Protein AF-0000000075457857 (afdb_homodimer)

Structure (mmCIF, N/CA/C/O backbone):
data_AF-0000000075457857-model_v1
#
loop_
_entity.id
_entity.type
_entity.pdbx_description
1 polymer 'Manganese/iron superoxide dismutase C-terminal domain-containing protein'
#
loop_
_atom_site.group_PDB
_atom_site.id
_atom_site.type_symbol
_atom_site.label_atom_id
_atom_site.label_alt_id
_atom_site.label_comp_id
_atom_site.label_asym_id
_atom_site.label_entity_id
_atom_site.label_seq_id
_atom_site.pdbx_PDB_ins_code
_atom_site.Cartn_x
_atom_site.Cartn_y
_atom_site.Cartn_z
_atom_site.occupancy
_atom_site.B_iso_or_equiv
_atom_site.auth_seq_id
_atom_site.auth_comp_id
_atom_site.auth_asym_id
_atom_site.auth_atom_id
_atom_site.pdbx_PDB_model_num
ATOM 1 N N . MET A 1 1 ? 5.211 -3.236 -20.906 1 64.81 1 MET A N 1
ATOM 2 C CA . MET A 1 1 ? 4.031 -3.197 -20.047 1 64.81 1 MET A CA 1
ATOM 3 C C . MET A 1 1 ? 4.359 -2.551 -18.703 1 64.81 1 MET A C 1
ATOM 5 O O . MET A 1 1 ? 5.527 -2.469 -18.328 1 64.81 1 MET A O 1
ATOM 9 N N . ILE A 1 2 ? 3.352 -1.979 -18.094 1 70.94 2 ILE A N 1
ATOM 10 C CA . ILE A 1 2 ? 3.434 -1.275 -16.812 1 70.94 2 ILE A CA 1
ATOM 11 C C . ILE A 1 2 ? 4.246 -2.1 -15.82 1 70.94 2 ILE A C 1
ATOM 13 O O . ILE A 1 2 ? 5.121 -1.568 -15.133 1 70.94 2 ILE A O 1
ATOM 17 N N . ALA A 1 3 ? 4.125 -3.428 -15.938 1 79.81 3 ALA A N 1
ATOM 18 C CA . ALA A 1 3 ? 4.812 -4.309 -14.992 1 79.81 3 ALA A CA 1
ATOM 19 C C . ALA A 1 3 ? 6.289 -4.441 -15.344 1 79.81 3 ALA A C 1
ATOM 21 O O . ALA A 1 3 ? 7.129 -4.621 -14.461 1 79.81 3 ALA A O 1
ATOM 22 N N . GLU A 1 4 ? 6.605 -4.254 -16.609 1 83 4 GLU A N 1
ATOM 23 C CA . GLU A 1 4 ? 8 -4.293 -17.031 1 83 4 GLU A CA 1
ATOM 24 C C . GLU A 1 4 ? 8.734 -3.014 -16.641 1 83 4 GLU A C 1
ATOM 26 O O . GLU A 1 4 ? 9.898 -3.059 -16.25 1 83 4 GLU A O 1
ATOM 31 N N . ASP A 1 5 ? 7.973 -1.921 -16.766 1 84.38 5 ASP A N 1
ATOM 32 C CA . ASP A 1 5 ? 8.547 -0.651 -16.328 1 84.38 5 ASP A CA 1
ATOM 33 C C . ASP A 1 5 ? 8.781 -0.64 -14.82 1 84.38 5 ASP A C 1
ATOM 35 O O . ASP A 1 5 ? 9.797 -0.139 -14.344 1 84.38 5 ASP A O 1
ATOM 39 N N . TYR A 1 6 ? 7.867 -1.233 -14.18 1 91.56 6 TYR A N 1
ATOM 40 C CA . TYR A 1 6 ? 8.016 -1.361 -12.734 1 91.56 6 TYR A CA 1
ATOM 41 C C . TYR A 1 6 ? 9.211 -2.24 -12.383 1 91.56 6 TYR A C 1
ATOM 43 O O . TYR A 1 6 ? 10.008 -1.895 -11.508 1 91.56 6 TYR A O 1
ATOM 51 N N . GLN A 1 7 ? 9.406 -3.283 -13.117 1 93.31 7 GLN A N 1
ATOM 52 C CA . GLN A 1 7 ? 10.508 -4.219 -12.914 1 93.31 7 GLN A CA 1
ATOM 53 C C . GLN A 1 7 ? 11.859 -3.531 -13.102 1 93.31 7 GLN A C 1
ATOM 55 O O . GLN A 1 7 ? 12.734 -3.625 -12.242 1 93.31 7 GLN A O 1
ATOM 60 N N . GLN A 1 8 ? 11.969 -2.799 -14.148 1 93.06 8 GLN A N 1
ATOM 61 C CA . GLN A 1 8 ? 13.227 -2.107 -14.422 1 93.06 8 GLN A CA 1
ATOM 62 C C . GLN A 1 8 ? 13.516 -1.059 -13.352 1 93.06 8 GLN A C 1
ATOM 64 O O . GLN A 1 8 ? 14.664 -0.905 -12.922 1 93.06 8 GLN A O 1
ATOM 69 N N . GLY A 1 9 ? 12.531 -0.382 -12.953 1 93.56 9 GLY A N 1
ATOM 70 C CA . GLY A 1 9 ? 12.703 0.612 -11.906 1 93.56 9 GLY A CA 1
ATOM 71 C C . GLY A 1 9 ? 13.156 0.015 -10.586 1 93.56 9 GLY A C 1
ATOM 72 O O . GLY A 1 9 ? 13.984 0.605 -9.883 1 93.56 9 GLY A O 1
ATOM 73 N N . LEU A 1 10 ? 12.617 -1.12 -10.273 1 95.06 10 LEU A N 1
ATOM 74 C CA . LEU A 1 10 ? 13.016 -1.827 -9.062 1 95.06 10 LEU A CA 1
ATOM 75 C C . LEU A 1 10 ? 14.5 -2.182 -9.102 1 95.06 10 LEU A C 1
ATOM 77 O O . LEU A 1 10 ? 15.227 -1.954 -8.133 1 95.06 10 LEU A O 1
ATOM 81 N N . LEU A 1 11 ? 14.875 -2.686 -10.211 1 95.06 11 LEU A N 1
ATOM 82 C CA . LEU A 1 11 ? 16.266 -3.111 -10.352 1 95.06 11 LEU A CA 1
ATOM 83 C C . LEU A 1 11 ? 17.203 -1.911 -10.359 1 95.06 11 LEU A C 1
ATOM 85 O O . LEU A 1 11 ? 18.297 -1.97 -9.789 1 95.06 11 LEU A O 1
ATOM 89 N N . ASP A 1 12 ? 16.812 -0.798 -11 1 94.25 12 ASP A N 1
ATOM 90 C CA . ASP A 1 12 ? 17.609 0.419 -10.992 1 94.25 12 ASP A CA 1
ATOM 91 C C . ASP A 1 12 ? 17.828 0.927 -9.57 1 94.25 12 ASP A C 1
ATOM 93 O O . ASP A 1 12 ? 18.953 1.268 -9.188 1 94.25 12 ASP A O 1
ATOM 97 N N . ARG A 1 13 ? 16.844 0.94 -8.812 1 93.62 13 ARG A N 1
ATOM 98 C CA . ARG A 1 13 ? 16.906 1.439 -7.441 1 93.62 13 ARG A CA 1
ATOM 99 C C . ARG A 1 13 ? 17.688 0.487 -6.547 1 93.62 13 ARG A C 1
ATOM 101 O O . ARG A 1 13 ? 18.469 0.925 -5.695 1 93.62 13 ARG A O 1
ATOM 108 N N . LEU A 1 14 ? 17.453 -0.801 -6.766 1 94.5 14 LEU A N 1
ATOM 109 C CA . LEU A 1 14 ? 18.25 -1.784 -6.039 1 94.5 14 LEU A CA 1
ATOM 110 C C . LEU A 1 14 ? 19.734 -1.598 -6.32 1 94.5 14 LEU A C 1
ATOM 112 O O . LEU A 1 14 ? 20.547 -1.508 -5.391 1 94.5 14 LEU A O 1
ATOM 116 N N . ASN A 1 15 ? 20.062 -1.499 -7.57 1 94.19 15 ASN A N 1
ATOM 117 C CA . ASN A 1 15 ? 21.453 -1.365 -7.984 1 94.19 15 ASN A CA 1
ATOM 118 C C . ASN A 1 15 ? 22.078 -0.088 -7.434 1 94.19 15 ASN A C 1
ATOM 120 O O . ASN A 1 15 ? 23.234 -0.093 -7.008 1 94.19 15 ASN A O 1
ATOM 124 N N . GLU A 1 16 ? 21.359 0.966 -7.43 1 93.5 16 GLU A N 1
ATOM 125 C CA . GLU A 1 16 ? 21.844 2.217 -6.859 1 93.5 16 GLU A CA 1
ATOM 126 C C . GLU A 1 16 ? 22.094 2.078 -5.363 1 93.5 16 GLU A C 1
ATOM 128 O O . GLU A 1 16 ? 23.094 2.574 -4.848 1 93.5 16 GLU A O 1
ATOM 133 N N . GLY A 1 17 ? 21.281 1.354 -4.699 1 91.81 17 GLY A N 1
ATOM 134 C CA . GLY A 1 17 ? 21.359 1.199 -3.258 1 91.81 17 GLY A CA 1
ATOM 135 C C . GLY A 1 17 ? 22.469 0.262 -2.822 1 91.81 17 GLY A C 1
ATOM 136 O O . GLY A 1 17 ? 22.984 0.373 -1.706 1 91.81 17 GLY A O 1
ATOM 137 N N . ILE A 1 18 ? 22.891 -0.612 -3.721 1 92.75 18 ILE A N 1
ATOM 138 C CA . ILE A 1 18 ? 23.844 -1.624 -3.271 1 92.75 18 ILE A CA 1
ATOM 139 C C . ILE A 1 18 ? 25.203 -1.375 -3.916 1 92.75 18 ILE A C 1
ATOM 141 O O . ILE A 1 18 ? 26.141 -2.148 -3.715 1 92.75 18 ILE A O 1
ATOM 145 N N . LYS A 1 19 ? 25.344 -0.308 -4.66 1 92.19 19 LYS A N 1
ATOM 146 C CA . LYS A 1 19 ? 26.531 -0.069 -5.477 1 92.19 19 LYS A CA 1
ATOM 147 C C . LYS A 1 19 ? 27.797 -0.072 -4.625 1 92.19 19 LYS A C 1
ATOM 149 O O . LYS A 1 19 ? 28.844 -0.521 -5.078 1 92.19 19 LYS A O 1
ATOM 154 N N . ASP A 1 20 ? 27.703 0.353 -3.357 1 92.69 20 ASP A N 1
ATOM 155 C CA . ASP A 1 20 ? 28.875 0.439 -2.488 1 92.69 20 ASP A CA 1
ATOM 156 C C . ASP A 1 20 ? 28.797 -0.579 -1.354 1 92.69 20 ASP A C 1
ATOM 158 O O . ASP A 1 20 ? 29.391 -0.381 -0.292 1 92.69 20 ASP A O 1
ATOM 162 N N . THR A 1 21 ? 28.031 -1.612 -1.557 1 92.62 21 THR A N 1
ATOM 163 C CA . THR A 1 21 ? 27.859 -2.648 -0.543 1 92.62 21 THR A CA 1
ATOM 164 C C . THR A 1 21 ? 28.312 -4.004 -1.07 1 92.62 21 THR A C 1
ATOM 166 O O . THR A 1 21 ? 28.484 -4.18 -2.279 1 92.62 21 THR A O 1
ATOM 169 N N . PRO A 1 22 ? 28.547 -4.949 -0.216 1 91 22 PRO A N 1
ATOM 170 C CA . PRO A 1 22 ? 28.922 -6.301 -0.645 1 91 22 PRO A CA 1
ATOM 171 C C . PRO A 1 22 ? 27.844 -6.965 -1.501 1 91 22 PRO A C 1
ATOM 173 O O . PRO A 1 22 ? 28.141 -7.922 -2.225 1 91 22 PRO A O 1
ATOM 176 N N . GLN A 1 23 ? 26.656 -6.438 -1.454 1 91.12 23 GLN A N 1
ATOM 177 C CA . GLN A 1 23 ? 25.547 -7.047 -2.191 1 91.12 23 GLN A CA 1
ATOM 178 C C . GLN A 1 23 ? 25.625 -6.707 -3.676 1 91.12 23 GLN A C 1
ATOM 180 O O . GLN A 1 23 ? 24.891 -7.277 -4.488 1 91.12 23 GLN A O 1
ATOM 185 N N . ARG A 1 24 ? 26.516 -5.883 -4.074 1 91.44 24 ARG A N 1
ATOM 186 C CA . ARG A 1 24 ? 26.656 -5.453 -5.461 1 91.44 24 ARG A CA 1
ATOM 187 C C . ARG A 1 24 ? 26.938 -6.637 -6.379 1 91.44 24 ARG A C 1
ATOM 189 O O . ARG A 1 24 ? 26.578 -6.617 -7.555 1 91.44 24 ARG A O 1
ATOM 196 N N . THR A 1 25 ? 27.5 -7.723 -5.809 1 89.88 25 THR A N 1
ATOM 197 C CA . THR A 1 25 ? 27.891 -8.859 -6.629 1 89.88 25 THR A CA 1
ATOM 198 C C . THR A 1 25 ? 26.953 -10.047 -6.387 1 89.88 25 THR A C 1
ATOM 200 O O . THR A 1 25 ? 27.234 -11.164 -6.824 1 89.88 25 THR A O 1
ATOM 203 N N . LYS A 1 26 ? 25.984 -9.82 -5.668 1 88.94 26 LYS A N 1
ATOM 204 C CA . LYS A 1 26 ? 25.062 -10.906 -5.348 1 88.94 26 LYS A CA 1
ATOM 205 C C . LYS A 1 26 ? 23.828 -10.867 -6.254 1 88.94 26 LYS A C 1
ATOM 207 O O . LYS A 1 26 ? 23.516 -9.828 -6.828 1 88.94 26 LYS A O 1
ATOM 212 N N . SER A 1 27 ? 23.219 -12.039 -6.406 1 88.94 27 SER A N 1
ATOM 213 C CA . SER A 1 27 ? 21.938 -12.102 -7.129 1 88.94 27 SER A CA 1
ATOM 214 C C . SER A 1 27 ? 20.828 -11.422 -6.344 1 88.94 27 SER A C 1
ATOM 216 O O . SER A 1 27 ? 20.969 -11.18 -5.145 1 88.94 27 SER A O 1
ATOM 218 N N . VAL A 1 28 ? 19.719 -11.117 -7.016 1 92.38 28 VAL A N 1
ATOM 219 C CA . VAL A 1 28 ? 18.547 -10.531 -6.375 1 92.38 28 VAL A CA 1
ATOM 220 C C . VAL A 1 28 ? 18.062 -11.445 -5.254 1 92.38 28 VAL A C 1
ATOM 222 O O . VAL A 1 28 ? 17.797 -10.984 -4.145 1 92.38 28 VAL A O 1
ATOM 225 N N . THR A 1 29 ? 18.016 -12.734 -5.555 1 89.88 29 THR A N 1
ATOM 226 C CA . THR A 1 29 ? 17.562 -13.703 -4.57 1 89.88 29 THR A CA 1
ATOM 227 C C . THR A 1 29 ? 18.469 -13.711 -3.346 1 89.88 29 THR A C 1
ATOM 229 O O . THR A 1 29 ? 17.984 -13.703 -2.211 1 89.88 29 THR A O 1
ATOM 232 N N . GLN A 1 30 ? 19.734 -13.688 -3.568 1 88.12 30 GLN A N 1
ATOM 233 C CA . GLN A 1 30 ? 20.688 -13.648 -2.465 1 88.12 30 GLN A CA 1
ATOM 234 C C . GLN A 1 30 ? 20.547 -12.367 -1.656 1 88.12 30 GLN A C 1
ATOM 236 O O . GLN A 1 30 ? 20.688 -12.375 -0.431 1 88.12 30 GLN A O 1
ATOM 241 N N . THR A 1 31 ? 20.328 -11.312 -2.385 1 92.06 31 THR A N 1
ATOM 242 C CA . THR A 1 31 ? 20.141 -10.031 -1.719 1 92.06 31 THR A CA 1
ATOM 243 C C . THR A 1 31 ? 18.922 -10.062 -0.817 1 92.06 31 THR A C 1
ATOM 245 O O . THR A 1 31 ? 18.953 -9.547 0.3 1 92.06 31 THR A O 1
ATOM 248 N N . VAL A 1 32 ? 17.828 -10.695 -1.234 1 92.81 32 VAL A N 1
ATOM 249 C CA . VAL A 1 32 ? 16.625 -10.828 -0.428 1 92.81 32 VAL A CA 1
ATOM 250 C C . VAL A 1 32 ? 16.938 -11.578 0.861 1 92.81 32 VAL A C 1
ATOM 252 O O . VAL A 1 32 ? 16.578 -11.141 1.952 1 92.81 32 VAL A O 1
ATOM 255 N N . ILE A 1 33 ? 17.672 -12.625 0.741 1 88.75 33 ILE A N 1
ATOM 256 C CA . ILE A 1 33 ? 17.984 -13.5 1.869 1 88.75 33 ILE A CA 1
ATOM 257 C C . ILE A 1 33 ? 18.828 -12.734 2.895 1 88.75 33 ILE A C 1
ATOM 259 O O . ILE A 1 33 ? 18.516 -12.75 4.09 1 88.75 33 ILE A O 1
ATOM 263 N N . GLU A 1 34 ? 19.781 -12.023 2.461 1 89.56 34 GLU A N 1
ATOM 264 C CA . GLU A 1 34 ? 20.703 -11.336 3.361 1 89.56 34 GLU A CA 1
ATOM 265 C C . GLU A 1 34 ? 20.047 -10.109 3.988 1 89.56 34 GLU A C 1
ATOM 267 O O . GLU A 1 34 ? 20.219 -9.852 5.18 1 89.56 34 GLU A O 1
ATOM 272 N N . ALA A 1 35 ? 19.344 -9.43 3.201 1 92.12 35 ALA A N 1
ATOM 273 C CA . ALA A 1 35 ? 18.75 -8.188 3.672 1 92.12 35 ALA A CA 1
ATOM 274 C C . ALA A 1 35 ? 17.609 -8.453 4.648 1 92.12 35 ALA A C 1
ATOM 276 O O . ALA A 1 35 ? 17.312 -7.629 5.512 1 92.12 35 ALA A O 1
ATOM 277 N N . ALA A 1 36 ? 17 -9.609 4.531 1 89.38 36 ALA A N 1
ATOM 278 C CA . ALA A 1 36 ? 15.883 -9.961 5.395 1 89.38 36 ALA A CA 1
ATOM 279 C C . ALA A 1 36 ? 16.312 -10.055 6.852 1 89.38 36 ALA A C 1
ATOM 281 O O . ALA A 1 36 ? 15.5 -9.883 7.762 1 89.38 36 ALA A O 1
ATOM 282 N N . GLN A 1 37 ? 17.578 -10.188 7.074 1 87.81 37 GLN A N 1
ATOM 283 C CA . GLN A 1 37 ? 18.094 -10.43 8.414 1 87.81 37 GLN A CA 1
ATOM 284 C C . GLN A 1 37 ? 18.594 -9.141 9.062 1 87.81 37 GLN A C 1
ATOM 286 O O . GLN A 1 37 ? 18.984 -9.141 10.227 1 87.81 37 GLN A O 1
ATOM 291 N N . ASP A 1 38 ? 18.594 -8.094 8.328 1 90.38 38 ASP A N 1
ATOM 292 C CA . ASP A 1 38 ? 19.156 -6.828 8.789 1 90.38 38 ASP A CA 1
ATOM 293 C C . ASP A 1 38 ? 18.156 -5.684 8.641 1 90.38 38 ASP A C 1
ATOM 295 O O . ASP A 1 38 ? 17.969 -5.16 7.539 1 90.38 38 ASP A O 1
ATOM 299 N N . PRO A 1 39 ? 17.609 -5.309 9.727 1 87 39 PRO A N 1
ATOM 300 C CA . PRO A 1 39 ? 16.609 -4.246 9.672 1 87 39 PRO A CA 1
ATOM 301 C C . PRO A 1 39 ? 17.141 -2.951 9.07 1 87 39 PRO A C 1
ATOM 303 O O . PRO A 1 39 ? 16.375 -2.127 8.57 1 87 39 PRO A O 1
ATOM 306 N N . SER A 1 40 ? 18.375 -2.74 9.125 1 89.44 40 SER A N 1
ATOM 307 C CA . SER A 1 40 ? 18.969 -1.529 8.57 1 89.44 40 SER A CA 1
ATOM 308 C C . SER A 1 40 ? 19 -1.574 7.047 1 89.44 40 SER A C 1
ATOM 310 O O . SER A 1 40 ? 19.234 -0.556 6.395 1 89.44 40 SER A O 1
ATOM 312 N N . LYS A 1 41 ? 18.625 -2.73 6.504 1 92.38 41 LYS A N 1
ATOM 313 C CA . LYS A 1 41 ? 18.656 -2.908 5.055 1 92.38 41 LYS A CA 1
ATOM 314 C C . LYS A 1 41 ? 17.234 -3.086 4.5 1 92.38 41 LYS A C 1
ATOM 316 O O . LYS A 1 41 ? 17.031 -3.82 3.529 1 92.38 41 LYS A O 1
ATOM 321 N N . VAL A 1 42 ? 16.359 -2.426 5.098 1 90.94 42 VAL A N 1
ATOM 322 C CA . VAL A 1 42 ? 14.945 -2.637 4.781 1 90.94 42 VAL A CA 1
ATOM 323 C C . VAL A 1 42 ? 14.664 -2.195 3.348 1 90.94 42 VAL A C 1
ATOM 325 O O . VAL A 1 42 ? 13.906 -2.846 2.627 1 90.94 42 VAL A O 1
ATOM 328 N N . LEU A 1 43 ? 15.219 -1.106 2.936 1 91.81 43 LEU A N 1
ATOM 329 C CA . LEU A 1 43 ? 14.969 -0.621 1.582 1 91.81 43 LEU A CA 1
ATOM 330 C C . LEU A 1 43 ? 15.555 -1.576 0.547 1 91.81 43 LEU A C 1
ATOM 332 O O . LEU A 1 43 ? 14.938 -1.833 -0.488 1 91.81 43 LEU A O 1
ATOM 336 N N . MET A 1 44 ? 16.719 -2.072 0.851 1 93.44 44 MET A N 1
ATOM 337 C CA . MET A 1 44 ? 17.344 -3.08 -0 1 93.44 44 MET A CA 1
ATOM 338 C C . MET A 1 44 ? 16.469 -4.32 -0.113 1 93.44 44 MET A C 1
ATOM 340 O O . MET A 1 44 ? 16.25 -4.836 -1.212 1 93.44 44 MET A O 1
ATOM 344 N N . PHE A 1 45 ? 15.984 -4.793 0.975 1 94.69 45 PHE A N 1
ATOM 345 C CA . PHE A 1 45 ? 15.086 -5.941 0.997 1 94.69 45 PHE A CA 1
ATOM 346 C C . PHE A 1 45 ? 13.844 -5.68 0.151 1 94.69 45 PHE A C 1
ATOM 348 O O . PHE A 1 45 ? 13.461 -6.512 -0.671 1 94.69 45 PHE A O 1
ATOM 355 N N . ASN A 1 46 ? 13.266 -4.516 0.346 1 95.62 46 ASN A N 1
ATOM 356 C CA . ASN A 1 46 ? 12.023 -4.184 -0.338 1 95.62 46 ASN A CA 1
ATOM 357 C C . ASN A 1 46 ? 12.195 -4.199 -1.854 1 95.62 46 ASN A C 1
ATOM 359 O O . ASN A 1 46 ? 11.406 -4.816 -2.566 1 95.62 46 ASN A O 1
ATOM 363 N N . TYR A 1 47 ? 13.219 -3.57 -2.354 1 95.75 47 TYR A N 1
ATOM 364 C CA . TYR A 1 47 ? 13.43 -3.516 -3.795 1 95.75 47 TYR A CA 1
ATOM 365 C C . TYR A 1 47 ? 13.75 -4.898 -4.352 1 95.75 47 TYR A C 1
ATOM 367 O O . TYR A 1 47 ? 13.211 -5.293 -5.391 1 95.75 47 TYR A O 1
ATOM 375 N N . ALA A 1 48 ? 14.578 -5.617 -3.65 1 94.94 48 ALA A N 1
ATOM 376 C CA . ALA A 1 48 ? 14.961 -6.945 -4.117 1 94.94 48 ALA A CA 1
ATOM 377 C C . ALA A 1 48 ? 13.773 -7.898 -4.105 1 94.94 48 ALA A C 1
ATOM 379 O O . ALA A 1 48 ? 13.531 -8.617 -5.078 1 94.94 48 ALA A O 1
ATOM 380 N N . SER A 1 49 ? 13.047 -7.875 -3.041 1 94.94 49 SER A N 1
ATOM 381 C CA . SER A 1 49 ? 11.898 -8.766 -2.887 1 94.94 49 SER A CA 1
ATOM 382 C C . SER A 1 49 ? 10.82 -8.453 -3.916 1 94.94 49 SER A C 1
ATOM 384 O O . SER A 1 49 ? 10.25 -9.359 -4.527 1 94.94 49 SER A O 1
ATOM 386 N N . GLU A 1 50 ? 10.586 -7.203 -4.121 1 96.62 50 GLU A N 1
ATOM 387 C CA . GLU A 1 50 ? 9.602 -6.805 -5.117 1 96.62 50 GLU A CA 1
ATOM 388 C C . GLU A 1 50 ? 10.039 -7.211 -6.52 1 96.62 50 GLU A C 1
ATOM 390 O O . GLU A 1 50 ? 9.211 -7.645 -7.332 1 96.62 50 GLU A O 1
ATOM 395 N N . ALA A 1 51 ? 11.297 -7.043 -6.809 1 95.56 51 ALA A N 1
ATOM 396 C CA . ALA A 1 51 ? 11.805 -7.461 -8.117 1 95.56 51 ALA A CA 1
ATOM 397 C C . ALA A 1 51 ? 11.633 -8.969 -8.312 1 95.56 51 ALA A C 1
ATOM 399 O O . ALA A 1 51 ? 11.25 -9.414 -9.391 1 95.56 51 ALA A O 1
ATOM 400 N N . LEU A 1 52 ? 11.93 -9.68 -7.277 1 93.81 52 LEU A N 1
ATOM 401 C CA . LEU A 1 52 ? 11.789 -11.125 -7.301 1 93.81 52 LEU A CA 1
ATOM 402 C C . LEU A 1 52 ? 10.328 -11.523 -7.516 1 93.81 52 LEU A C 1
ATOM 404 O O . LEU A 1 52 ? 10.023 -12.328 -8.398 1 93.81 52 LEU A O 1
ATOM 408 N N . ASN A 1 53 ? 9.43 -10.945 -6.742 1 95.19 53 ASN A N 1
ATOM 409 C CA . ASN A 1 53 ? 8 -11.219 -6.848 1 95.19 53 ASN A CA 1
ATOM 410 C C . ASN A 1 53 ? 7.457 -10.852 -8.227 1 95.19 53 ASN A C 1
ATOM 412 O O . ASN A 1 53 ? 6.715 -11.625 -8.828 1 95.19 53 ASN A O 1
ATOM 416 N N . ASN A 1 54 ? 7.844 -9.703 -8.672 1 95.88 54 ASN A N 1
ATOM 417 C CA . ASN A 1 54 ? 7.332 -9.203 -9.945 1 95.88 54 ASN A CA 1
ATOM 418 C C . ASN A 1 54 ? 7.816 -10.062 -11.117 1 95.88 54 ASN A C 1
ATOM 420 O O . ASN A 1 54 ? 7.082 -10.273 -12.086 1 95.88 54 ASN A O 1
ATOM 424 N N . SER A 1 55 ? 9.016 -10.484 -11.008 1 93.88 55 SER A N 1
ATOM 425 C CA . SER A 1 55 ? 9.539 -11.391 -12.023 1 93.88 55 SER A CA 1
ATOM 426 C C . SER A 1 55 ? 8.719 -12.672 -12.102 1 93.88 55 SER A C 1
ATOM 428 O O . SER A 1 55 ? 8.367 -13.125 -13.188 1 93.88 55 SER A O 1
ATOM 430 N N . PHE A 1 56 ? 8.477 -13.266 -10.977 1 92.81 56 PHE A N 1
ATOM 431 C CA . PHE A 1 56 ? 7.664 -14.477 -10.922 1 92.81 56 PHE A CA 1
ATOM 432 C C . PHE A 1 56 ? 6.27 -14.219 -11.477 1 92.81 56 PHE A C 1
ATOM 434 O O . PHE A 1 56 ? 5.742 -15.023 -12.25 1 92.81 56 PHE A O 1
ATOM 441 N N . PHE A 1 57 ? 5.68 -13.117 -11.117 1 95.81 57 PHE A N 1
ATOM 442 C CA . PHE A 1 57 ? 4.367 -12.695 -11.594 1 95.81 57 PHE A CA 1
ATOM 443 C C . PHE A 1 57 ? 4.344 -12.609 -13.117 1 95.81 57 PHE A C 1
ATOM 445 O O . PHE A 1 57 ? 3.451 -13.156 -13.766 1 95.81 57 PHE A O 1
ATOM 452 N N . LEU A 1 58 ? 5.324 -11.953 -13.664 1 93.69 58 LEU A N 1
ATOM 453 C CA . LEU A 1 58 ? 5.383 -11.742 -15.102 1 93.69 58 LEU A CA 1
ATOM 454 C C . LEU A 1 58 ? 5.559 -13.062 -15.844 1 93.69 58 LEU A C 1
ATOM 456 O O . LEU A 1 58 ? 5.023 -13.242 -16.938 1 93.69 58 LEU A O 1
ATOM 460 N N . ARG A 1 59 ? 6.246 -13.992 -15.203 1 91.81 59 ARG A N 1
ATOM 461 C CA . ARG A 1 59 ? 6.461 -15.297 -15.812 1 91.81 59 ARG A CA 1
ATOM 462 C C . ARG A 1 59 ? 5.164 -16.109 -15.852 1 91.81 59 ARG A C 1
ATOM 464 O O . ARG A 1 59 ? 5.027 -17.031 -16.656 1 91.81 59 ARG A O 1
ATOM 471 N N . CYS A 1 60 ? 4.273 -15.742 -15 1 94.94 60 CYS A N 1
ATOM 472 C CA . CYS A 1 60 ? 3.021 -16.484 -14.898 1 94.94 60 CYS A CA 1
ATOM 473 C C . CYS A 1 60 ? 1.959 -15.883 -15.812 1 94.94 60 CYS A C 1
ATOM 475 O O . CYS A 1 60 ? 0.786 -16.25 -15.734 1 94.94 60 CYS A O 1
ATOM 477 N N . LEU A 1 61 ? 2.355 -14.977 -16.672 1 95.69 61 LEU A N 1
ATOM 478 C CA . LEU A 1 61 ? 1.417 -14.352 -17.594 1 95.69 61 LEU A CA 1
ATOM 479 C C . LEU A 1 61 ? 1.729 -14.742 -19.047 1 95.69 61 LEU A C 1
ATOM 481 O O . LEU A 1 61 ? 2.869 -15.078 -19.359 1 95.69 61 LEU A O 1
ATOM 485 N N . LYS A 1 62 ? 0.676 -14.711 -19.797 1 94.94 62 LYS A N 1
ATOM 486 C CA . LYS A 1 62 ? 0.724 -14.992 -21.219 1 94.94 62 LYS A CA 1
ATOM 487 C C . LYS A 1 62 ? -0.217 -14.078 -22 1 94.94 62 LYS A C 1
ATOM 489 O O . LYS A 1 62 ? -1.379 -13.906 -21.625 1 94.94 62 LYS A O 1
ATOM 494 N N . PRO A 1 63 ? 0.297 -13.469 -23.031 1 92.56 63 PRO A N 1
ATOM 495 C CA . PRO A 1 63 ? -0.565 -12.562 -23.797 1 92.56 63 PRO A CA 1
ATOM 496 C C . PRO A 1 63 ? -1.803 -13.266 -24.359 1 92.56 63 PRO A C 1
ATOM 498 O O . PRO A 1 63 ? -1.773 -14.469 -24.609 1 92.56 63 PRO A O 1
ATOM 501 N N . PRO A 1 64 ? -2.801 -12.375 -24.453 1 91.69 64 PRO A N 1
ATOM 502 C CA . PRO A 1 64 ? -4.016 -12.953 -25.031 1 91.69 64 PRO A CA 1
ATOM 503 C C . PRO A 1 64 ? -3.791 -13.516 -26.438 1 91.69 64 PRO A C 1
ATOM 505 O O . PRO A 1 64 ? -2.924 -13.031 -27.156 1 91.69 64 PRO A O 1
ATOM 508 N N . GLN A 1 65 ? -4.434 -14.578 -26.672 1 89.56 65 GLN A N 1
ATOM 509 C CA . GLN A 1 65 ? -4.43 -15.18 -28 1 89.56 65 GLN A CA 1
ATOM 510 C C . GLN A 1 65 ? -5.73 -14.883 -28.75 1 89.56 65 GLN A C 1
ATOM 512 O O . GLN A 1 65 ? -6.809 -14.898 -28.141 1 89.56 65 GLN A O 1
ATOM 517 N N . HIS A 1 66 ? -5.535 -14.602 -30.016 1 88.81 66 HIS A N 1
ATOM 518 C CA . HIS A 1 66 ? -6.68 -14.227 -30.828 1 88.81 66 HIS A CA 1
ATOM 519 C C . HIS A 1 66 ? -7.758 -15.305 -30.781 1 88.81 66 HIS A C 1
ATOM 521 O O . HIS A 1 66 ? -7.465 -16.5 -30.938 1 88.81 66 HIS A O 1
ATOM 527 N N . GLY A 1 67 ? -8.945 -14.867 -30.453 1 89.81 67 GLY A N 1
ATOM 528 C CA . GLY A 1 67 ? -10.109 -15.75 -30.531 1 89.81 67 GLY A CA 1
ATOM 529 C C . GLY A 1 67 ? -10.367 -16.5 -29.234 1 89.81 67 GLY A C 1
ATOM 530 O O . GLY A 1 67 ? -11.367 -17.219 -29.109 1 89.81 67 GLY A O 1
ATOM 531 N N . LEU A 1 68 ? -9.391 -16.422 -28.297 1 89.62 68 LEU A N 1
ATOM 532 C CA . LEU A 1 68 ? -9.594 -17.125 -27.047 1 89.62 68 LEU A CA 1
ATOM 533 C C . LEU A 1 68 ? -9.758 -16.141 -25.891 1 89.62 68 LEU A C 1
ATOM 535 O O . LEU A 1 68 ? -9.039 -15.148 -25.812 1 89.62 68 LEU A O 1
ATOM 539 N N . PRO A 1 69 ? -10.672 -16.438 -25 1 93.06 69 PRO A N 1
ATOM 540 C CA . PRO A 1 69 ? -10.914 -15.523 -23.875 1 93.06 69 PRO A CA 1
ATOM 541 C C . PRO A 1 69 ? -9.859 -15.656 -22.781 1 93.06 69 PRO A C 1
ATOM 543 O O . PRO A 1 69 ? -9.695 -14.742 -21.969 1 93.06 69 PRO A O 1
ATOM 546 N N . ASN A 1 70 ? -9.266 -16.781 -22.766 1 96 70 ASN A N 1
ATOM 547 C CA . ASN A 1 70 ? -8.25 -17.078 -21.75 1 96 70 ASN A CA 1
ATOM 548 C C . ASN A 1 70 ? -7.395 -18.281 -22.156 1 96 70 ASN A C 1
ATOM 550 O O . ASN A 1 70 ? -7.477 -18.75 -23.281 1 96 70 ASN A O 1
ATOM 554 N N . HIS A 1 71 ? -6.535 -18.797 -21.219 1 97.44 71 HIS A N 1
ATOM 555 C CA . HIS A 1 71 ? -5.633 -19.906 -21.531 1 97.44 71 HIS A CA 1
ATOM 556 C C . HIS A 1 71 ? -5.961 -21.125 -20.688 1 97.44 71 HIS A C 1
ATOM 558 O O . HIS A 1 71 ? -5.07 -21.906 -20.344 1 97.44 71 HIS A O 1
ATOM 564 N N . GLU A 1 72 ? -7.23 -21.281 -20.312 1 97.31 72 GLU A N 1
ATOM 565 C CA . GLU A 1 72 ? -7.621 -22.344 -19.391 1 97.31 72 GLU A CA 1
ATOM 566 C C . GLU A 1 72 ? -7.539 -23.719 -20.062 1 97.31 72 GLU A C 1
ATOM 568 O O . GLU A 1 72 ? -7.441 -24.734 -19.375 1 97.31 72 GLU A O 1
ATOM 573 N N . ASP A 1 73 ? -7.516 -23.734 -21.406 1 96.12 73 ASP A N 1
ATOM 574 C CA . ASP A 1 73 ? -7.395 -24.984 -22.141 1 96.12 73 ASP A CA 1
ATOM 575 C C . ASP A 1 73 ? -6.012 -25.609 -21.953 1 96.12 73 ASP A C 1
ATOM 577 O O . ASP A 1 73 ? -5.805 -26.781 -22.25 1 96.12 73 ASP A O 1
ATOM 581 N N . ASP A 1 74 ? -5.082 -24.797 -21.484 1 96.75 74 ASP A N 1
ATOM 582 C CA . ASP A 1 74 ? -3.705 -25.25 -21.312 1 96.75 74 ASP A CA 1
ATOM 583 C C . ASP A 1 74 ? -3.516 -25.953 -19.984 1 96.75 74 ASP A C 1
ATOM 585 O O . ASP A 1 74 ? -2.436 -26.484 -19.688 1 96.75 74 ASP A O 1
ATOM 589 N N . ILE A 1 75 ? -4.566 -26.062 -19.156 1 97.69 75 ILE A N 1
ATOM 590 C CA . ILE A 1 75 ? -4.477 -26.719 -17.859 1 97.69 75 ILE A CA 1
ATOM 591 C C . ILE A 1 75 ? -4.301 -28.234 -18.062 1 97.69 75 ILE A C 1
ATOM 593 O O . ILE A 1 75 ? -5.059 -28.859 -18.812 1 97.69 75 ILE A O 1
ATOM 597 N N . THR A 1 76 ? -3.252 -28.781 -17.391 1 96.75 76 THR A N 1
ATOM 598 C CA . THR A 1 76 ? -3.025 -30.219 -17.5 1 96.75 76 THR A CA 1
ATOM 599 C C . THR A 1 76 ? -4.043 -31 -16.656 1 96.75 76 THR A C 1
ATOM 601 O O . THR A 1 76 ? -4.543 -30.484 -15.656 1 96.75 76 THR A O 1
ATOM 604 N N . PRO A 1 77 ? -4.285 -32.25 -17.062 1 96.31 77 PRO A N 1
ATOM 605 C CA . PRO A 1 77 ? -5.215 -33.062 -16.281 1 96.31 77 PRO A CA 1
ATOM 606 C C . PRO A 1 77 ? -4.758 -33.25 -14.836 1 96.31 77 PRO A C 1
ATOM 608 O O . PRO A 1 77 ? -5.586 -33.312 -13.93 1 96.31 77 PRO A O 1
ATOM 611 N N . TYR A 1 78 ? -3.516 -33.344 -14.672 1 96.19 78 TYR A N 1
ATOM 612 C CA . TYR A 1 78 ? -2.977 -33.562 -13.336 1 96.19 78 TYR A CA 1
ATOM 613 C C . TYR A 1 78 ? -3.262 -32.406 -12.406 1 96.19 78 TYR A C 1
ATOM 615 O O . TYR A 1 78 ? -3.787 -32.594 -11.312 1 96.19 78 TYR A O 1
ATOM 623 N N . PHE A 1 79 ? -2.957 -31.219 -12.852 1 96.75 79 PHE A N 1
ATOM 624 C CA . PHE A 1 79 ? -3.246 -30.047 -12.047 1 96.75 79 PHE A CA 1
ATOM 625 C C . PHE A 1 79 ? -4.75 -29.828 -11.914 1 96.75 79 PHE A C 1
ATOM 627 O O . PHE A 1 79 ? -5.23 -29.406 -10.859 1 96.75 79 PHE A O 1
ATOM 634 N N . GLY A 1 80 ? -5.461 -30.109 -12.961 1 97.06 80 GLY A N 1
ATOM 635 C CA . GLY A 1 80 ? -6.91 -30.031 -12.914 1 97.06 80 GLY A CA 1
ATOM 636 C C . GLY A 1 80 ? -7.523 -30.875 -11.82 1 97.06 80 GLY A C 1
ATOM 637 O O . GLY A 1 80 ? -8.445 -30.438 -11.133 1 97.06 80 GLY A O 1
ATOM 638 N N . ALA A 1 81 ? -7.023 -32.062 -11.656 1 96.06 81 ALA A N 1
ATOM 639 C CA . ALA A 1 81 ? -7.512 -32.969 -10.609 1 96.06 81 ALA A CA 1
ATOM 640 C C . ALA A 1 81 ? -7.223 -32.406 -9.227 1 96.06 81 ALA A C 1
ATOM 642 O O . ALA A 1 81 ? -8.039 -32.531 -8.305 1 96.06 81 ALA A O 1
ATOM 643 N N . ALA A 1 82 ? -6.145 -31.734 -9.117 1 94.75 82 ALA A N 1
ATOM 644 C CA . ALA A 1 82 ? -5.727 -31.188 -7.832 1 94.75 82 ALA A CA 1
ATOM 645 C C . ALA A 1 82 ? -6.68 -30.094 -7.367 1 94.75 82 ALA A C 1
ATOM 647 O O . ALA A 1 82 ? -7.145 -30.109 -6.223 1 94.75 82 ALA A O 1
ATOM 648 N N . PHE A 1 83 ? -6.973 -29.094 -8.266 1 94.94 83 PHE A N 1
ATOM 649 C CA . PHE A 1 83 ? -7.824 -28.016 -7.773 1 94.94 83 PHE A CA 1
ATOM 650 C C . PHE A 1 83 ? -9.273 -28.469 -7.672 1 94.94 83 PHE A C 1
ATOM 652 O O . PHE A 1 83 ? -10.07 -27.875 -6.945 1 94.94 83 PHE A O 1
ATOM 659 N N . ARG A 1 84 ? -9.68 -29.516 -8.398 1 96.44 84 ARG A N 1
ATOM 660 C CA . ARG A 1 84 ? -11.016 -30.062 -8.195 1 96.44 84 ARG A CA 1
ATOM 661 C C . ARG A 1 84 ? -11.133 -30.719 -6.82 1 96.44 84 ARG A C 1
ATOM 663 O O . ARG A 1 84 ? -12.18 -30.609 -6.172 1 96.44 84 ARG A O 1
ATOM 670 N N . GLN A 1 85 ? -10.141 -31.344 -6.449 1 94.81 85 GLN A N 1
ATOM 671 C CA . GLN A 1 85 ? -10.117 -32 -5.137 1 94.81 85 GLN A CA 1
ATOM 672 C C . GLN A 1 85 ? -10.18 -30.953 -4.016 1 94.81 85 GLN A C 1
ATOM 674 O O . GLN A 1 85 ? -10.961 -31.109 -3.074 1 94.81 85 GLN A O 1
ATOM 679 N N . ASP A 1 86 ? -9.43 -29.938 -4.141 1 95 86 ASP A N 1
ATOM 680 C CA . ASP A 1 86 ? -9.25 -29.016 -3.027 1 95 86 ASP A CA 1
ATOM 681 C C . ASP A 1 86 ? -10.32 -27.922 -3.041 1 95 86 ASP A C 1
ATOM 683 O O . ASP A 1 86 ? -10.727 -27.438 -1.985 1 95 86 ASP A O 1
ATOM 687 N N . TYR A 1 87 ? -10.836 -27.531 -4.254 1 96.81 87 TYR A N 1
ATOM 688 C CA . TYR A 1 87 ? -11.727 -26.391 -4.34 1 96.81 87 TYR A CA 1
ATOM 689 C C . TYR A 1 87 ? -13.031 -26.766 -5.031 1 96.81 87 TYR A C 1
ATOM 691 O O . TYR A 1 87 ? -13.969 -25.969 -5.074 1 96.81 87 TYR A O 1
ATOM 699 N N . GLY A 1 88 ? -13.086 -27.891 -5.602 1 96.69 88 GLY A N 1
ATOM 700 C CA . GLY A 1 88 ? -14.273 -28.344 -6.309 1 96.69 88 GLY A CA 1
ATOM 701 C C . GLY A 1 88 ? -14.258 -27.984 -7.785 1 96.69 88 GLY A C 1
ATOM 702 O O . GLY A 1 88 ? -14.586 -28.828 -8.633 1 96.69 88 GLY A O 1
ATOM 703 N N . SER A 1 89 ? -13.922 -26.688 -8.117 1 97.25 89 SER A N 1
ATOM 704 C CA . SER A 1 89 ? -13.859 -26.234 -9.508 1 97.25 89 SER A CA 1
ATOM 705 C C . SER A 1 89 ? -12.844 -25.109 -9.672 1 97.25 89 SER A C 1
ATOM 707 O O . SER A 1 89 ? -12.391 -24.516 -8.688 1 97.25 89 SER A O 1
ATOM 709 N N . LEU A 1 90 ? -12.484 -24.969 -10.977 1 97.69 90 LEU A N 1
ATOM 710 C CA . LEU A 1 90 ? -11.625 -23.828 -11.266 1 97.69 90 LEU A CA 1
ATOM 711 C C . LEU A 1 90 ? -12.297 -22.516 -10.875 1 97.69 90 LEU A C 1
ATOM 713 O O . LEU A 1 90 ? -11.641 -21.594 -10.383 1 97.69 90 LEU A O 1
ATOM 717 N N . THR A 1 91 ? -13.602 -22.438 -11.125 1 97.69 91 THR A N 1
ATOM 718 C CA . THR A 1 91 ? -14.383 -21.25 -10.789 1 97.69 91 THR A CA 1
ATOM 719 C C . THR A 1 91 ? -14.289 -20.953 -9.297 1 97.69 91 THR A C 1
ATOM 721 O O . THR A 1 91 ? -14.094 -19.797 -8.906 1 97.69 91 THR A O 1
ATOM 724 N N . GLN A 1 92 ? -14.344 -21.969 -8.516 1 97.75 92 GLN A N 1
ATOM 725 C CA . GLN A 1 92 ? -14.273 -21.797 -7.066 1 97.75 92 GLN A CA 1
ATOM 726 C C . GLN A 1 92 ? -12.867 -21.391 -6.629 1 97.75 92 GLN A C 1
ATOM 728 O O . GLN A 1 92 ? -12.711 -20.562 -5.734 1 97.75 92 GLN A O 1
ATOM 733 N N . LEU A 1 93 ? -11.867 -22.016 -7.234 1 98 93 LEU A N 1
ATOM 734 C CA . LEU A 1 93 ? -10.492 -21.609 -6.949 1 98 93 LEU A CA 1
ATOM 735 C C . LEU A 1 93 ? -10.281 -20.141 -7.27 1 98 93 LEU A C 1
ATOM 737 O O . LEU A 1 93 ? -9.766 -19.375 -6.438 1 98 93 LEU A O 1
ATOM 741 N N . LYS A 1 94 ? -10.711 -19.688 -8.445 1 98.38 94 LYS A N 1
ATOM 742 C CA . LYS A 1 94 ? -10.555 -18.312 -8.875 1 98.38 94 LYS A CA 1
ATOM 743 C C . LYS A 1 94 ? -11.305 -17.359 -7.949 1 98.38 94 LYS A C 1
ATOM 745 O O . LYS A 1 94 ? -10.828 -16.266 -7.652 1 98.38 94 LYS A O 1
ATOM 750 N N . SER A 1 95 ? -12.469 -17.812 -7.527 1 97.94 95 SER A N 1
ATOM 751 C CA . SER A 1 95 ? -13.266 -16.984 -6.625 1 97.94 95 SER A CA 1
ATOM 752 C C . SER A 1 95 ? -12.555 -16.766 -5.293 1 97.94 95 SER A C 1
ATOM 754 O O . SER A 1 95 ? -12.484 -15.648 -4.793 1 97.94 95 SER A O 1
ATOM 756 N N . THR A 1 96 ? -12.023 -17.812 -4.727 1 97.88 96 THR A N 1
ATOM 757 C CA . THR A 1 96 ? -11.289 -17.719 -3.471 1 97.88 96 THR A CA 1
ATOM 758 C C . THR A 1 96 ? -10.062 -16.828 -3.625 1 97.88 96 THR A C 1
ATOM 760 O O . THR A 1 96 ? -9.797 -15.977 -2.775 1 97.88 96 THR A O 1
ATOM 763 N N . PHE A 1 97 ? -9.359 -17.062 -4.695 1 98.38 97 PHE A N 1
ATOM 764 C CA . PHE A 1 97 ? -8.172 -16.281 -5.004 1 98.38 97 PHE A CA 1
ATOM 765 C C . PHE A 1 97 ? -8.523 -14.797 -5.137 1 98.38 97 PHE A C 1
ATOM 767 O O . PHE A 1 97 ? -7.883 -13.945 -4.52 1 98.38 97 PHE A O 1
ATOM 774 N N . SER A 1 98 ? -9.562 -14.484 -5.859 1 98.25 98 SER A N 1
ATOM 775 C CA . SER A 1 98 ? -9.984 -13.109 -6.102 1 98.25 98 SER A CA 1
ATOM 776 C C . SER A 1 98 ? -10.5 -12.453 -4.82 1 98.25 98 SER A C 1
ATOM 778 O O . SER A 1 98 ? -10.234 -11.281 -4.57 1 98.25 98 SER A O 1
ATOM 780 N N . ALA A 1 99 ? -11.203 -13.219 -4.031 1 96.56 99 ALA A N 1
ATOM 781 C CA . ALA A 1 99 ? -11.703 -12.695 -2.766 1 96.56 99 ALA A CA 1
ATOM 782 C C . ALA A 1 99 ? -10.555 -12.312 -1.838 1 96.56 99 ALA A C 1
ATOM 784 O O . ALA A 1 99 ? -10.617 -11.289 -1.15 1 96.56 99 ALA A O 1
ATOM 785 N N . THR A 1 100 ? -9.539 -13.133 -1.832 1 96.62 100 THR A N 1
ATOM 786 C CA . THR A 1 100 ? -8.359 -12.836 -1.023 1 96.62 100 THR A CA 1
ATOM 787 C C . THR A 1 100 ? -7.703 -11.531 -1.48 1 96.62 100 THR A C 1
ATOM 789 O O . THR A 1 100 ? -7.352 -10.688 -0.658 1 96.62 100 THR A O 1
ATOM 792 N N . ALA A 1 101 ? -7.602 -11.383 -2.773 1 97.44 101 ALA A N 1
ATOM 793 C CA . ALA A 1 101 ? -7.016 -10.172 -3.338 1 97.44 101 ALA A CA 1
ATOM 794 C C . ALA A 1 101 ? -7.852 -8.945 -2.986 1 97.44 101 ALA A C 1
ATOM 796 O O . ALA A 1 101 ? -7.312 -7.914 -2.57 1 97.44 101 ALA A O 1
ATOM 797 N N . MET A 1 102 ? -9.141 -9.109 -3.1 1 93.75 102 MET A N 1
ATOM 798 C CA . MET A 1 102 ? -10.055 -7.996 -2.848 1 93.75 102 MET A CA 1
ATOM 799 C C . MET A 1 102 ? -10.047 -7.617 -1.371 1 93.75 102 MET A C 1
ATOM 801 O O . MET A 1 102 ? -10.312 -6.465 -1.022 1 93.75 102 MET A O 1
ATOM 805 N N . GLY A 1 103 ? -9.688 -8.57 -0.577 1 90.88 103 GLY A N 1
ATOM 806 C CA . GLY A 1 103 ? -9.703 -8.344 0.86 1 90.88 103 GLY A CA 1
ATOM 807 C C . GLY A 1 103 ? -8.492 -7.57 1.358 1 90.88 103 GLY A C 1
ATOM 808 O O . GLY A 1 103 ? -8.5 -7.055 2.477 1 90.88 103 GLY A O 1
ATOM 809 N N . ILE A 1 104 ? -7.523 -7.461 0.579 1 91.75 104 ILE A N 1
ATOM 810 C CA . ILE A 1 104 ? -6.324 -6.723 0.966 1 91.75 104 ILE A CA 1
ATOM 811 C C . ILE A 1 104 ? -6.527 -5.234 0.706 1 91.75 104 ILE A C 1
ATOM 813 O O . ILE A 1 104 ? -6.66 -4.809 -0.446 1 91.75 104 ILE A O 1
ATOM 817 N N . PHE A 1 105 ? -6.574 -4.438 1.747 1 89.25 105 PHE A N 1
ATOM 818 C CA . PHE A 1 105 ? -6.766 -2.998 1.621 1 89.25 105 PHE A CA 1
ATOM 819 C C . PHE A 1 105 ? -5.453 -2.309 1.27 1 89.25 105 PHE A C 1
ATOM 821 O O . PHE A 1 105 ? -5.434 -1.366 0.475 1 89.25 105 PHE A O 1
ATOM 828 N N . GLY A 1 106 ? -4.391 -2.746 1.807 1 87.12 106 GLY A N 1
ATOM 829 C CA . GLY A 1 106 ? -3.07 -2.201 1.529 1 87.12 106 GLY A CA 1
ATOM 830 C C . GLY A 1 106 ? -2.402 -2.842 0.328 1 87.12 106 GLY A C 1
ATOM 831 O O . GLY A 1 106 ? -3.07 -3.199 -0.645 1 87.12 106 GLY A O 1
ATOM 832 N N . SER A 1 107 ? -1.123 -2.854 0.345 1 93.06 107 SER A N 1
ATOM 833 C CA . SER A 1 107 ? -0.327 -3.428 -0.735 1 93.06 107 SER A CA 1
ATOM 834 C C . SER A 1 107 ? 0.204 -4.809 -0.357 1 93.06 107 SER A C 1
ATOM 836 O O . SER A 1 107 ? 0.41 -5.098 0.823 1 93.06 107 SER A O 1
ATOM 838 N N . GLY A 1 108 ? 0.385 -5.586 -1.388 1 95.69 108 GLY A N 1
ATOM 839 C CA . GLY A 1 108 ? 0.932 -6.914 -1.173 1 95.69 108 GLY A CA 1
ATOM 840 C C . GLY A 1 108 ? 0.761 -7.828 -2.371 1 95.69 108 GLY A C 1
ATOM 841 O O . GLY A 1 108 ? 0.767 -7.371 -3.516 1 95.69 108 GLY A O 1
ATOM 842 N N . TRP A 1 109 ? 0.731 -9.141 -2.018 1 96.94 109 TRP A N 1
ATOM 843 C CA . TRP A 1 109 ? 0.646 -10.18 -3.035 1 96.94 109 TRP A CA 1
ATOM 844 C C . TRP A 1 109 ? -0.302 -11.297 -2.6 1 96.94 109 TRP A C 1
ATOM 846 O O . TRP A 1 109 ? -0.457 -11.555 -1.404 1 96.94 109 TRP A O 1
ATOM 856 N N . VAL A 1 110 ? -0.951 -11.883 -3.553 1 98.19 110 VAL A N 1
ATOM 857 C CA . VAL A 1 110 ? -1.726 -13.094 -3.322 1 98.19 110 VAL A CA 1
ATOM 858 C C . VAL A 1 110 ? -1.116 -14.258 -4.105 1 98.19 110 VAL A C 1
ATOM 860 O O . VAL A 1 110 ? -0.794 -14.109 -5.289 1 98.19 110 VAL A O 1
ATOM 863 N N . TRP A 1 111 ? -1.011 -15.383 -3.395 1 96.75 111 TRP A N 1
ATOM 864 C CA . TRP A 1 111 ? -0.315 -16.531 -3.969 1 96.75 111 TRP A CA 1
ATOM 865 C C . TRP A 1 111 ? -1.223 -17.766 -4.004 1 96.75 111 TRP A C 1
ATOM 867 O O . TRP A 1 111 ? -1.94 -18.031 -3.039 1 96.75 111 TRP A O 1
ATOM 877 N N . LEU A 1 112 ? -1.22 -18.453 -5.148 1 97.69 112 LEU A N 1
ATOM 878 C CA . LEU A 1 112 ? -1.604 -19.859 -5.168 1 97.69 112 LEU A CA 1
ATOM 879 C C . LEU A 1 112 ? -0.405 -20.766 -4.875 1 97.69 112 LEU A C 1
ATOM 881 O O . LEU A 1 112 ? 0.622 -20.672 -5.551 1 97.69 112 LEU A O 1
ATOM 885 N N . VAL A 1 113 ? -0.548 -21.547 -3.84 1 94.81 113 VAL A N 1
ATOM 886 C CA . VAL A 1 113 ? 0.578 -22.375 -3.428 1 94.81 113 VAL A CA 1
ATOM 887 C C . VAL A 1 113 ? 0.131 -23.844 -3.314 1 94.81 113 VAL A C 1
ATOM 889 O O . VAL A 1 113 ? -1.067 -24.125 -3.328 1 94.81 113 VAL A O 1
ATOM 892 N N . CYS A 1 114 ? 1.072 -24.688 -3.32 1 93 114 CYS A N 1
ATOM 893 C CA . CYS A 1 114 ? 0.842 -26.062 -2.908 1 93 114 CYS A CA 1
ATOM 894 C C . CYS A 1 114 ? 1.877 -26.516 -1.881 1 93 114 CYS A C 1
ATOM 896 O O . CYS A 1 114 ? 2.943 -25.906 -1.768 1 93 114 CYS A O 1
ATOM 898 N N . ASP A 1 115 ? 1.451 -27.469 -1.083 1 87.81 115 ASP A N 1
ATOM 899 C CA . ASP A 1 115 ? 2.428 -28.047 -0.167 1 87.81 115 ASP A CA 1
ATOM 900 C C . ASP A 1 115 ? 3.012 -29.344 -0.73 1 87.81 115 ASP A C 1
ATOM 902 O O . ASP A 1 115 ? 2.801 -29.672 -1.9 1 87.81 115 ASP A O 1
ATOM 906 N N . GLN A 1 116 ? 3.777 -30.031 0.053 1 82.5 116 GLN A N 1
ATOM 907 C CA . GLN A 1 116 ? 4.496 -31.219 -0.405 1 82.5 116 GLN A CA 1
ATOM 908 C C . GLN A 1 116 ? 3.527 -32.344 -0.772 1 82.5 116 GLN A C 1
ATOM 910 O O . GLN A 1 116 ? 3.875 -33.25 -1.538 1 82.5 116 GLN A O 1
ATOM 915 N N . THR A 1 117 ? 2.297 -32.281 -0.228 1 87 117 THR A N 1
ATOM 916 C CA . THR A 1 117 ? 1.313 -33.312 -0.5 1 87 117 THR A CA 1
ATOM 917 C C . THR A 1 117 ? 0.48 -32.969 -1.729 1 87 117 THR A C 1
ATOM 919 O O . THR A 1 117 ? -0.33 -33.781 -2.188 1 87 117 THR A O 1
ATOM 922 N N . GLY A 1 118 ? 0.713 -31.781 -2.193 1 91.75 118 GLY A N 1
ATOM 923 C CA . GLY A 1 118 ? -0.031 -31.344 -3.367 1 91.75 118 GLY A CA 1
ATOM 924 C C . GLY A 1 118 ? -1.282 -30.562 -3.025 1 91.75 118 GLY A C 1
ATOM 925 O O . GLY A 1 118 ? -1.997 -30.109 -3.92 1 91.75 118 GLY A O 1
ATOM 926 N N . GLN A 1 119 ? -1.481 -30.375 -1.772 1 93.38 119 GLN A N 1
ATOM 927 C CA . GLN A 1 119 ? -2.639 -29.594 -1.36 1 93.38 119 GLN A CA 1
ATOM 928 C C . GLN A 1 119 ? -2.467 -28.125 -1.728 1 93.38 119 GLN A C 1
ATOM 930 O O . GLN A 1 119 ? -1.393 -27.547 -1.527 1 93.38 119 GLN A O 1
ATOM 935 N N . LEU A 1 120 ? -3.535 -27.594 -2.281 1 96.31 120 LEU A N 1
ATOM 936 C CA . LEU A 1 120 ? -3.492 -26.203 -2.732 1 96.31 120 LEU A CA 1
ATOM 937 C C . LEU A 1 120 ? -4.012 -25.266 -1.651 1 96.31 120 LEU A C 1
ATOM 939 O O . LEU A 1 120 ? -4.844 -25.656 -0.828 1 96.31 120 LEU A O 1
ATOM 943 N N . ALA A 1 121 ? -3.475 -24.047 -1.674 1 95.81 121 ALA A N 1
ATOM 944 C CA . ALA A 1 121 ? -3.959 -22.984 -0.788 1 95.81 121 ALA A CA 1
ATOM 945 C C . ALA A 1 121 ? -3.729 -21.609 -1.399 1 95.81 121 ALA A C 1
ATOM 947 O O . ALA A 1 121 ? -2.898 -21.453 -2.297 1 95.81 121 ALA A O 1
ATOM 948 N N . VAL A 1 122 ? -4.504 -20.688 -1.01 1 97.12 122 VAL A N 1
ATOM 949 C CA . VAL A 1 122 ? -4.324 -19.281 -1.356 1 97.12 122 VAL A CA 1
ATOM 950 C C . VAL A 1 122 ? -3.807 -18.516 -0.143 1 97.12 122 VAL A C 1
ATOM 952 O O . VAL A 1 122 ? -4.414 -18.547 0.93 1 97.12 122 VAL A O 1
ATOM 955 N N . VAL A 1 123 ? -2.664 -17.828 -0.377 1 94.94 123 VAL A N 1
ATOM 956 C CA . VAL A 1 123 ? -1.98 -17.188 0.741 1 94.94 123 VAL A CA 1
ATOM 957 C C . VAL A 1 123 ? -1.625 -15.742 0.373 1 94.94 123 VAL A C 1
ATOM 959 O O . VAL A 1 123 ? -1.092 -15.484 -0.709 1 94.94 123 VAL A O 1
ATOM 962 N N . PRO A 1 124 ? -1.958 -14.805 1.303 1 95 124 PRO A N 1
ATOM 963 C CA . PRO A 1 124 ? -1.53 -13.43 1.063 1 95 124 PRO A CA 1
ATOM 964 C C . PRO A 1 124 ? -0.191 -13.102 1.721 1 95 124 PRO A C 1
ATOM 966 O O . PRO A 1 124 ? 0.174 -13.719 2.725 1 95 124 PRO A O 1
ATOM 969 N N . THR A 1 125 ? 0.617 -12.297 1.132 1 93.19 125 THR A N 1
ATOM 970 C CA . THR A 1 125 ? 1.722 -11.586 1.771 1 93.19 125 THR A CA 1
ATOM 971 C C . THR A 1 125 ? 1.532 -10.078 1.667 1 93.19 125 THR A C 1
ATOM 973 O O . THR A 1 125 ? 0.96 -9.586 0.693 1 93.19 125 THR A O 1
ATOM 976 N N . PHE A 1 126 ? 1.995 -9.367 2.639 1 91.56 126 PHE A N 1
ATOM 977 C CA . PHE A 1 126 ? 1.762 -7.926 2.678 1 91.56 126 PHE A CA 1
ATOM 978 C C . PHE A 1 126 ? 3.039 -7.16 2.346 1 91.56 126 PHE A C 1
ATOM 980 O O . PHE A 1 126 ? 4.145 -7.66 2.57 1 91.56 126 PHE A O 1
ATOM 987 N N . GLY A 1 127 ? 2.832 -5.996 1.792 1 92.62 127 GLY A N 1
ATOM 988 C CA . GLY A 1 127 ? 3.992 -5.23 1.363 1 92.62 127 GLY A CA 1
ATOM 989 C C . GLY A 1 127 ? 4.883 -5.988 0.397 1 92.62 127 GLY A C 1
ATOM 990 O O . GLY A 1 127 ? 4.406 -6.531 -0.601 1 92.62 127 GLY A O 1
ATOM 991 N N . ALA A 1 128 ? 6.184 -6.043 0.794 1 94.06 128 ALA A N 1
ATOM 992 C CA . ALA A 1 128 ? 7.168 -6.695 -0.068 1 94.06 128 ALA A CA 1
ATOM 993 C C . ALA A 1 128 ? 7.391 -8.141 0.355 1 94.06 128 ALA A C 1
ATOM 995 O O . ALA A 1 128 ? 8.383 -8.766 -0.038 1 94.06 128 ALA A O 1
ATOM 996 N N . GLY A 1 129 ? 6.457 -8.688 1.118 1 93.06 129 GLY A N 1
ATOM 997 C CA . GLY A 1 129 ? 6.59 -10.07 1.538 1 93.06 129 GLY A CA 1
ATOM 998 C C . GLY A 1 129 ? 6.656 -11.047 0.376 1 93.06 129 GLY A C 1
ATOM 999 O O . GLY A 1 129 ? 5.98 -10.859 -0.637 1 93.06 129 GLY A O 1
ATOM 1000 N N . THR A 1 130 ? 7.477 -12.156 0.586 1 92.94 130 THR A N 1
ATOM 1001 C CA . THR A 1 130 ? 7.668 -13.086 -0.518 1 92.94 130 THR A CA 1
ATOM 1002 C C . THR A 1 130 ? 7.648 -14.531 -0.016 1 92.94 130 THR A C 1
ATOM 1004 O O . THR A 1 130 ? 7.969 -14.789 1.145 1 92.94 130 THR A O 1
ATOM 1007 N N . LEU A 1 131 ? 7.254 -15.398 -0.874 1 90.25 131 LEU A N 1
ATOM 1008 C CA . LEU A 1 131 ? 7.293 -16.828 -0.596 1 90.25 131 LEU A CA 1
ATOM 1009 C C . LEU A 1 131 ? 8.383 -17.516 -1.412 1 90.25 131 LEU A C 1
ATOM 1011 O O . LEU A 1 131 ? 8.562 -18.734 -1.325 1 90.25 131 LEU A O 1
ATOM 1015 N N . LEU A 1 132 ? 9.148 -16.766 -2.162 1 87.81 132 LEU A N 1
ATOM 1016 C CA . LEU A 1 132 ? 10 -17.312 -3.205 1 87.81 132 LEU A CA 1
ATOM 1017 C C . LEU A 1 132 ? 11.367 -17.672 -2.648 1 87.81 132 LEU A C 1
ATOM 1019 O O . LEU A 1 132 ? 12.117 -18.438 -3.27 1 87.81 132 LEU A O 1
ATOM 1023 N N . VAL A 1 133 ? 11.773 -17.172 -1.567 1 80.31 133 VAL A N 1
ATOM 1024 C CA . VAL A 1 133 ? 13.094 -17.469 -1.025 1 80.31 133 VAL A CA 1
ATOM 1025 C C . VAL A 1 133 ? 13.062 -18.828 -0.319 1 80.31 133 VAL A C 1
ATOM 1027 O O . VAL A 1 133 ? 13.938 -19.672 -0.537 1 80.31 133 VAL A O 1
ATOM 1030 N N . ARG A 1 134 ? 12.094 -19.031 0.409 1 67.69 134 ARG A N 1
ATOM 1031 C CA . ARG A 1 134 ? 12.008 -20.297 1.13 1 67.69 134 ARG A CA 1
ATOM 1032 C C . ARG A 1 134 ? 11.797 -21.469 0.167 1 67.69 134 ARG A C 1
ATOM 1034 O O . ARG A 1 134 ? 12.367 -22.547 0.354 1 67.69 134 ARG A O 1
ATOM 1041 N N . SER A 1 135 ? 11.094 -21.125 -0.785 1 61.41 135 SER A N 1
ATOM 1042 C CA . SER A 1 135 ? 10.742 -22.156 -1.764 1 61.41 135 SER A CA 1
ATOM 1043 C C . SER A 1 135 ? 11.922 -22.469 -2.682 1 61.41 135 SER A C 1
ATOM 1045 O O . SER A 1 135 ? 12.148 -23.625 -3.047 1 61.41 135 SER A O 1
ATOM 1047 N N . GLN A 1 136 ? 12.578 -21.438 -3.061 1 58.09 136 GLN A N 1
ATOM 1048 C CA . GLN A 1 136 ? 13.672 -21.594 -4.008 1 58.09 136 GLN A CA 1
ATOM 1049 C C . GLN A 1 136 ? 14.797 -22.438 -3.414 1 58.09 136 GLN A C 1
ATOM 1051 O O . GLN A 1 136 ? 15.383 -23.266 -4.105 1 58.09 136 GLN A O 1
ATOM 1056 N N . GLU A 1 137 ? 15.117 -22.094 -2.26 1 57.53 137 GL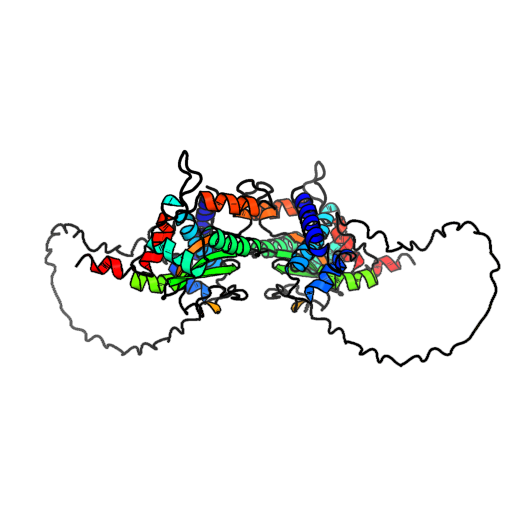U A N 1
ATOM 1057 C CA . GLU A 1 137 ? 16.172 -22.906 -1.646 1 57.53 137 GLU A CA 1
ATOM 1058 C C . GLU A 1 137 ? 15.852 -24.391 -1.752 1 57.53 137 GLU A C 1
ATOM 1060 O O . GLU A 1 137 ? 16.734 -25.203 -2.039 1 57.53 137 GLU A O 1
ATOM 1065 N N . ARG A 1 138 ? 14.656 -24.578 -1.664 1 53.97 138 ARG A N 1
ATOM 1066 C CA . ARG A 1 138 ? 14.266 -25.969 -1.698 1 53.97 138 ARG A CA 1
ATOM 1067 C C . ARG A 1 138 ? 14.18 -26.484 -3.133 1 53.97 138 ARG A C 1
ATOM 1069 O O . ARG A 1 138 ? 14.547 -27.625 -3.418 1 53.97 138 ARG A O 1
ATOM 1076 N N . LEU A 1 139 ? 13.594 -25.516 -3.877 1 55.75 139 LEU A N 1
ATOM 1077 C CA . LEU A 1 139 ? 13.453 -25.875 -5.281 1 55.75 139 LEU A CA 1
ATOM 1078 C C . LEU A 1 139 ? 14.82 -26.062 -5.938 1 55.75 139 LEU A C 1
ATOM 1080 O O . LEU A 1 139 ? 15.016 -26.984 -6.727 1 55.75 139 LEU A O 1
ATOM 1084 N N . GLN A 1 140 ? 15.594 -24.938 -5.762 1 54.25 140 GLN A N 1
ATOM 1085 C CA . GLN A 1 140 ? 16.938 -25.078 -6.324 1 54.25 140 GLN A CA 1
ATOM 1086 C C . GLN A 1 140 ? 17.562 -26.406 -5.918 1 54.25 140 GLN A C 1
ATOM 1088 O O . GLN A 1 140 ? 18.25 -27.047 -6.723 1 54.25 140 GLN A O 1
ATOM 1093 N N . ALA A 1 141 ? 17.281 -26.656 -4.719 1 48.97 141 ALA A N 1
ATOM 1094 C CA . ALA A 1 141 ? 17.828 -27.938 -4.262 1 48.97 141 ALA A CA 1
ATOM 1095 C C . ALA A 1 141 ? 17.203 -29.109 -5.031 1 48.97 141 ALA A C 1
ATOM 1097 O O . ALA A 1 141 ? 17.875 -30.109 -5.273 1 48.97 141 ALA A O 1
ATOM 1098 N N . ARG A 1 142 ? 15.992 -28.781 -5.438 1 47.53 142 ARG A N 1
ATOM 1099 C CA . ARG A 1 142 ? 15.328 -29.938 -6.047 1 47.53 142 ARG A CA 1
ATOM 1100 C C . ARG A 1 142 ? 15.32 -29.812 -7.57 1 47.53 142 ARG A C 1
ATOM 1102 O O . ARG A 1 142 ? 15.547 -30.812 -8.273 1 47.53 142 ARG A O 1
ATOM 1109 N N . LEU A 1 143 ? 14.883 -28.609 -8.172 1 48.03 143 LEU A N 1
ATOM 1110 C CA . LEU A 1 143 ? 14.5 -28.641 -9.578 1 48.03 143 LEU A CA 1
ATOM 1111 C C . LEU A 1 143 ? 15.383 -27.703 -10.398 1 48.03 143 LEU A C 1
ATOM 1113 O O . LEU A 1 143 ? 15.289 -27.672 -11.625 1 48.03 143 LEU A O 1
ATOM 1117 N N . LYS A 1 144 ? 16.516 -27.422 -10.109 1 43.88 144 LYS A N 1
ATOM 1118 C CA . LYS A 1 144 ? 17.391 -26.531 -10.867 1 43.88 144 LYS A CA 1
ATOM 1119 C C . LYS A 1 144 ? 16.594 -25.391 -11.5 1 43.88 144 LYS A C 1
ATOM 1121 O O . LYS A 1 144 ? 16.781 -25.078 -12.68 1 43.88 144 LYS A O 1
ATOM 1126 N N . ILE A 1 145 ? 15.43 -24.922 -11.07 1 49.44 145 ILE A N 1
ATOM 1127 C CA . ILE A 1 145 ? 14.641 -23.859 -11.664 1 49.44 145 ILE A CA 1
ATOM 1128 C C . ILE A 1 145 ? 15.422 -22.547 -11.602 1 49.44 145 ILE A C 1
ATOM 1130 O O . ILE A 1 145 ? 16.062 -22.234 -10.586 1 49.44 145 ILE A O 1
ATOM 1134 N N . SER A 1 146 ? 15.539 -21.984 -12.883 1 51.91 146 SER A N 1
ATOM 1135 C CA . SER A 1 146 ? 16.297 -20.766 -13.07 1 51.91 146 SER A CA 1
ATOM 1136 C C . SER A 1 146 ? 15.891 -19.688 -12.062 1 51.91 146 SER A C 1
ATOM 1138 O O . SER A 1 146 ? 14.703 -19.469 -11.828 1 51.91 146 SER A O 1
ATOM 1140 N N . ASP A 1 147 ? 16.688 -19.359 -11.203 1 60 147 ASP A N 1
ATOM 1141 C CA . ASP A 1 147 ? 16.594 -18.25 -10.258 1 60 147 ASP A CA 1
ATOM 1142 C C . ASP A 1 147 ? 16.656 -16.906 -10.992 1 60 147 ASP A C 1
ATOM 1144 O O . ASP A 1 147 ? 16.938 -15.875 -10.375 1 60 147 ASP A O 1
ATOM 1148 N N . ALA A 1 148 ? 16.312 -17.016 -12.242 1 72.94 148 ALA A N 1
ATOM 1149 C CA . ALA A 1 148 ? 16.547 -15.797 -13.008 1 72.94 148 ALA A CA 1
ATOM 1150 C C . ALA A 1 148 ? 15.453 -14.773 -12.75 1 72.94 148 ALA A C 1
ATOM 1152 O O . ALA A 1 148 ? 14.266 -15.102 -12.789 1 72.94 148 ALA A O 1
ATOM 1153 N N . VAL A 1 149 ? 15.844 -13.656 -12.359 1 83.31 149 VAL A N 1
ATOM 1154 C CA . VAL A 1 149 ? 14.961 -12.508 -12.188 1 83.31 149 VAL A CA 1
ATOM 1155 C C . VAL A 1 149 ? 14.977 -11.648 -13.453 1 83.31 149 VAL A C 1
ATOM 1157 O O . VAL A 1 149 ? 16.031 -11.25 -13.93 1 83.31 149 VAL A O 1
ATOM 1160 N N . ILE A 1 150 ? 13.852 -11.445 -14 1 80 150 ILE A N 1
ATOM 1161 C CA . ILE A 1 150 ? 13.711 -10.695 -15.242 1 80 150 ILE A CA 1
ATOM 1162 C C . ILE A 1 150 ? 14.43 -9.352 -15.125 1 80 150 ILE A C 1
ATOM 1164 O O . ILE A 1 150 ? 14.195 -8.602 -14.172 1 80 150 ILE A O 1
ATOM 1168 N N . GLY A 1 151 ? 15.375 -9.023 -16.047 1 78.62 151 GLY A N 1
ATOM 1169 C CA . GLY A 1 151 ? 16.078 -7.746 -16.109 1 78.62 151 GLY A CA 1
ATOM 1170 C C . GLY A 1 151 ? 17.375 -7.742 -15.312 1 78.62 151 GLY A C 1
ATOM 1171 O O . GLY A 1 151 ? 18.141 -6.785 -15.383 1 78.62 151 GLY A O 1
ATOM 1172 N N . GLU A 1 152 ? 17.562 -8.859 -14.492 1 83.69 152 GLU A N 1
ATOM 1173 C CA . GLU A 1 152 ? 18.781 -8.93 -13.695 1 83.69 152 GLU A CA 1
ATOM 1174 C C . GLU A 1 152 ? 20 -9.164 -14.586 1 83.69 152 GLU A C 1
ATOM 1176 O O . GLU A 1 152 ? 19.984 -10.039 -15.461 1 83.69 152 GLU A O 1
ATOM 1181 N N . ALA A 1 153 ? 21.016 -8.25 -14.445 1 72.94 153 ALA A N 1
ATOM 1182 C CA . ALA A 1 153 ? 22.25 -8.438 -15.203 1 72.94 153 ALA A CA 1
ATOM 1183 C C . ALA A 1 153 ? 22.969 -9.719 -14.781 1 72.94 153 ALA A C 1
ATOM 1185 O O . ALA A 1 153 ? 22.922 -10.109 -13.609 1 72.94 153 ALA A O 1
ATOM 1186 N N . PRO A 1 154 ? 23.5 -10.492 -15.898 1 63.62 154 PRO A N 1
ATOM 1187 C CA . PRO A 1 154 ? 24.234 -11.711 -15.562 1 63.62 154 PRO A CA 1
ATOM 1188 C C . PRO A 1 154 ? 25.406 -11.453 -14.617 1 63.62 154 PRO A C 1
ATOM 1190 O O . PRO A 1 154 ? 26.047 -10.406 -14.695 1 63.62 154 PRO A O 1
ATOM 1193 N N . ILE A 1 155 ? 25.469 -12.109 -13.547 1 53.38 155 ILE A N 1
ATOM 1194 C CA . ILE A 1 155 ? 26.594 -11.977 -12.641 1 53.38 155 ILE A CA 1
ATOM 1195 C C . ILE A 1 155 ? 27.875 -12.414 -13.352 1 53.38 155 ILE A C 1
ATOM 1197 O O . ILE A 1 155 ? 27.969 -13.539 -13.844 1 53.38 155 ILE A O 1
ATOM 1201 N N . VAL A 1 156 ? 28.703 -11.617 -14.094 1 45.12 156 VAL A N 1
ATOM 1202 C CA . VAL A 1 156 ? 29.906 -11.875 -14.875 1 45.12 156 VAL A CA 1
ATOM 1203 C C . VAL A 1 156 ? 30.781 -12.906 -14.164 1 45.12 156 VAL A C 1
ATOM 1205 O O . VAL A 1 156 ? 31.375 -13.773 -14.812 1 45.12 156 VAL A O 1
ATOM 1208 N N . GLY A 1 157 ? 30.922 -13.188 -12.922 1 41.22 157 GLY A N 1
ATOM 1209 C CA . GLY A 1 157 ? 31.938 -14.062 -12.359 1 41.22 157 GLY A CA 1
ATOM 1210 C C . GLY A 1 157 ? 31.422 -15.469 -12.109 1 41.22 157 GLY A C 1
ATOM 1211 O O . GLY A 1 157 ? 32.125 -16.297 -11.516 1 41.22 157 GLY A O 1
ATOM 1212 N N . ARG A 1 158 ? 30.156 -15.656 -11.953 1 38.22 158 ARG A N 1
ATOM 1213 C CA . ARG A 1 158 ? 29.891 -17.062 -11.695 1 38.22 158 ARG A CA 1
ATOM 1214 C C . ARG A 1 158 ? 30.062 -17.906 -12.961 1 38.22 158 ARG A C 1
ATOM 1216 O O . ARG A 1 158 ? 29.422 -17.641 -13.977 1 38.22 158 ARG A O 1
ATOM 1223 N N . PRO A 1 159 ? 31.172 -18.562 -13.195 1 32.62 159 PRO A N 1
ATOM 1224 C CA . PRO A 1 159 ? 31.281 -19.5 -14.312 1 32.62 159 PRO A CA 1
ATOM 1225 C C . PRO A 1 159 ? 30.047 -20.391 -14.469 1 32.62 159 PRO A C 1
ATOM 1227 O O . PRO A 1 159 ? 29.594 -20.984 -13.492 1 32.62 159 PRO A O 1
ATOM 1230 N N . ARG A 1 160 ? 29.125 -19.938 -15.188 1 35.16 160 ARG A N 1
ATOM 1231 C CA . ARG A 1 160 ? 28.141 -20.953 -15.516 1 35.16 160 ARG A CA 1
ATOM 1232 C C . ARG A 1 160 ? 28.812 -22.266 -15.867 1 35.16 160 ARG A C 1
ATOM 1234 O O . ARG A 1 160 ? 29.438 -22.391 -16.922 1 35.16 160 ARG A O 1
ATOM 1241 N N . THR A 1 161 ? 29.328 -23.078 -14.953 1 31.42 161 THR A N 1
ATOM 1242 C CA . THR A 1 161 ? 29.781 -24.422 -15.305 1 31.42 161 THR A CA 1
ATOM 1243 C C . THR A 1 161 ? 28.672 -25.188 -16.031 1 31.42 161 THR A C 1
ATOM 1245 O O . THR A 1 161 ? 27.625 -25.469 -15.438 1 31.42 161 THR A O 1
ATOM 1248 N N . ILE A 1 162 ? 28.234 -24.703 -17.141 1 27.45 162 ILE A N 1
ATOM 1249 C CA . ILE A 1 162 ? 27.531 -25.719 -17.906 1 27.45 162 ILE A CA 1
ATOM 1250 C C . ILE A 1 162 ? 28.375 -27 -17.938 1 27.45 162 ILE A C 1
ATOM 1252 O O . ILE A 1 162 ? 29.547 -26.984 -18.312 1 27.45 162 ILE A O 1
ATOM 1256 N N . PRO A 1 163 ? 27.938 -28.062 -17.25 1 28.08 163 PRO A N 1
ATOM 1257 C CA . PRO A 1 163 ? 28.844 -29.219 -17.219 1 28.08 163 PRO A CA 1
ATOM 1258 C C . PRO A 1 163 ? 29.469 -29.5 -18.578 1 28.08 163 PRO A C 1
ATOM 1260 O O . PRO A 1 163 ? 30.609 -29.969 -18.641 1 28.08 163 PRO A O 1
ATOM 1263 N N . GLY A 1 164 ? 28.594 -29.656 -19.531 1 26.7 164 GLY A N 1
ATOM 1264 C CA . GLY A 1 164 ? 29.031 -30.625 -20.531 1 26.7 164 GLY A CA 1
ATOM 1265 C C . GLY A 1 164 ? 30.203 -30.141 -21.359 1 26.7 164 GLY A C 1
ATOM 1266 O O . GLY A 1 164 ? 30.984 -30.938 -21.859 1 26.7 164 GLY A O 1
ATOM 1267 N N . VAL A 1 165 ? 29.906 -29.016 -22.094 1 21.89 165 VAL A N 1
ATOM 1268 C CA . VAL A 1 165 ? 30.734 -29.016 -23.281 1 21.89 165 VAL A CA 1
ATOM 1269 C C . VAL A 1 165 ? 32.125 -28.516 -22.938 1 21.89 165 VAL A C 1
ATOM 1271 O O . VAL A 1 165 ? 32.281 -27.391 -22.422 1 21.89 165 VAL A O 1
ATOM 1274 N N . LYS A 1 166 ? 32.938 -29.438 -22.531 1 26 166 LYS A N 1
ATOM 1275 C CA . LYS A 1 166 ? 34.375 -29.25 -22.266 1 26 166 LYS A CA 1
ATOM 1276 C C . LYS A 1 166 ? 35 -28.297 -23.281 1 26 166 LYS A C 1
ATOM 1278 O O . LYS A 1 166 ? 34.906 -28.531 -24.484 1 26 166 LYS A O 1
ATOM 1283 N N . PRO A 1 167 ? 34.844 -26.891 -22.938 1 24.02 167 PRO A N 1
ATOM 1284 C CA . PRO A 1 167 ? 35.594 -26.172 -23.984 1 24.02 167 PRO A CA 1
ATOM 1285 C C . PRO A 1 167 ? 36.875 -26.875 -24.391 1 24.02 167 PRO A C 1
ATOM 1287 O O . PRO A 1 167 ? 37.531 -27.531 -23.578 1 24.02 167 PRO A O 1
ATOM 1290 N N . SER A 1 168 ? 36.906 -27.359 -25.641 1 24.69 168 SER A N 1
ATOM 1291 C CA . SER A 1 168 ? 38.094 -27.984 -26.156 1 24.69 168 SER A CA 1
ATOM 1292 C C . SER A 1 168 ? 39.344 -27.125 -25.875 1 24.69 168 SER A C 1
ATOM 1294 O O . SER A 1 168 ? 39.469 -26.031 -26.438 1 24.69 168 SER A O 1
ATOM 1296 N N . GLY A 1 169 ? 39.594 -26.953 -24.484 1 24.61 169 GLY A N 1
ATOM 1297 C CA . GLY A 1 169 ? 40.75 -26.234 -23.953 1 24.61 169 GLY A CA 1
ATOM 1298 C C . GLY A 1 169 ? 42.031 -26.5 -24.719 1 24.61 169 GLY A C 1
ATOM 1299 O O . GLY A 1 169 ? 42.406 -27.656 -24.938 1 24.61 169 GLY A O 1
ATOM 1300 N N . GLN A 1 170 ? 42.156 -25.672 -25.719 1 23.17 170 GLN A N 1
ATOM 1301 C CA . GLN A 1 170 ? 43.438 -25.859 -26.422 1 23.17 170 GLN A CA 1
ATOM 1302 C C . GLN A 1 170 ? 44.594 -26.031 -25.453 1 23.17 170 GLN A C 1
ATOM 1304 O O . GLN A 1 170 ? 44.625 -25.391 -24.391 1 23.17 170 GLN A O 1
ATOM 1309 N N . PRO A 1 171 ? 45.406 -27.078 -25.625 1 21.78 171 PRO A N 1
ATOM 1310 C CA . PRO A 1 171 ? 46.531 -27.641 -24.875 1 21.78 171 PRO A CA 1
ATOM 1311 C C . PRO A 1 171 ? 47.594 -26.594 -24.516 1 21.78 171 PRO A C 1
ATOM 1313 O O . PRO A 1 171 ? 48.188 -25.984 -25.391 1 21.78 171 PRO A O 1
ATOM 1316 N N . ALA A 1 172 ? 47.156 -25.453 -23.797 1 22.95 172 ALA A N 1
ATOM 1317 C CA . ALA A 1 172 ? 48.281 -24.547 -23.688 1 22.95 172 ALA A CA 1
ATOM 1318 C C . ALA A 1 172 ? 49.531 -25.281 -23.172 1 22.95 172 ALA A C 1
ATOM 1320 O O . ALA A 1 172 ? 49.406 -26.266 -22.453 1 22.95 172 ALA A O 1
ATOM 1321 N N . PRO A 1 173 ? 50.656 -24.891 -23.719 1 19.81 173 PRO A N 1
ATOM 1322 C CA . PRO A 1 173 ? 51.938 -25.578 -23.594 1 19.81 173 PRO A CA 1
ATOM 1323 C C . PRO A 1 173 ? 52.469 -25.609 -22.156 1 19.81 173 PRO A C 1
ATOM 1325 O O . PRO A 1 173 ? 52.094 -24.766 -21.344 1 19.81 173 PRO A O 1
ATOM 1328 N N . SER A 1 174 ? 52.875 -26.828 -21.641 1 19.97 174 SER A N 1
ATOM 1329 C CA . SER A 1 174 ? 53.312 -27.484 -20.406 1 19.97 174 SER A CA 1
ATOM 1330 C C . SER A 1 174 ? 54.531 -26.781 -19.812 1 19.97 174 SER A C 1
ATOM 1332 O O . SER A 1 174 ? 55.125 -27.266 -18.859 1 19.97 174 SER A O 1
ATOM 1334 N N . SER A 1 175 ? 54.531 -25.328 -19.797 1 19.73 175 SER A N 1
ATOM 1335 C CA . SER A 1 175 ? 55.906 -25.062 -19.422 1 19.73 175 SER A CA 1
ATOM 1336 C C . SER A 1 175 ? 56.25 -25.719 -18.094 1 19.73 175 SER A C 1
ATOM 1338 O O . SER A 1 175 ? 55.406 -25.844 -17.219 1 19.73 175 SER A O 1
ATOM 1340 N N . PRO A 1 176 ? 57.469 -26.219 -17.906 1 18.91 176 PRO A N 1
ATOM 1341 C CA . PRO A 1 176 ? 58.094 -27.203 -17.016 1 18.91 176 PRO A CA 1
ATOM 1342 C C . PRO A 1 176 ? 58.344 -26.656 -15.609 1 18.91 176 PRO A C 1
ATOM 1344 O O . PRO A 1 176 ? 58.938 -27.344 -14.773 1 18.91 176 PRO A O 1
ATOM 1347 N N . ALA A 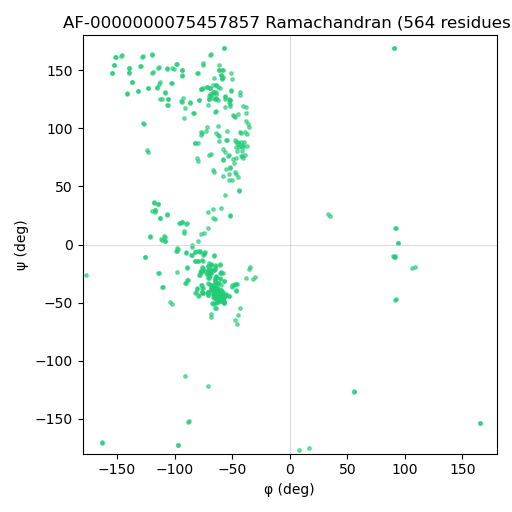1 177 ? 57.812 -25.453 -15.281 1 19.42 177 ALA A N 1
ATOM 1348 C CA . ALA A 1 177 ? 58.688 -24.906 -14.266 1 19.42 177 ALA A CA 1
ATOM 1349 C C . ALA A 1 177 ? 58.719 -25.797 -13.023 1 19.42 177 ALA A C 1
ATOM 1351 O O . ALA A 1 177 ? 57.781 -26.5 -12.742 1 19.42 177 ALA A O 1
ATOM 1352 N N . SER A 1 178 ? 59.906 -25.75 -12.336 1 19.69 178 SER A N 1
ATOM 1353 C CA . SER A 1 178 ? 60.656 -26.469 -11.32 1 19.69 178 SER A CA 1
ATOM 1354 C C . SER A 1 178 ? 59.969 -26.422 -9.961 1 19.69 178 SER A C 1
ATOM 1356 O O . SER A 1 178 ? 59.219 -25.469 -9.68 1 19.69 178 SER A O 1
ATOM 1358 N N . GLY A 1 179 ? 60.031 -27.547 -9.141 1 18.28 179 GLY A N 1
ATOM 1359 C CA . GLY A 1 179 ? 59.375 -28.359 -8.125 1 18.28 179 GLY A CA 1
ATOM 1360 C C . GLY A 1 179 ? 59.5 -27.781 -6.727 1 18.28 179 GLY A C 1
ATOM 1361 O O . GLY A 1 179 ? 59.031 -28.391 -5.758 1 18.28 179 GLY A O 1
ATOM 1362 N N . VAL A 1 180 ? 60.25 -26.656 -6.379 1 21.33 180 VAL A N 1
ATOM 1363 C CA . VAL A 1 180 ? 60.781 -26.953 -5.059 1 21.33 180 VAL A CA 1
ATOM 1364 C C . VAL A 1 180 ? 59.688 -26.922 -4.02 1 21.33 180 VAL A C 1
ATOM 1366 O O . VAL A 1 180 ? 58.75 -26.094 -4.098 1 21.33 180 VAL A O 1
ATOM 1369 N N . SER A 1 181 ? 59.438 -28.047 -3.299 1 19.78 181 SER A N 1
ATOM 1370 C CA . SER A 1 181 ? 58.406 -28.672 -2.465 1 19.78 181 SER A CA 1
ATOM 1371 C C . SER A 1 181 ? 58.344 -28.016 -1.091 1 19.78 181 SER A C 1
ATOM 1373 O O . SER A 1 181 ? 57.531 -28.406 -0.247 1 19.78 181 SER A O 1
ATOM 1375 N N . SER A 1 182 ? 59 -26.844 -0.738 1 21.19 182 SER A N 1
ATOM 1376 C CA . SER A 1 182 ? 59.25 -26.938 0.697 1 21.19 182 SER A CA 1
ATOM 1377 C C . SER A 1 182 ? 57.938 -26.953 1.484 1 21.19 182 SER A C 1
ATOM 1379 O O . SER A 1 182 ? 56.969 -26.297 1.091 1 21.19 182 SER A O 1
ATOM 1381 N N . GLN A 1 183 ? 57.75 -27.969 2.309 1 19.41 183 GLN A N 1
ATOM 1382 C CA . GLN A 1 183 ? 56.688 -28.609 3.068 1 19.41 183 GLN A CA 1
ATOM 1383 C C . GLN A 1 183 ? 56.25 -27.734 4.238 1 19.41 183 GLN A C 1
ATOM 1385 O O . GLN A 1 183 ? 55.375 -28.141 5.016 1 19.41 183 GLN A O 1
ATOM 1390 N N . GLN A 1 184 ? 56.344 -26.406 4.223 1 22 184 GLN A N 1
ATOM 1391 C CA . GLN A 1 184 ? 56.188 -25.984 5.613 1 22 184 GLN A CA 1
ATOM 1392 C C . GLN A 1 184 ? 54.812 -26.359 6.156 1 22 184 GLN A C 1
ATOM 1394 O O . GLN A 1 184 ? 53.812 -26.344 5.418 1 22 184 GLN A O 1
ATOM 1399 N N . PRO A 1 185 ? 54.75 -27.109 7.293 1 23.03 185 PRO A N 1
ATOM 1400 C CA . PRO A 1 185 ? 53.594 -27.734 7.953 1 23.03 185 PRO A CA 1
ATOM 1401 C C . PRO A 1 185 ? 52.562 -26.734 8.406 1 23.03 185 PRO A C 1
ATOM 1403 O O . PRO A 1 185 ? 52.875 -25.734 9.039 1 23.03 185 PRO A O 1
ATOM 1406 N N . PRO A 1 186 ? 51.531 -26.453 7.555 1 22.08 186 PRO A N 1
ATOM 1407 C CA . PRO A 1 186 ? 50.594 -25.375 7.926 1 22.08 186 PRO A CA 1
ATOM 1408 C C . PRO A 1 186 ? 49.844 -25.688 9.227 1 22.08 186 PRO A C 1
ATOM 1410 O O . PRO A 1 186 ? 49.594 -26.844 9.531 1 22.08 186 PRO A O 1
ATOM 1413 N N . VAL A 1 187 ? 50.25 -25.094 10.312 1 23.95 187 VAL A N 1
ATOM 1414 C CA . VAL A 1 187 ? 49.625 -25.094 11.641 1 23.95 187 VAL A CA 1
ATOM 1415 C C . VAL A 1 187 ? 48.125 -24.844 11.539 1 23.95 187 VAL A C 1
ATOM 1417 O O . VAL A 1 187 ? 47.719 -23.812 11 1 23.95 187 VAL A O 1
ATOM 1420 N N . HIS A 1 188 ? 47.312 -25.859 11.211 1 22.7 188 HIS A N 1
ATOM 1421 C CA . HIS A 1 188 ? 45.906 -25.797 10.953 1 22.7 188 HIS A CA 1
ATOM 1422 C C . HIS A 1 188 ? 45.125 -25.406 12.203 1 22.7 188 HIS A C 1
ATOM 1424 O O . HIS A 1 188 ? 45.125 -26.125 13.203 1 22.7 188 HIS A O 1
ATOM 1430 N N . PRO A 1 189 ? 45.312 -24.203 12.797 1 24.64 189 PRO A N 1
ATOM 1431 C CA . PRO A 1 189 ? 44.5 -24.125 14.016 1 24.64 189 PRO A CA 1
ATOM 1432 C C . PRO A 1 189 ? 43.031 -24.453 13.758 1 24.64 189 PRO A C 1
ATOM 1434 O O . PRO A 1 189 ? 42.531 -24.281 12.648 1 24.64 189 PRO A O 1
ATOM 1437 N N . PRO A 1 190 ? 42.469 -25.453 14.531 1 22.36 190 PRO A N 1
ATOM 1438 C CA . PRO A 1 190 ? 41.125 -25.984 14.383 1 22.36 190 PRO A CA 1
ATOM 1439 C C . PRO A 1 190 ? 40.062 -24.922 14.523 1 22.36 190 PRO A C 1
ATOM 1441 O O . PRO A 1 190 ? 40 -24.203 15.523 1 22.36 190 PRO A O 1
ATOM 1444 N N . THR A 1 191 ? 39.875 -24.031 13.562 1 23.55 191 THR A N 1
ATOM 1445 C CA . THR A 1 191 ? 38.812 -23.047 13.719 1 23.55 191 THR A CA 1
ATOM 1446 C C . THR A 1 191 ? 37.469 -23.75 13.961 1 23.55 191 THR A C 1
ATOM 1448 O O . THR A 1 191 ? 37.062 -24.594 13.172 1 23.55 191 THR A O 1
ATOM 1451 N N . GLN A 1 192 ? 37.156 -23.984 15.234 1 22.31 192 GLN A N 1
ATOM 1452 C CA . GLN A 1 192 ? 35.844 -24.469 15.633 1 22.31 192 GLN A CA 1
ATOM 1453 C C . GLN A 1 192 ? 34.719 -23.672 14.953 1 22.31 192 GLN A C 1
ATOM 1455 O O . GLN A 1 192 ? 34.625 -22.453 15.117 1 22.31 192 GLN A O 1
ATOM 1460 N N . THR A 1 193 ? 34.344 -24.125 13.797 1 23.25 193 THR A N 1
ATOM 1461 C CA . THR A 1 193 ? 33.219 -23.594 13.078 1 23.25 193 THR A CA 1
ATOM 1462 C C . THR A 1 193 ? 31.953 -23.672 13.945 1 23.25 193 THR A C 1
ATOM 1464 O O . THR A 1 193 ? 31.531 -24.75 14.352 1 23.25 193 THR A O 1
ATOM 1467 N N . ARG A 1 194 ? 31.781 -22.703 14.906 1 24.12 194 ARG A N 1
ATOM 1468 C CA . ARG A 1 194 ? 30.453 -22.641 15.484 1 24.12 194 ARG A CA 1
ATOM 1469 C C . ARG A 1 194 ? 29.375 -22.766 14.414 1 24.12 194 ARG A C 1
ATOM 1471 O O . ARG A 1 194 ? 29.359 -21.984 13.453 1 24.12 194 ARG A O 1
ATOM 1478 N N . GLN A 1 195 ? 28.922 -23.969 14.297 1 23.05 195 GLN A N 1
ATOM 1479 C CA . GLN A 1 195 ? 27.734 -24.25 13.5 1 23.05 195 GLN A CA 1
ATOM 1480 C C . GLN A 1 195 ? 26.594 -23.281 13.859 1 23.05 195 GLN A C 1
ATOM 1482 O O . GLN A 1 195 ? 26.109 -23.297 14.992 1 23.05 195 GLN A O 1
ATOM 1487 N N . LEU A 1 196 ? 26.75 -22.031 13.484 1 23.2 196 LEU A N 1
ATOM 1488 C CA . LEU A 1 196 ? 25.531 -21.234 13.578 1 23.2 196 LEU A CA 1
ATOM 1489 C C . LEU A 1 196 ? 24.328 -22 13.031 1 23.2 196 LEU A C 1
ATOM 1491 O O . LEU A 1 196 ? 24.328 -22.422 11.875 1 23.2 196 LEU A O 1
ATOM 1495 N N . SER A 1 197 ? 23.75 -22.812 13.867 1 25.02 197 SER A N 1
ATOM 1496 C CA . SER A 1 197 ? 22.438 -23.359 13.57 1 25.02 197 SER A CA 1
ATOM 1497 C C . SER A 1 197 ? 21.531 -22.297 12.945 1 25.02 197 SER A C 1
ATOM 1499 O O . SER A 1 197 ? 21.359 -21.219 13.508 1 25.02 197 SER A O 1
ATOM 1501 N N . SER A 1 198 ? 21.656 -22.172 11.672 1 27.59 198 SER A N 1
ATOM 1502 C CA . SER A 1 198 ? 20.688 -21.422 10.898 1 27.59 198 SER A CA 1
ATOM 1503 C C . SER A 1 198 ? 19.25 -21.766 11.312 1 27.59 198 SER A C 1
ATOM 1505 O O . SER A 1 198 ? 18.781 -22.891 11.078 1 27.59 198 SER A O 1
ATOM 1507 N N . SER A 1 199 ? 18.922 -21.562 12.586 1 26.89 199 SER A N 1
ATOM 1508 C CA . SER A 1 199 ? 17.484 -21.609 12.844 1 26.89 199 SER A CA 1
ATOM 1509 C C . SER A 1 199 ? 16.688 -20.984 11.703 1 26.89 199 SER A C 1
ATOM 1511 O O . SER A 1 199 ? 16.953 -19.844 11.312 1 26.89 199 SER A O 1
ATOM 1513 N N . ALA A 1 200 ? 16.25 -21.859 10.812 1 27.22 200 ALA A N 1
ATOM 1514 C CA . ALA A 1 200 ? 15.273 -21.5 9.789 1 27.22 200 ALA A CA 1
ATOM 1515 C C . ALA A 1 200 ? 14.195 -20.562 10.352 1 27.22 200 ALA A C 1
ATOM 1517 O O . ALA A 1 200 ? 13.445 -20.953 11.25 1 27.22 200 ALA A O 1
ATOM 1518 N N . LEU A 1 201 ? 14.539 -19.391 10.5 1 29.84 201 LEU A N 1
ATOM 1519 C CA . LEU A 1 201 ? 13.438 -18.469 10.797 1 29.84 201 LEU A CA 1
ATOM 1520 C C . LEU A 1 201 ? 12.172 -18.875 10.047 1 29.84 201 LEU A C 1
ATOM 1522 O O . LEU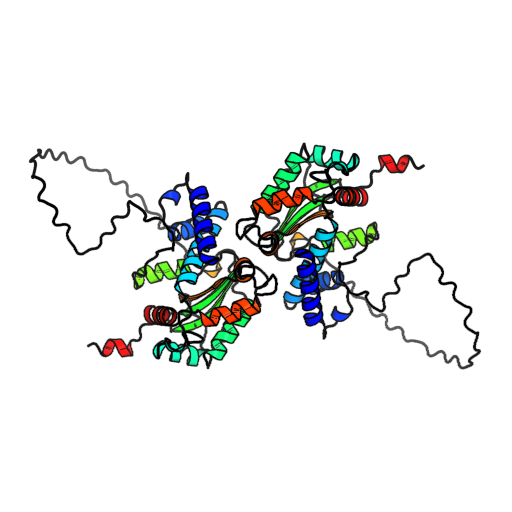 A 1 201 ? 12.219 -19.125 8.844 1 29.84 201 LEU A O 1
ATOM 1526 N N . SER A 1 202 ? 11.25 -19.5 10.68 1 31.7 202 SER A N 1
ATOM 1527 C CA . SER A 1 202 ? 9.93 -19.828 10.148 1 31.7 202 SER A CA 1
ATOM 1528 C C . SER A 1 202 ? 9.391 -18.703 9.281 1 31.7 202 SER A C 1
ATOM 1530 O O . SER A 1 202 ? 9.633 -17.516 9.555 1 31.7 202 SER A O 1
ATOM 1532 N N . ALA A 1 203 ? 9.172 -19.031 8.008 1 35.81 203 ALA A N 1
ATOM 1533 C CA . ALA A 1 203 ? 8.609 -18.172 6.98 1 35.81 203 ALA A CA 1
ATOM 1534 C C . ALA A 1 203 ? 7.633 -17.156 7.586 1 35.81 203 ALA A C 1
ATOM 1536 O O . ALA A 1 203 ? 7.473 -16.047 7.066 1 35.81 203 ALA A O 1
ATOM 1537 N N . PHE A 1 204 ? 7.012 -17.562 8.734 1 37.44 204 PHE A N 1
ATOM 1538 C CA . PHE A 1 204 ? 6.023 -16.766 9.453 1 37.44 204 PHE A CA 1
ATOM 1539 C C . PHE A 1 204 ? 6.695 -15.625 10.219 1 37.44 204 PHE A C 1
ATOM 1541 O O . PHE A 1 204 ? 6.016 -14.75 10.766 1 37.44 204 PHE A O 1
ATOM 1548 N N . ASP A 1 205 ? 8.023 -15.711 10.234 1 37.75 205 ASP A N 1
ATOM 1549 C CA . ASP A 1 205 ? 8.719 -14.758 11.102 1 37.75 205 ASP A CA 1
ATOM 1550 C C . ASP A 1 205 ? 9.203 -13.547 10.305 1 37.75 205 ASP A C 1
ATOM 1552 O O . ASP A 1 205 ? 9.898 -12.688 10.844 1 37.75 205 ASP A O 1
ATOM 1556 N N . LEU A 1 206 ? 8.984 -13.648 9.062 1 37.03 206 LEU A N 1
ATOM 1557 C CA . LEU A 1 206 ? 9.469 -12.484 8.328 1 37.03 206 LEU A CA 1
ATOM 1558 C C . LEU A 1 206 ? 8.547 -11.289 8.531 1 37.03 206 LEU A C 1
ATOM 1560 O O . LEU A 1 206 ? 7.324 -11.453 8.609 1 37.03 206 LEU A O 1
ATOM 1564 N N . PRO A 1 207 ? 8.906 -10.266 8.75 1 35.62 207 PRO A N 1
ATOM 1565 C CA . PRO A 1 207 ? 8.094 -9.055 8.859 1 35.62 207 PRO A CA 1
ATOM 1566 C C . PRO A 1 207 ? 7.18 -8.844 7.656 1 35.62 207 PRO A C 1
ATOM 1568 O O . PRO A 1 207 ? 7.609 -9.008 6.512 1 35.62 207 PRO A O 1
ATOM 1571 N N . GLY A 1 208 ? 5.734 -8.812 7.859 1 39.69 208 GLY A N 1
ATOM 1572 C CA . GLY A 1 208 ? 4.684 -8.672 6.859 1 39.69 208 GLY A CA 1
ATOM 1573 C C . GLY A 1 208 ? 3.893 -9.953 6.648 1 39.69 208 GLY A C 1
ATOM 1574 O O . GLY A 1 208 ? 2.959 -9.984 5.844 1 39.69 208 GLY A O 1
ATOM 1575 N N . PHE A 1 209 ? 4.574 -11.016 7.094 1 35.47 209 PHE A N 1
ATOM 1576 C CA . PHE A 1 209 ? 3.736 -12.203 7.039 1 35.47 209 PHE A CA 1
ATOM 1577 C C . PHE A 1 209 ? 2.797 -12.266 8.234 1 35.47 209 PHE A C 1
ATOM 1579 O O . PHE A 1 209 ? 3.238 -12.492 9.367 1 35.47 209 PHE A O 1
ATOM 1586 N N . LYS A 1 210 ? 1.796 -11.539 8.328 1 36.72 210 LYS A N 1
ATOM 1587 C CA . LYS A 1 210 ? 0.771 -12 9.258 1 36.72 210 LYS A CA 1
ATOM 1588 C C . LYS A 1 210 ? -0.055 -13.133 8.648 1 36.72 210 LYS A C 1
ATOM 1590 O O . LYS A 1 210 ? -0.758 -12.93 7.656 1 36.72 210 LYS A O 1
ATOM 1595 N N . ALA A 1 211 ? 0.234 -14.477 8.914 1 33.06 211 ALA A N 1
ATOM 1596 C CA . ALA A 1 211 ? -0.583 -15.641 8.562 1 33.06 211 ALA A CA 1
ATOM 1597 C C . ALA A 1 211 ? -2.02 -15.461 9.055 1 33.06 211 ALA A C 1
ATOM 1599 O O . ALA A 1 211 ? -2.416 -16.047 10.062 1 33.06 211 ALA A O 1
ATOM 1600 N N . ALA A 1 212 ? -2.535 -14.352 9.25 1 36.72 212 ALA A N 1
ATOM 1601 C CA . ALA A 1 212 ? -3.842 -14.422 9.898 1 36.72 212 ALA A CA 1
ATOM 1602 C C . ALA A 1 212 ? -4.734 -15.453 9.219 1 36.72 212 ALA A C 1
ATOM 1604 O O . ALA A 1 212 ? -5.477 -16.188 9.883 1 36.72 212 ALA A O 1
ATOM 1605 N N . GLY A 1 213 ? -5.125 -15.234 7.926 1 36.34 213 GLY A N 1
ATOM 1606 C CA . GLY A 1 213 ? -6.258 -15.875 7.273 1 36.34 213 GLY A CA 1
ATOM 1607 C C . GLY A 1 213 ? -5.891 -17.172 6.57 1 36.34 213 GLY A C 1
ATOM 1608 O O . GLY A 1 213 ? -6.344 -17.422 5.457 1 36.34 213 GLY A O 1
ATOM 1609 N N . LEU A 1 214 ? -4.867 -17.719 6.852 1 39.59 214 LEU A N 1
ATOM 1610 C CA . LEU A 1 214 ? -4.824 -19.016 6.18 1 39.59 214 LEU A CA 1
ATOM 1611 C C . LEU A 1 214 ? -6.09 -19.812 6.465 1 39.59 214 LEU A C 1
ATOM 1613 O O . LEU A 1 214 ? -6.266 -20.344 7.566 1 39.59 214 LEU A O 1
ATOM 1617 N N . ASN A 1 215 ? -7.176 -19.359 5.988 1 37.09 215 ASN A N 1
ATOM 1618 C CA . ASN A 1 215 ? -8.305 -20.281 5.965 1 37.09 215 ASN A CA 1
ATOM 1619 C C . ASN A 1 215 ? -7.945 -21.594 5.262 1 37.09 215 ASN A C 1
ATOM 1621 O O . ASN A 1 215 ? -7.633 -21.594 4.07 1 37.09 215 ASN A O 1
ATOM 1625 N N . ASP A 1 216 ? -7.273 -22.359 5.879 1 36.75 216 ASP A N 1
ATOM 1626 C CA . ASP A 1 216 ? -7.191 -23.75 5.43 1 36.75 216 ASP A CA 1
ATOM 1627 C C . ASP A 1 216 ? -8.57 -24.281 5.043 1 36.75 216 ASP A C 1
ATOM 1629 O O . ASP A 1 216 ? -9.211 -25 5.82 1 36.75 216 ASP A O 1
ATOM 1633 N N . LYS A 1 217 ? -9.273 -23.531 4.309 1 39.72 217 LYS A N 1
ATOM 1634 C CA . LYS A 1 217 ? -10.531 -24.203 3.99 1 39.72 217 LYS A CA 1
ATOM 1635 C C . LYS A 1 217 ? -10.297 -25.438 3.121 1 39.72 217 LYS A C 1
ATOM 1637 O O . LYS A 1 217 ? -11.242 -26.031 2.613 1 39.72 217 LYS A O 1
ATOM 1642 N N . GLY A 1 218 ? -8.984 -25.547 2.643 1 38.84 218 GLY A N 1
ATOM 1643 C CA . GLY A 1 218 ? -8.93 -26.844 1.992 1 38.84 218 GLY A CA 1
ATOM 1644 C C . GLY A 1 218 ? -9.148 -28 2.949 1 38.84 218 GLY A C 1
ATOM 1645 O O . GLY A 1 218 ? -8.961 -27.859 4.16 1 38.84 218 GLY A O 1
ATOM 1646 N N . GLY A 1 219 ? -10.258 -28.578 2.607 1 44.03 219 GLY A N 1
ATOM 1647 C CA . GLY A 1 219 ? -10.734 -29.766 3.314 1 44.03 219 GLY A CA 1
ATOM 1648 C C . GLY A 1 219 ? -9.609 -30.672 3.758 1 44.03 219 GLY A C 1
ATOM 1649 O O . GLY A 1 219 ? -9.844 -31.672 4.457 1 44.03 219 GLY A O 1
ATOM 1650 N N . ARG A 1 220 ? -8.492 -30.438 3.037 1 49.75 220 ARG A N 1
ATOM 1651 C CA . ARG A 1 220 ? -7.488 -31.438 3.398 1 49.75 220 ARG A CA 1
ATOM 1652 C C . ARG A 1 220 ? -6.602 -30.938 4.531 1 49.75 220 ARG A C 1
ATOM 1654 O O . ARG A 1 220 ? -6.184 -29.781 4.535 1 49.75 220 ARG A O 1
ATOM 1661 N N . GLY A 1 221 ? -6.668 -31.359 5.539 1 50.31 221 GLY A N 1
ATOM 1662 C CA . GLY A 1 221 ? -5.84 -31.188 6.723 1 50.31 221 GLY A CA 1
ATOM 1663 C C . GLY A 1 221 ? -4.941 -29.969 6.648 1 50.31 221 GLY A C 1
ATOM 1664 O O . GLY A 1 221 ? -5.016 -29.188 5.691 1 50.31 221 GLY A O 1
ATOM 1665 N N . PRO A 1 222 ? -4.07 -29.719 7.562 1 52.88 222 PRO A N 1
ATOM 1666 C CA . PRO A 1 222 ? -3.201 -28.531 7.691 1 52.88 222 PRO A CA 1
ATOM 1667 C C . PRO A 1 222 ? -2.131 -28.469 6.605 1 52.88 222 PRO A C 1
ATOM 1669 O O . PRO A 1 222 ? -1.645 -29.516 6.148 1 52.88 222 PRO A O 1
ATOM 1672 N N . LEU A 1 223 ? -1.993 -27.312 5.918 1 62.03 223 LEU A N 1
ATOM 1673 C CA . LEU A 1 223 ? -0.951 -27.062 4.926 1 62.03 223 LEU A CA 1
ATOM 1674 C C . LEU A 1 223 ? 0.427 -27.391 5.492 1 62.03 223 LEU A C 1
ATOM 1676 O O . LEU A 1 223 ? 0.697 -27.125 6.668 1 62.03 223 LEU A O 1
ATOM 1680 N N . GLY A 1 224 ? 1.208 -28.125 4.75 1 58.84 224 GLY A N 1
ATOM 1681 C CA . GLY A 1 224 ? 2.566 -28.453 5.152 1 58.84 224 GLY A CA 1
ATOM 1682 C C . GLY A 1 224 ? 3.416 -27.219 5.418 1 58.84 224 GLY A C 1
ATOM 1683 O O . GLY A 1 224 ? 2.99 -26.094 5.156 1 58.84 224 GLY A O 1
ATOM 1684 N N . ASP A 1 225 ? 4.512 -27.438 5.965 1 67.06 225 ASP A N 1
ATOM 1685 C CA . ASP A 1 225 ? 5.418 -26.422 6.465 1 67.06 225 ASP A CA 1
ATOM 1686 C C . ASP A 1 225 ? 6.047 -25.625 5.32 1 67.06 225 ASP A C 1
ATOM 1688 O O . ASP A 1 225 ? 6.441 -24.469 5.496 1 67.06 225 ASP A O 1
ATOM 1692 N N . VAL A 1 226 ? 6.113 -26.391 4.141 1 77.81 226 VAL A N 1
ATOM 1693 C CA . VAL A 1 226 ? 6.762 -25.734 3.016 1 77.81 226 VAL A CA 1
ATOM 1694 C C . VAL A 1 226 ? 5.734 -25.453 1.923 1 77.81 226 VAL A C 1
ATOM 1696 O O . VAL A 1 226 ? 5 -26.344 1.501 1 77.81 226 VAL A O 1
ATOM 1699 N N . LEU A 1 227 ? 5.668 -24.203 1.547 1 88 227 LEU A N 1
ATOM 1700 C CA . LEU A 1 227 ? 4.727 -23.781 0.513 1 88 227 LEU A CA 1
ATOM 1701 C C . LEU A 1 227 ? 5.453 -23.438 -0.782 1 88 227 LEU A C 1
ATOM 1703 O O . LEU A 1 227 ? 6.473 -22.75 -0.762 1 88 227 LEU A O 1
ATOM 1707 N N . PHE A 1 228 ? 4.945 -24.016 -1.838 1 88.56 228 PHE A N 1
ATOM 1708 C CA . PHE A 1 228 ? 5.508 -23.766 -3.162 1 88.56 228 PHE A CA 1
ATOM 1709 C C . PHE A 1 228 ? 4.59 -22.859 -3.979 1 88.56 228 PHE A C 1
ATOM 1711 O O . PHE A 1 228 ? 3.457 -23.234 -4.293 1 88.56 228 PHE A O 1
ATOM 1718 N N . PRO A 1 229 ? 5.105 -21.75 -4.375 1 93.69 229 PRO A N 1
ATOM 1719 C CA . PRO A 1 229 ? 4.273 -20.844 -5.156 1 93.69 229 PRO A CA 1
ATOM 1720 C C . PRO A 1 229 ? 4.016 -21.344 -6.574 1 93.69 229 PRO A C 1
ATOM 1722 O O . PRO A 1 229 ? 4.941 -21.797 -7.25 1 93.69 229 PRO A O 1
ATOM 1725 N N . LEU A 1 230 ? 2.781 -21.25 -7.016 1 95.44 230 LEU A N 1
ATOM 1726 C CA . LEU A 1 230 ? 2.385 -21.656 -8.359 1 95.44 230 LEU A CA 1
ATOM 1727 C C . LEU A 1 230 ? 2.031 -20.453 -9.219 1 95.44 230 LEU A C 1
ATOM 1729 O O . LEU A 1 230 ? 2.305 -20.438 -10.414 1 95.44 230 LEU A O 1
ATOM 1733 N N . LEU A 1 231 ? 1.429 -19.5 -8.602 1 96.88 231 LEU A N 1
ATOM 1734 C CA . LEU A 1 231 ? 0.904 -18.281 -9.219 1 96.88 231 LEU A CA 1
ATOM 1735 C C . LEU A 1 231 ? 0.842 -17.156 -8.203 1 96.88 231 LEU A C 1
ATOM 1737 O O . LEU A 1 231 ? 0.667 -17.391 -7.004 1 96.88 231 LEU A O 1
ATOM 1741 N N . CYS A 1 232 ? 1.051 -15.914 -8.672 1 97.25 232 CYS A N 1
ATOM 1742 C CA . CYS A 1 232 ? 0.8 -14.789 -7.773 1 97.25 232 CYS A CA 1
ATOM 1743 C C . CYS A 1 232 ? 0.27 -13.586 -8.547 1 97.25 232 CYS A C 1
ATOM 1745 O O . CYS A 1 232 ? 0.347 -13.555 -9.773 1 97.25 232 CYS A O 1
ATOM 1747 N N . ILE A 1 233 ? -0.305 -12.672 -7.828 1 98.12 233 ILE A N 1
ATOM 1748 C CA . ILE A 1 233 ? -0.751 -11.406 -8.398 1 98.12 233 ILE A CA 1
ATOM 1749 C C . ILE A 1 233 ? -0.384 -10.266 -7.457 1 98.12 233 ILE A C 1
ATOM 1751 O O . ILE A 1 233 ? -0.417 -10.422 -6.234 1 98.12 233 ILE A O 1
ATOM 1755 N N . SER A 1 234 ? 0.04 -9.203 -8.109 1 96.94 234 SER A N 1
ATOM 1756 C CA . SER A 1 234 ? 0.312 -7.988 -7.348 1 96.94 234 SER A CA 1
ATOM 1757 C C . SER A 1 234 ? -0.98 -7.27 -6.977 1 96.94 234 SER A C 1
ATOM 1759 O O . SER A 1 234 ? -1.852 -7.07 -7.824 1 96.94 234 SER A O 1
ATOM 1761 N N . VAL A 1 235 ? -1.104 -6.844 -5.723 1 96.5 235 VAL A N 1
ATOM 1762 C CA . VAL A 1 235 ? -2.227 -5.996 -5.34 1 96.5 235 VAL A CA 1
ATOM 1763 C C . VAL A 1 235 ? -1.711 -4.641 -4.852 1 96.5 235 VAL A C 1
ATOM 1765 O O . VAL A 1 235 ? -2.221 -4.094 -3.873 1 96.5 235 VAL A O 1
ATOM 1768 N N . HIS A 1 236 ? -0.698 -4.23 -5.48 1 95.62 236 HIS A N 1
ATOM 1769 C CA . HIS A 1 236 ? -0.29 -2.834 -5.391 1 95.62 236 HIS A CA 1
ATOM 1770 C C . HIS A 1 236 ? -1.136 -1.952 -6.305 1 95.62 236 HIS A C 1
ATOM 1772 O O . HIS A 1 236 ? -1.45 -2.34 -7.43 1 95.62 236 HIS A O 1
ATOM 1778 N N . GLU A 1 237 ? -1.369 -0.731 -5.895 1 94.56 237 GLU A N 1
ATOM 1779 C CA . GLU A 1 237 ? -2.314 0.117 -6.613 1 94.56 237 GLU A CA 1
ATOM 1780 C C . GLU A 1 237 ? -1.818 0.423 -8.023 1 94.56 237 GLU A C 1
ATOM 1782 O O . GLU A 1 237 ? -2.619 0.605 -8.945 1 94.56 237 GLU A O 1
ATOM 1787 N N . HIS A 1 238 ? -0.534 0.456 -8.219 1 94.12 238 HIS A N 1
ATOM 1788 C CA . HIS A 1 238 ? -0.038 0.789 -9.547 1 94.12 238 HIS A CA 1
ATOM 1789 C C . HIS A 1 238 ? -0.425 -0.281 -10.562 1 94.12 238 HIS A C 1
ATOM 1791 O O . HIS A 1 238 ? -0.388 -0.038 -11.773 1 94.12 238 HIS A O 1
ATOM 1797 N N . ALA A 1 239 ? -0.741 -1.461 -10.102 1 94.62 239 ALA A N 1
ATOM 1798 C CA . ALA A 1 239 ? -1.071 -2.555 -11.008 1 94.62 239 ALA A CA 1
ATOM 1799 C C . ALA A 1 239 ? -2.326 -2.238 -11.82 1 94.62 239 ALA A C 1
ATOM 1801 O O . ALA A 1 239 ? -2.412 -2.572 -13 1 94.62 239 ALA A O 1
ATOM 1802 N N . TRP A 1 240 ? -3.316 -1.486 -11.242 1 94.69 240 TRP A N 1
ATOM 1803 C CA . TRP A 1 240 ? -4.531 -1.215 -12.008 1 94.69 240 TRP A CA 1
ATOM 1804 C C . TRP A 1 240 ? -4.656 0.272 -12.32 1 94.69 240 TRP A C 1
ATOM 1806 O O . TRP A 1 240 ? -5.223 0.649 -13.352 1 94.69 240 TRP A O 1
ATOM 1816 N N . VAL A 1 241 ? -4.039 1.063 -11.5 1 92.81 241 VAL A N 1
ATOM 1817 C CA . VAL A 1 241 ? -4.148 2.496 -11.758 1 92.81 241 VAL A CA 1
ATOM 1818 C C . VAL A 1 241 ? -3.346 2.861 -13.008 1 92.81 241 VAL A C 1
ATOM 1820 O O . VAL A 1 241 ? -3.826 3.602 -13.867 1 92.81 241 VAL A O 1
ATOM 1823 N N . SER A 1 242 ? -2.145 2.299 -13.109 1 90.88 242 SER A N 1
ATOM 1824 C CA . SER A 1 242 ? -1.303 2.598 -14.266 1 90.88 242 SER A CA 1
ATOM 1825 C C . SER A 1 242 ? -1.887 2.006 -15.539 1 90.88 242 SER A C 1
ATOM 1827 O O . SER A 1 242 ? -1.562 2.453 -16.641 1 90.88 242 SER A O 1
ATOM 1829 N N . ALA A 1 243 ? -2.732 0.996 -15.359 1 89.75 243 ALA A N 1
ATOM 1830 C CA . ALA A 1 243 ? -3.369 0.362 -16.5 1 89.75 243 ALA A CA 1
ATOM 1831 C C . ALA A 1 243 ? -4.594 1.149 -16.953 1 89.75 243 ALA A C 1
ATOM 1833 O O . ALA A 1 243 ? -5.23 0.804 -17.953 1 89.75 243 ALA A O 1
ATOM 1834 N N . GLY A 1 244 ? -4.941 2.146 -16.188 1 89.06 244 GLY A N 1
ATOM 1835 C CA . GLY A 1 244 ? -6.031 3.025 -16.578 1 89.06 244 GLY A CA 1
ATOM 1836 C C . GLY A 1 244 ? -7.379 2.588 -16.047 1 89.06 244 GLY A C 1
ATOM 1837 O O . GLY A 1 244 ? -8.422 3.051 -16.516 1 89.06 244 GLY A O 1
ATOM 1838 N N . TYR A 1 245 ? -7.406 1.676 -15.086 1 92.19 245 TYR A N 1
ATOM 1839 C CA . TYR A 1 245 ? -8.672 1.172 -14.578 1 92.19 245 TYR A CA 1
ATOM 1840 C C . TYR A 1 245 ? -9.227 2.082 -13.484 1 92.19 245 TYR A C 1
ATOM 1842 O O . TYR A 1 245 ? -10.359 1.916 -13.047 1 92.19 245 TYR A O 1
ATOM 1850 N N . GLY A 1 246 ? -8.406 3.049 -13.039 1 90.81 246 GLY A N 1
ATOM 1851 C CA . GLY A 1 246 ? -8.828 3.967 -11.992 1 90.81 246 GLY A CA 1
ATOM 1852 C C . GLY A 1 246 ? -8.492 3.48 -10.594 1 90.81 246 GLY A C 1
ATOM 1853 O O . GLY A 1 246 ? -8.109 2.324 -10.414 1 90.81 246 GLY A O 1
ATOM 1854 N N . VAL A 1 247 ? -8.641 4.359 -9.602 1 91.75 247 VAL A N 1
ATOM 1855 C CA . VAL A 1 247 ? -8.258 4.07 -8.227 1 91.75 247 VAL A CA 1
ATOM 1856 C C . VAL A 1 247 ? -9.117 2.934 -7.676 1 91.75 247 VAL A C 1
ATOM 1858 O O . VAL A 1 247 ? -8.648 2.131 -6.863 1 91.75 247 VAL A O 1
ATOM 1861 N N . TRP A 1 248 ? -10.336 2.812 -8.219 1 93.19 248 TRP A N 1
ATOM 1862 C CA . TRP A 1 248 ? -11.25 1.776 -7.758 1 93.19 248 TRP A CA 1
ATOM 1863 C C . TRP A 1 248 ? -11.367 0.651 -8.781 1 93.19 248 TRP A C 1
ATOM 1865 O O . TRP A 1 248 ? -12.391 -0.028 -8.852 1 93.19 248 TRP A O 1
ATOM 1875 N N . GLY A 1 249 ? -10.344 0.474 -9.586 1 95.25 249 GLY A N 1
ATOM 1876 C CA . GLY A 1 249 ? -10.383 -0.478 -10.68 1 95.25 249 GLY A CA 1
ATOM 1877 C C . GLY A 1 249 ? -9.828 -1.84 -10.312 1 95.25 249 GLY A C 1
ATOM 1878 O O . GLY A 1 249 ? -9.469 -2.629 -11.188 1 95.25 249 GLY A O 1
ATOM 1879 N N . LYS A 1 250 ? -9.742 -2.164 -9.078 1 95.06 250 LYS A N 1
ATOM 1880 C CA . LYS A 1 250 ? -9.164 -3.424 -8.625 1 95.06 250 LYS A CA 1
ATOM 1881 C C . LYS A 1 250 ? -9.977 -4.613 -9.117 1 95.06 250 LYS A C 1
ATOM 1883 O O . LYS A 1 250 ? -9.414 -5.629 -9.531 1 95.06 250 LYS A O 1
ATOM 1888 N N . GLU A 1 251 ? -11.273 -4.488 -9.086 1 96.06 251 GLU A N 1
ATOM 1889 C CA . GLU A 1 251 ? -12.133 -5.574 -9.555 1 96.06 251 GLU A CA 1
ATOM 1890 C C . GLU A 1 251 ? -11.922 -5.84 -11.039 1 96.06 251 GLU A C 1
ATOM 1892 O O . GLU A 1 251 ? -11.812 -6.992 -11.461 1 96.06 251 GLU A O 1
ATOM 1897 N N . GLU A 1 252 ? -11.914 -4.789 -11.805 1 96.94 252 GLU A N 1
ATOM 1898 C CA . GLU A 1 252 ? -11.664 -4.918 -13.234 1 96.94 252 GLU A CA 1
ATOM 1899 C C . GLU A 1 252 ? -10.297 -5.539 -13.5 1 96.94 252 GLU A C 1
ATOM 1901 O O . GLU A 1 252 ? -10.164 -6.402 -14.375 1 96.94 252 GLU A O 1
ATOM 1906 N N . TYR A 1 253 ? -9.312 -5.125 -12.773 1 96.75 253 TYR A N 1
ATOM 1907 C CA . TYR A 1 253 ? -7.961 -5.664 -12.844 1 96.75 253 TYR A CA 1
ATOM 1908 C C . TYR A 1 253 ? -7.957 -7.168 -12.602 1 96.75 253 TYR A C 1
ATOM 1910 O O . TYR A 1 253 ? -7.34 -7.926 -13.352 1 96.75 253 TYR A O 1
ATOM 1918 N N . MET A 1 254 ? -8.711 -7.625 -11.586 1 97 254 MET A N 1
ATOM 1919 C CA . MET A 1 254 ? -8.789 -9.047 -11.25 1 97 254 MET A CA 1
ATOM 1920 C C . MET A 1 254 ? -9.445 -9.828 -12.383 1 97 254 MET A C 1
ATOM 1922 O O . MET A 1 254 ? -8.992 -10.922 -12.734 1 97 254 MET A O 1
ATOM 1926 N N . LYS A 1 255 ? -10.469 -9.25 -12.922 1 95.81 255 LYS A N 1
ATOM 1927 C CA . LYS A 1 255 ? -11.164 -9.906 -14.031 1 95.81 255 LYS A CA 1
ATOM 1928 C C . LYS A 1 255 ? -10.234 -10.102 -15.227 1 95.81 255 LYS A C 1
ATOM 1930 O O . LYS A 1 255 ? -10.188 -11.18 -15.812 1 95.81 255 LYS A O 1
ATOM 1935 N N . ARG A 1 256 ? -9.516 -9.094 -15.547 1 95.5 256 ARG A N 1
ATOM 1936 C CA . ARG A 1 256 ? -8.625 -9.141 -16.703 1 95.5 256 ARG A CA 1
ATOM 1937 C C . ARG A 1 256 ? -7.434 -10.055 -16.422 1 95.5 256 ARG A C 1
ATOM 1939 O O . ARG A 1 256 ? -6.906 -10.68 -17.344 1 95.5 256 ARG A O 1
ATOM 1946 N N . PHE A 1 257 ? -7.027 -10.094 -15.227 1 97.31 257 PHE A N 1
ATOM 1947 C CA . PHE A 1 257 ? -5.934 -10.969 -14.82 1 97.31 257 PHE A CA 1
ATOM 1948 C C . PHE A 1 257 ? -6.195 -12.406 -15.242 1 97.31 257 PHE A C 1
ATOM 1950 O O . PHE A 1 257 ? -5.32 -13.062 -15.797 1 97.31 257 PHE A O 1
ATOM 1957 N N . TRP A 1 258 ? -7.398 -12.891 -15.039 1 97.75 258 TRP A N 1
ATOM 1958 C CA . TRP A 1 258 ? -7.711 -14.289 -15.289 1 97.75 258 TRP A CA 1
ATOM 1959 C C . TRP A 1 258 ? -7.66 -14.602 -16.781 1 97.75 258 TRP A C 1
ATOM 1961 O O . TRP A 1 258 ? -7.512 -15.758 -17.188 1 97.75 258 TRP A O 1
ATOM 1971 N N . SER A 1 259 ? -7.707 -13.578 -17.641 1 96.56 259 SER A N 1
ATOM 1972 C CA . SER A 1 259 ? -7.664 -13.789 -19.078 1 96.56 259 SER A CA 1
ATOM 1973 C C . SER A 1 259 ? -6.23 -13.977 -19.578 1 96.56 259 SER A C 1
ATOM 1975 O O . SER A 1 259 ? -6.008 -14.445 -20.688 1 96.56 259 SER A O 1
ATOM 1977 N N . VAL A 1 260 ? -5.277 -13.633 -18.734 1 96.94 260 VAL A N 1
ATOM 1978 C CA . VAL A 1 260 ? -3.91 -13.625 -19.234 1 96.94 260 VAL A CA 1
ATOM 1979 C C . VAL A 1 260 ? -3.045 -14.57 -18.406 1 96.94 260 VAL A C 1
ATOM 1981 O O . VAL A 1 260 ? -1.821 -14.602 -18.562 1 96.94 260 VAL A O 1
ATOM 1984 N N . VAL A 1 261 ? -3.611 -15.336 -17.5 1 98 261 VAL A N 1
ATOM 1985 C CA . VAL A 1 261 ? -2.838 -16.281 -16.703 1 98 261 VAL A CA 1
ATOM 1986 C C . VAL A 1 261 ? -2.281 -17.375 -17.609 1 98 261 VAL A C 1
ATOM 1988 O O . VAL A 1 261 ? -3.014 -17.969 -18.406 1 98 261 VAL A O 1
ATOM 1991 N N . ASN A 1 262 ? -0.985 -17.641 -17.453 1 97.38 262 ASN A N 1
ATOM 1992 C CA . ASN A 1 262 ? -0.331 -18.734 -18.141 1 97.38 262 ASN A CA 1
ATOM 1993 C C . ASN A 1 262 ? -0.548 -20.062 -17.422 1 97.38 262 ASN A C 1
ATOM 1995 O O . ASN A 1 262 ? 0.34 -20.547 -16.719 1 97.38 262 ASN A O 1
ATOM 1999 N N . TRP A 1 263 ? -1.639 -20.719 -17.75 1 97.88 263 TRP A N 1
ATOM 2000 C CA . TRP A 1 263 ? -2.035 -21.906 -17.016 1 97.88 263 TRP A CA 1
ATOM 2001 C C . TRP A 1 263 ? -1.095 -23.078 -17.328 1 97.88 263 TRP A C 1
ATOM 2003 O O . TRP A 1 263 ? -0.965 -24 -16.516 1 97.88 263 TRP A O 1
ATOM 2013 N N . LYS A 1 264 ? -0.453 -23.016 -18.484 1 96.44 264 LYS A N 1
ATOM 2014 C CA . LYS A 1 264 ? 0.577 -24.016 -18.766 1 96.44 264 LYS A CA 1
ATOM 2015 C C . LYS A 1 264 ? 1.718 -23.922 -17.75 1 96.44 264 LYS A C 1
ATOM 2017 O O . LYS A 1 264 ? 2.135 -24.938 -17.188 1 96.44 264 LYS A O 1
ATOM 2022 N N . GLN A 1 265 ? 2.143 -22.719 -17.562 1 94.62 265 GLN A N 1
ATOM 2023 C CA . GLN A 1 265 ? 3.227 -22.516 -16.609 1 94.62 265 GLN A CA 1
ATOM 2024 C C . GLN A 1 265 ? 2.801 -22.875 -15.195 1 94.62 265 GLN A C 1
ATOM 2026 O O . GLN A 1 265 ? 3.574 -23.484 -14.445 1 94.62 265 GLN A O 1
ATOM 2031 N N . VAL A 1 266 ? 1.627 -22.547 -14.773 1 96.44 266 VAL A N 1
ATOM 2032 C CA . VAL A 1 266 ? 1.106 -22.859 -13.445 1 96.44 266 VAL A CA 1
ATOM 2033 C C . VAL A 1 266 ? 1.056 -24.375 -13.258 1 96.44 266 VAL A C 1
ATOM 2035 O O . VAL A 1 266 ? 1.462 -24.891 -12.211 1 96.44 266 VAL A O 1
ATOM 2038 N N . SER A 1 267 ? 0.604 -25.062 -14.281 1 96.25 267 SER A N 1
ATOM 2039 C CA . SER A 1 267 ? 0.55 -26.516 -14.242 1 96.25 267 SER A CA 1
ATOM 2040 C C . SER A 1 267 ? 1.944 -27.125 -14.102 1 96.25 267 SER A C 1
ATOM 2042 O O . SER A 1 267 ? 2.145 -28.062 -13.328 1 96.25 267 SER A O 1
ATOM 2044 N N . GLU A 1 268 ? 2.848 -26.531 -14.852 1 92.31 268 GLU A N 1
ATOM 2045 C CA . GLU A 1 268 ? 4.227 -27.016 -14.797 1 92.31 268 GLU A CA 1
ATOM 2046 C C . GLU A 1 268 ? 4.836 -26.781 -13.414 1 92.31 268 GLU A C 1
ATOM 2048 O O . GLU A 1 268 ? 5.586 -27.625 -12.922 1 92.31 268 GLU A O 1
ATOM 2053 N N . HIS A 1 269 ? 4.543 -25.688 -12.812 1 91 269 HIS A N 1
ATOM 2054 C CA . HIS A 1 269 ? 4.992 -25.453 -11.445 1 91 269 HIS A CA 1
ATOM 2055 C C . HIS A 1 269 ? 4.508 -26.547 -10.508 1 91 269 HIS A C 1
ATOM 2057 O O . HIS A 1 269 ? 5.293 -27.125 -9.75 1 91 269 HIS A O 1
ATOM 2063 N N . TYR A 1 270 ? 3.264 -26.828 -10.562 1 93 270 TYR A N 1
ATOM 2064 C CA . TYR A 1 270 ? 2.67 -27.844 -9.703 1 93 270 TYR A CA 1
ATOM 2065 C C . TYR A 1 270 ? 3.336 -29.203 -9.914 1 93 270 TYR A C 1
ATOM 2067 O O . TYR A 1 270 ? 3.699 -29.891 -8.953 1 93 270 TYR A O 1
ATOM 2075 N N . GLU A 1 271 ? 3.555 -29.578 -11.164 1 90.94 271 GLU A N 1
ATOM 2076 C CA . GLU A 1 271 ? 4.102 -30.891 -11.516 1 90.94 271 GLU A CA 1
ATOM 2077 C C . GLU A 1 271 ? 5.574 -31 -11.125 1 90.94 271 GLU A C 1
ATOM 2079 O O . GLU A 1 271 ? 6.078 -32.094 -10.875 1 90.94 271 GLU A O 1
ATOM 2084 N N . THR A 1 272 ? 6.164 -29.859 -11.148 1 84.94 272 THR A N 1
ATOM 2085 C CA . THR A 1 272 ? 7.559 -29.844 -10.719 1 84.94 272 THR A CA 1
ATOM 2086 C C . THR A 1 272 ? 7.672 -30.125 -9.219 1 84.94 272 THR A C 1
ATOM 2088 O O . THR A 1 272 ? 8.562 -30.859 -8.789 1 84.94 272 THR A O 1
ATOM 2091 N N . TYR A 1 273 ? 6.719 -29.656 -8.516 1 83.44 273 TYR A N 1
ATOM 2092 C CA . TYR A 1 273 ? 6.785 -29.781 -7.059 1 83.44 273 TYR A CA 1
ATOM 2093 C C . TYR A 1 273 ? 6.117 -31.078 -6.598 1 83.44 273 TYR A C 1
ATOM 2095 O O . TYR A 1 273 ? 6.5 -31.641 -5.57 1 83.44 273 TYR A O 1
ATOM 2103 N N . VAL A 1 274 ? 5.133 -31.438 -7.305 1 86.31 274 VAL A N 1
ATOM 2104 C CA . VAL A 1 274 ? 4.41 -32.688 -7.012 1 86.31 274 VAL A CA 1
ATOM 2105 C C . VAL A 1 274 ? 4.406 -33.562 -8.242 1 86.31 274 VAL A C 1
ATOM 2107 O O . VAL A 1 274 ? 3.41 -33.656 -8.969 1 86.31 274 VAL A O 1
ATOM 2110 N N . PRO A 1 275 ? 5.559 -34.25 -8.383 1 81.38 275 PRO A N 1
ATOM 2111 C CA . PRO A 1 275 ? 5.637 -35.062 -9.594 1 81.38 275 PRO A CA 1
ATOM 2112 C C . PRO A 1 275 ? 4.555 -36.156 -9.641 1 81.38 275 PRO A C 1
ATOM 2114 O O . PRO A 1 275 ? 4.191 -36.688 -8.602 1 81.38 275 PRO A O 1
ATOM 2117 N N . ASN A 1 276 ? 4 -36.219 -10.797 1 73.88 276 ASN A N 1
ATOM 2118 C CA . ASN A 1 276 ? 2.992 -37.25 -11.039 1 73.88 276 ASN A CA 1
ATOM 2119 C C . ASN A 1 276 ? 3.609 -38.625 -11.055 1 73.88 276 ASN A C 1
ATOM 2121 O O . ASN A 1 276 ? 4.363 -38.969 -11.969 1 73.88 276 ASN A O 1
ATOM 2125 N N . THR A 1 277 ? 3.926 -39.219 -9.93 1 61.78 277 THR A N 1
ATOM 2126 C CA . THR A 1 277 ? 4.539 -40.531 -9.891 1 61.78 277 THR A CA 1
ATOM 2127 C C . THR A 1 277 ? 3.777 -41.5 -10.789 1 61.78 277 THR A C 1
ATOM 2129 O O . THR A 1 277 ? 4.324 -42.531 -11.219 1 61.78 277 THR A O 1
ATOM 2132 N N . LEU A 1 278 ? 2.611 -41.469 -10.945 1 48.62 278 LEU A N 1
ATOM 2133 C CA . LEU A 1 278 ? 1.952 -42.406 -11.828 1 48.62 278 LEU A CA 1
ATOM 2134 C C . LEU A 1 278 ? 2.414 -42.219 -13.273 1 48.62 278 LEU A C 1
ATOM 2136 O O . LEU A 1 278 ? 2.578 -43.219 -14.008 1 48.62 278 LEU A O 1
ATOM 2140 N N . ALA A 1 279 ? 2.65 -41.094 -13.758 1 47.03 279 ALA A N 1
ATOM 2141 C CA . ALA A 1 279 ? 3.131 -40.969 -15.125 1 47.03 279 ALA A CA 1
ATOM 2142 C C . ALA A 1 279 ? 4.605 -41.344 -15.227 1 47.03 279 ALA A C 1
ATOM 2144 O O . ALA A 1 279 ? 5.102 -41.656 -16.312 1 47.03 279 ALA A O 1
ATOM 2145 N N . SER A 1 280 ? 5.43 -41.062 -14.25 1 43.72 280 SER A N 1
ATOM 2146 C CA . SER A 1 280 ? 6.836 -41.438 -14.344 1 43.72 280 SER A CA 1
ATOM 2147 C C . SER A 1 280 ? 6.996 -42.969 -14.469 1 43.72 280 SER A C 1
ATOM 2149 O O . SER A 1 280 ? 8.086 -43.469 -14.773 1 43.72 280 SER A O 1
ATOM 2151 N N . LEU A 1 281 ? 6.129 -43.688 -13.953 1 38.69 281 LEU A N 1
ATOM 2152 C CA . LEU A 1 281 ? 6.277 -45.125 -14.102 1 38.69 281 LEU A CA 1
ATOM 2153 C C . LEU A 1 281 ? 6.059 -45.531 -15.547 1 38.69 281 LEU A C 1
ATOM 2155 O O . LEU A 1 281 ? 6.414 -46.656 -15.938 1 38.69 281 LEU A O 1
ATOM 2159 N N . GLU A 1 282 ? 5.371 -44.719 -16.281 1 36.97 282 GLU A N 1
ATOM 2160 C CA . GLU A 1 282 ? 5.203 -45.281 -17.625 1 36.97 282 GLU A CA 1
ATOM 2161 C C . GLU A 1 282 ? 6.488 -45.156 -18.438 1 36.97 282 GLU A C 1
ATOM 2163 O O . GLU A 1 282 ? 6.594 -45.688 -19.531 1 36.97 282 GLU A O 1
ATOM 2168 N N . GLY A 1 283 ? 7.367 -44.281 -18.078 1 33.16 283 GLY A N 1
ATOM 2169 C CA . GLY A 1 283 ? 8.57 -44.312 -18.891 1 33.16 283 GLY A CA 1
ATOM 2170 C C . GLY A 1 283 ? 9.477 -45.5 -18.562 1 33.16 283 GLY A C 1
ATOM 2171 O O . GLY A 1 283 ? 10.57 -45.594 -19.125 1 33.16 283 GLY A O 1
ATOM 2172 N N . PHE A 1 284 ? 9.227 -46.156 -17.422 1 30.64 284 PHE A N 1
ATOM 2173 C CA . PHE A 1 284 ? 10 -47.375 -17.422 1 30.64 284 PHE A CA 1
ATOM 2174 C C . PHE A 1 284 ? 9.281 -48.469 -18.203 1 30.64 284 PHE A C 1
ATOM 2176 O O . PHE A 1 284 ? 8.047 -48.531 -18.219 1 30.64 284 PHE A O 1
ATOM 2183 N N . MET B 1 1 ? -10.922 16.406 -8.836 1 65.19 1 MET B N 1
ATOM 2184 C CA . MET B 1 1 ? -9.539 15.938 -8.734 1 65.19 1 MET B CA 1
ATOM 2185 C C . MET B 1 1 ? -9.484 14.492 -8.266 1 65.19 1 MET B C 1
ATOM 2187 O O . MET B 1 1 ? -10.453 13.984 -7.691 1 65.19 1 MET B O 1
ATOM 2191 N N . ILE B 1 2 ? -8.422 13.812 -8.633 1 71 2 ILE B N 1
ATOM 2192 C CA . ILE B 1 2 ? -8.172 12.406 -8.336 1 71 2 ILE B CA 1
ATOM 2193 C C . ILE B 1 2 ? -8.461 12.141 -6.859 1 71 2 ILE B C 1
ATOM 2195 O O . ILE B 1 2 ? -9.117 11.148 -6.516 1 71 2 ILE B O 1
ATOM 2199 N N . ALA B 1 3 ? -8.18 13.141 -6.02 1 79.75 3 ALA B N 1
ATOM 2200 C CA . ALA B 1 3 ? -8.359 12.969 -4.582 1 79.75 3 ALA B CA 1
ATOM 2201 C C . ALA B 1 3 ? -9.828 13.086 -4.195 1 79.75 3 ALA B C 1
ATOM 2203 O O . ALA B 1 3 ? -10.281 12.453 -3.238 1 79.75 3 ALA B O 1
ATOM 2204 N N . GLU B 1 4 ? -10.578 13.82 -4.996 1 83.12 4 GLU B N 1
ATOM 2205 C CA . GLU B 1 4 ? -12.016 13.945 -4.75 1 83.12 4 GLU B CA 1
ATOM 2206 C C . GLU B 1 4 ? -12.758 12.68 -5.172 1 83.12 4 GLU B C 1
ATOM 2208 O O . GLU B 1 4 ? -13.695 12.25 -4.5 1 83.12 4 GLU B O 1
ATOM 2213 N N . ASP B 1 5 ? -12.258 12.133 -6.285 1 84.25 5 ASP B N 1
ATOM 2214 C CA . ASP B 1 5 ? -12.836 10.867 -6.734 1 84.25 5 ASP B CA 1
ATOM 2215 C C . ASP B 1 5 ? -12.539 9.75 -5.742 1 84.25 5 ASP B C 1
ATOM 2217 O O . ASP B 1 5 ? -13.398 8.914 -5.465 1 84.25 5 ASP B O 1
ATOM 2221 N N . TYR B 1 6 ? -11.383 9.828 -5.242 1 91.56 6 TYR B N 1
ATOM 2222 C CA . TYR B 1 6 ? -11.016 8.859 -4.219 1 91.56 6 TYR B CA 1
ATOM 2223 C C . TYR B 1 6 ? -11.867 9.031 -2.971 1 91.56 6 TYR B C 1
ATOM 2225 O O . TYR B 1 6 ? -12.367 8.055 -2.41 1 91.56 6 TYR B O 1
ATOM 2233 N N . GLN B 1 7 ? -12.141 10.242 -2.598 1 93.25 7 GLN B N 1
ATOM 2234 C CA . GLN B 1 7 ? -12.953 10.57 -1.434 1 93.25 7 GLN B CA 1
ATOM 2235 C C . GLN B 1 7 ? -14.375 10.031 -1.581 1 93.25 7 GLN B C 1
ATOM 2237 O O . GLN B 1 7 ? -14.875 9.344 -0.689 1 93.25 7 GLN B O 1
ATOM 2242 N N . GLN B 1 8 ? -14.945 10.273 -2.703 1 93.06 8 GLN B N 1
ATOM 2243 C CA . GLN B 1 8 ? -16.312 9.805 -2.941 1 93.06 8 GLN B CA 1
ATOM 2244 C C . GLN B 1 8 ? -16.375 8.281 -2.936 1 93.06 8 GLN B C 1
ATOM 2246 O O . GLN B 1 8 ? -17.312 7.699 -2.395 1 93.06 8 GLN B O 1
ATOM 2251 N N . GLY B 1 9 ? -15.43 7.68 -3.512 1 93.56 9 GLY B N 1
ATOM 2252 C CA . GLY B 1 9 ? -15.383 6.227 -3.525 1 93.56 9 GLY B CA 1
ATOM 2253 C C . GLY B 1 9 ? -15.266 5.621 -2.139 1 93.56 9 GLY B C 1
ATOM 2254 O O . GLY B 1 9 ? -15.875 4.59 -1.854 1 93.56 9 GLY B O 1
ATOM 2255 N N . LEU B 1 10 ? -14.477 6.246 -1.314 1 95.06 10 LEU B N 1
ATOM 2256 C CA . LEU B 1 10 ? -14.328 5.801 0.066 1 95.06 10 LEU B CA 1
ATOM 2257 C C . LEU B 1 10 ? -15.664 5.844 0.797 1 95.06 10 LEU B C 1
ATOM 2259 O O . LEU B 1 10 ? -16.031 4.883 1.474 1 95.06 10 LEU B O 1
ATOM 2263 N N . LEU B 1 11 ? -16.312 6.93 0.612 1 95.06 11 LEU B N 1
ATOM 2264 C CA . LEU B 1 11 ? -17.594 7.113 1.301 1 95.06 11 LEU B CA 1
ATOM 2265 C C . LEU B 1 11 ? -18.641 6.156 0.757 1 95.06 11 LEU B C 1
ATOM 2267 O O . LEU B 1 11 ? -19.453 5.617 1.519 1 95.06 11 LEU B O 1
ATOM 2271 N N . ASP B 1 12 ? -18.672 5.918 -0.568 1 94.31 12 ASP B N 1
ATOM 2272 C CA . ASP B 1 12 ? -19.594 4.961 -1.162 1 94.31 12 ASP B CA 1
ATOM 2273 C C . ASP B 1 12 ? -19.391 3.562 -0.584 1 94.31 12 ASP B C 1
ATOM 2275 O O . ASP B 1 12 ? -20.344 2.889 -0.214 1 94.31 12 ASP B O 1
ATOM 2279 N N . ARG B 1 13 ? -18.219 3.16 -0.467 1 93.69 13 ARG B N 1
ATOM 2280 C CA . ARG B 1 13 ? -17.891 1.829 0.033 1 93.69 13 ARG B CA 1
ATOM 2281 C C . ARG B 1 13 ? -18.172 1.72 1.528 1 93.69 13 ARG B C 1
ATOM 2283 O O . ARG B 1 13 ? -18.672 0.693 1.998 1 93.69 13 ARG B O 1
ATOM 2290 N N . LEU B 1 14 ? -17.828 2.795 2.238 1 94.44 14 LEU B N 1
ATOM 2291 C CA . LEU B 1 14 ? -18.172 2.822 3.656 1 94.44 14 LEU B CA 1
ATOM 2292 C C . LEU B 1 14 ? -19.672 2.674 3.857 1 94.44 14 LEU B C 1
ATOM 2294 O O . LEU B 1 14 ? -20.109 1.826 4.633 1 94.44 14 LEU B O 1
ATOM 2298 N N . ASN B 1 15 ? -20.406 3.449 3.135 1 94.19 15 ASN B N 1
ATOM 2299 C CA . ASN B 1 15 ? -21.859 3.441 3.26 1 94.19 15 ASN B CA 1
ATOM 2300 C C . ASN B 1 15 ? -22.453 2.08 2.896 1 94.19 15 ASN B C 1
ATOM 2302 O O . ASN B 1 15 ? -23.375 1.606 3.551 1 94.19 15 ASN B O 1
ATOM 2306 N N . GLU B 1 16 ? -21.922 1.47 1.892 1 93.5 16 GLU B N 1
ATOM 2307 C CA . GLU B 1 16 ? -22.375 0.132 1.514 1 93.5 16 GLU B CA 1
ATOM 2308 C C . GLU B 1 16 ? -22.078 -0.88 2.617 1 93.5 16 GLU B C 1
ATOM 2310 O O . GLU B 1 16 ? -22.906 -1.741 2.914 1 93.5 16 GLU B O 1
ATOM 2315 N N . GLY B 1 17 ? -20.984 -0.735 3.27 1 91.81 17 GLY B N 1
ATOM 2316 C CA . GLY B 1 17 ? -20.562 -1.671 4.293 1 91.81 17 GLY B CA 1
ATOM 2317 C C . GLY B 1 17 ? -21.297 -1.508 5.605 1 91.81 17 GLY B C 1
ATOM 2318 O O . GLY B 1 17 ? -21.422 -2.459 6.383 1 91.81 17 GLY B O 1
ATOM 2319 N N . ILE B 1 18 ? -21.859 -0.326 5.809 1 92.75 18 ILE B N 1
ATOM 2320 C CA . ILE B 1 18 ? -22.438 -0.099 7.129 1 92.75 18 ILE B CA 1
ATOM 2321 C C . ILE B 1 18 ? -23.969 -0.02 7.02 1 92.75 18 ILE B C 1
ATOM 2323 O O . ILE B 1 18 ? -24.656 0.221 8.016 1 92.75 18 ILE B O 1
ATOM 2327 N N . LYS B 1 19 ? -24.5 -0.232 5.855 1 92.12 19 LYS B N 1
ATOM 2328 C CA . LYS B 1 19 ? -25.906 0.009 5.582 1 92.12 19 LYS B CA 1
ATOM 2329 C C . LYS B 1 19 ? -26.797 -0.789 6.531 1 92.12 19 LYS B C 1
ATOM 2331 O O . LYS B 1 19 ? -27.859 -0.323 6.93 1 92.12 19 LYS B O 1
ATOM 2336 N N . ASP B 1 20 ? -26.344 -1.98 6.977 1 92.69 20 ASP B N 1
ATOM 2337 C CA . ASP B 1 20 ? -27.156 -2.84 7.84 1 92.69 20 ASP B CA 1
ATOM 2338 C C . ASP B 1 20 ? -26.547 -2.938 9.234 1 92.69 20 ASP B C 1
ATOM 2340 O O . ASP B 1 20 ? -26.766 -3.924 9.945 1 92.69 20 ASP B O 1
ATOM 2344 N N . THR B 1 21 ? -25.75 -1.964 9.586 1 92.56 21 THR B N 1
ATOM 2345 C CA . THR B 1 21 ? -25.109 -1.951 10.891 1 92.56 21 THR B CA 1
ATOM 2346 C C . THR B 1 21 ? -25.516 -0.716 11.688 1 92.56 21 THR B C 1
ATOM 2348 O O . THR B 1 21 ? -26.047 0.242 11.125 1 92.56 21 THR B O 1
ATOM 2351 N N . PRO B 1 22 ? -25.297 -0.709 12.969 1 90.94 22 PRO B N 1
ATOM 2352 C CA . PRO B 1 22 ? -25.578 0.465 13.797 1 90.94 22 PRO B CA 1
ATOM 2353 C C . PRO B 1 22 ? -24.781 1.692 13.383 1 90.94 22 PRO B C 1
ATOM 2355 O O . PRO B 1 22 ? -25.141 2.82 13.719 1 90.94 22 PRO B O 1
ATOM 2358 N N . GLN B 1 23 ? -23.734 1.467 12.633 1 91 23 GLN B N 1
ATOM 2359 C CA . GLN B 1 23 ? -22.859 2.572 12.25 1 91 23 GLN B CA 1
ATOM 2360 C C . GLN B 1 23 ? -23.484 3.393 11.117 1 91 23 GLN B C 1
ATOM 2362 O O . GLN B 1 23 ? -22.984 4.473 10.789 1 91 23 GLN B O 1
ATOM 2367 N N . ARG B 1 24 ? -24.562 2.99 10.586 1 91.38 24 ARG B N 1
ATOM 2368 C CA . ARG B 1 24 ? -25.234 3.666 9.477 1 91.38 24 ARG B CA 1
ATOM 2369 C C . ARG B 1 24 ? -25.625 5.09 9.852 1 91.38 24 ARG B C 1
ATOM 2371 O O . ARG B 1 24 ? -25.688 5.973 8.992 1 91.38 24 ARG B O 1
ATOM 2378 N N . THR B 1 25 ? -25.781 5.332 11.172 1 89.88 25 THR B N 1
ATOM 2379 C CA . THR B 1 25 ? -26.25 6.645 11.617 1 89.88 25 THR B CA 1
ATOM 2380 C C . THR B 1 25 ? -25.125 7.414 12.297 1 89.88 25 THR B C 1
ATOM 2382 O O . THR B 1 25 ? -25.359 8.453 12.922 1 89.88 25 THR B O 1
ATOM 2385 N N . LYS B 1 26 ? -24.016 6.895 12.242 1 88.81 26 LYS B N 1
ATOM 2386 C CA . LYS B 1 26 ? -22.891 7.547 12.906 1 88.81 26 LYS B CA 1
ATOM 2387 C C . LYS B 1 26 ? -22.047 8.352 11.914 1 88.81 26 LYS B C 1
ATOM 2389 O O . LYS B 1 26 ? -22.109 8.094 10.703 1 88.81 26 LYS B O 1
ATOM 2394 N N . SER B 1 27 ? -21.344 9.352 12.445 1 88.81 27 SER B N 1
ATOM 2395 C CA . SER B 1 27 ? -20.406 10.094 11.617 1 88.81 27 SER B CA 1
ATOM 2396 C C . SER B 1 27 ? -19.203 9.234 11.234 1 88.81 27 SER B C 1
ATOM 2398 O O . SER B 1 27 ? -18.969 8.195 11.836 1 88.81 27 SER B O 1
ATOM 2400 N N . VAL B 1 28 ? -18.469 9.672 10.227 1 92.19 28 VAL B N 1
ATOM 2401 C CA . VAL B 1 28 ? -17.25 8.992 9.805 1 92.19 28 VAL B CA 1
ATOM 2402 C C . VAL B 1 28 ? -16.281 8.891 10.984 1 92.19 28 VAL B C 1
ATOM 2404 O O . VAL B 1 28 ? -15.719 7.82 11.234 1 92.19 28 VAL B O 1
ATOM 2407 N N . THR B 1 29 ? -16.141 9.984 11.703 1 89.62 29 THR B N 1
ATOM 2408 C CA . THR B 1 29 ? -15.234 10.016 12.836 1 89.62 29 THR B CA 1
ATOM 2409 C C . THR B 1 29 ? -15.656 9.008 13.906 1 89.62 29 THR B C 1
ATOM 2411 O O . THR B 1 29 ? -14.828 8.258 14.422 1 89.62 29 THR B O 1
ATOM 2414 N N . GLN B 1 30 ? -16.922 8.953 14.18 1 88.06 30 GLN B N 1
ATOM 2415 C CA . GLN B 1 30 ? -17.438 7.996 15.148 1 88.06 30 GLN B CA 1
ATOM 2416 C C . GLN B 1 30 ? -17.219 6.562 14.68 1 88.06 30 GLN B C 1
ATOM 2418 O O . GLN B 1 30 ? -16.938 5.672 15.484 1 88.06 30 GLN B O 1
ATOM 2423 N N . THR B 1 31 ? -17.438 6.406 13.422 1 91.94 31 THR B N 1
ATOM 2424 C CA . THR B 1 31 ? -17.234 5.082 12.844 1 91.94 31 THR B CA 1
ATOM 2425 C C . THR B 1 31 ? -15.773 4.641 13 1 91.94 31 THR B C 1
ATOM 2427 O O . THR B 1 31 ? -15.5 3.482 13.32 1 91.94 31 THR B O 1
ATOM 2430 N N . VAL B 1 32 ? -14.812 5.531 12.828 1 92.62 32 VAL B N 1
ATOM 2431 C CA . VAL B 1 32 ? -13.398 5.223 13 1 92.62 32 VAL B CA 1
ATOM 2432 C C . VAL B 1 32 ? -13.141 4.773 14.438 1 92.62 32 VAL B C 1
ATOM 2434 O O . VAL B 1 32 ? -12.492 3.748 14.664 1 92.62 32 VAL B O 1
ATOM 2437 N N . ILE B 1 33 ? -13.711 5.469 15.359 1 88.56 33 ILE B N 1
ATOM 2438 C CA . ILE B 1 33 ? -13.484 5.215 16.781 1 88.56 33 ILE B CA 1
ATOM 2439 C C . ILE B 1 33 ? -14.031 3.836 17.141 1 88.56 33 ILE B C 1
ATOM 2441 O O . ILE B 1 33 ? -13.336 3.037 17.781 1 88.56 33 ILE B O 1
ATOM 2445 N N . GLU B 1 34 ? -15.164 3.506 16.688 1 89.38 34 GLU B N 1
ATOM 2446 C CA . GLU B 1 34 ? -15.812 2.254 17.062 1 89.38 34 GLU B CA 1
ATOM 2447 C C . GLU B 1 34 ? -15.18 1.065 16.344 1 89.38 34 GLU B C 1
ATOM 2449 O O . GLU B 1 34 ? -14.969 0.011 16.953 1 89.38 34 GLU B O 1
ATOM 2454 N N . ALA B 1 35 ? -14.898 1.272 15.148 1 92.06 35 ALA B N 1
ATOM 2455 C CA . ALA B 1 35 ? -14.375 0.174 14.344 1 92.06 35 ALA B CA 1
ATOM 2456 C C . ALA B 1 35 ? -12.945 -0.168 14.75 1 92.06 35 ALA B C 1
ATOM 2458 O O . ALA B 1 35 ? -12.5 -1.311 14.594 1 92.06 35 ALA B O 1
ATOM 2459 N N . ALA B 1 36 ? -12.25 0.786 15.297 1 89.12 36 ALA B N 1
ATOM 2460 C CA . ALA B 1 36 ? -10.859 0.577 15.688 1 89.12 36 ALA B CA 1
ATOM 2461 C C . ALA B 1 36 ? -10.75 -0.465 16.797 1 89.12 36 ALA B C 1
ATOM 2463 O O . ALA B 1 36 ? -9.719 -1.114 16.953 1 89.12 36 ALA B O 1
ATOM 2464 N N . GLN B 1 37 ? -11.828 -0.723 17.453 1 87.44 37 GLN B N 1
ATOM 2465 C CA . GLN B 1 37 ? -11.82 -1.591 18.625 1 87.44 37 GLN B CA 1
ATOM 2466 C C . GLN B 1 37 ? -12.258 -3.008 18.266 1 87.44 37 GLN B C 1
ATOM 2468 O O . GLN B 1 37 ? -12.219 -3.906 19.109 1 87.44 37 GLN B O 1
ATOM 2473 N N . ASP B 1 38 ? -12.656 -3.199 17.078 1 90.25 38 ASP B N 1
ATOM 2474 C CA . ASP B 1 38 ? -13.227 -4.473 16.641 1 90.25 38 ASP B CA 1
ATOM 2475 C C . ASP B 1 38 ? -12.516 -5 15.398 1 90.25 38 ASP B C 1
ATOM 2477 O O . ASP B 1 38 ? -12.781 -4.539 14.281 1 90.25 38 ASP B O 1
ATOM 2481 N N . PRO B 1 39 ? -11.711 -5.957 15.602 1 87 39 PRO B N 1
ATOM 2482 C CA . PRO B 1 39 ? -10.953 -6.488 14.469 1 87 39 PRO B CA 1
ATOM 2483 C C . PRO B 1 39 ? -11.852 -7.027 13.359 1 87 39 PRO B C 1
ATOM 2485 O O . PRO B 1 39 ? -11.43 -7.121 12.203 1 87 39 PRO B O 1
ATOM 2488 N N . SER B 1 40 ? -13.008 -7.379 13.664 1 89.5 40 SER B N 1
ATOM 2489 C CA . SER B 1 40 ? -13.93 -7.898 12.664 1 89.5 40 SER B CA 1
ATOM 2490 C C . SER B 1 40 ? -14.461 -6.781 11.766 1 89.5 40 SER B C 1
ATOM 2492 O O . SER B 1 40 ? -15.055 -7.047 10.727 1 89.5 40 SER B O 1
ATOM 2494 N N . LYS B 1 41 ? -14.125 -5.547 12.133 1 92.38 41 LYS B N 1
ATOM 2495 C CA . LYS B 1 41 ? -14.609 -4.395 11.375 1 92.38 41 LYS B CA 1
ATOM 2496 C C . LYS B 1 41 ? -13.461 -3.662 10.688 1 92.38 41 LYS B C 1
ATOM 2498 O O . LYS B 1 41 ? -13.492 -2.438 10.555 1 92.38 41 LYS B O 1
ATOM 2503 N N . VAL B 1 42 ? -12.531 -4.414 10.281 1 91 42 VAL B N 1
ATOM 2504 C CA . VAL B 1 42 ? -11.297 -3.832 9.766 1 91 42 VAL B CA 1
ATOM 2505 C C . VAL B 1 42 ? -11.594 -3.066 8.477 1 91 42 VAL B C 1
ATOM 2507 O O . VAL B 1 42 ? -11.031 -1.992 8.242 1 91 42 VAL B O 1
ATOM 2510 N N . LEU B 1 43 ? -12.406 -3.598 7.633 1 91.81 43 LEU B N 1
ATOM 2511 C CA . LEU B 1 43 ? -12.711 -2.926 6.375 1 91.81 43 LEU B CA 1
ATOM 2512 C C . LEU B 1 43 ? -13.461 -1.624 6.621 1 91.81 43 LEU B C 1
ATOM 2514 O O . LEU B 1 43 ? -13.203 -0.617 5.957 1 91.81 43 LEU B O 1
ATOM 2518 N N . MET B 1 44 ? -14.367 -1.669 7.555 1 93.5 44 MET B N 1
ATOM 2519 C CA . MET B 1 44 ? -15.086 -0.466 7.969 1 93.5 44 MET B CA 1
ATOM 2520 C C . MET B 1 44 ? -14.117 0.595 8.484 1 93.5 44 MET B C 1
ATOM 2522 O O . MET B 1 44 ? -14.211 1.764 8.109 1 93.5 44 MET B O 1
ATOM 2526 N N . PHE B 1 45 ? -13.234 0.209 9.32 1 94.75 45 PHE B N 1
ATOM 2527 C CA . PHE B 1 45 ? -12.219 1.114 9.852 1 94.75 45 PHE B CA 1
ATOM 2528 C C . PHE B 1 45 ? -11.398 1.725 8.727 1 94.75 45 PHE B C 1
ATOM 2530 O O . PHE B 1 45 ? -11.195 2.939 8.688 1 94.75 45 PHE B O 1
ATOM 2537 N N . ASN B 1 46 ? -10.969 0.867 7.812 1 95.62 46 ASN B N 1
ATOM 2538 C CA . ASN B 1 46 ? -10.094 1.315 6.734 1 95.62 46 ASN B CA 1
ATOM 2539 C C . ASN B 1 46 ? -10.766 2.385 5.879 1 95.62 46 ASN B C 1
ATOM 2541 O O . ASN B 1 46 ? -10.18 3.438 5.617 1 95.62 46 ASN B O 1
ATOM 2545 N N . TYR B 1 47 ? -11.977 2.164 5.48 1 95.81 47 TYR B N 1
ATOM 2546 C CA . TYR B 1 47 ? -12.672 3.127 4.633 1 95.81 47 TYR B CA 1
ATOM 2547 C C . TYR B 1 47 ? -12.945 4.422 5.387 1 95.81 47 TYR B C 1
ATOM 2549 O O . TYR B 1 47 ? -12.742 5.516 4.852 1 95.81 47 TYR B O 1
ATOM 2557 N N . ALA B 1 48 ? -13.367 4.289 6.605 1 94.88 48 ALA B N 1
ATOM 2558 C CA . ALA B 1 48 ? -13.688 5.473 7.398 1 94.88 48 ALA B CA 1
ATOM 2559 C C . ALA B 1 48 ? -12.438 6.297 7.688 1 94.88 48 ALA B C 1
ATOM 2561 O O . ALA B 1 48 ? -12.438 7.52 7.527 1 94.88 48 ALA B O 1
ATOM 2562 N N . SER B 1 49 ? -11.406 5.625 8.078 1 94.88 49 SER B N 1
ATOM 2563 C CA . SER B 1 49 ? -10.156 6.293 8.414 1 94.88 49 SER B CA 1
ATOM 2564 C C . SER B 1 49 ? -9.547 6.98 7.195 1 94.88 49 SER B C 1
ATOM 2566 O O . SER B 1 49 ? -9.086 8.125 7.281 1 94.88 49 SER B O 1
ATOM 2568 N N . GLU B 1 50 ? -9.594 6.301 6.094 1 96.62 50 GLU B N 1
ATOM 2569 C CA . GLU B 1 50 ? -9.07 6.891 4.863 1 96.62 50 GLU B CA 1
ATOM 2570 C C . GLU B 1 50 ? -9.891 8.109 4.449 1 96.62 50 GLU B C 1
ATOM 2572 O O . GLU B 1 50 ? -9.336 9.109 3.982 1 96.62 50 GLU B O 1
ATOM 2577 N N . ALA B 1 51 ? -11.188 8.016 4.586 1 95.56 51 ALA B N 1
ATOM 2578 C CA . ALA B 1 51 ? -12.039 9.164 4.258 1 95.56 51 ALA B CA 1
ATOM 2579 C C . ALA B 1 51 ? -11.719 10.352 5.156 1 95.56 51 ALA B C 1
ATOM 2581 O O . ALA B 1 51 ? -11.664 11.492 4.691 1 95.56 51 ALA B O 1
ATOM 2582 N N . LEU B 1 52 ? -11.531 10.047 6.391 1 93.62 52 LEU B N 1
ATOM 2583 C CA . LEU B 1 52 ? -11.188 11.078 7.367 1 93.62 52 LEU B CA 1
ATOM 2584 C C . LEU B 1 52 ? -9.844 11.719 7.023 1 93.62 52 LEU B C 1
ATOM 2586 O O . LEU B 1 52 ? -9.742 12.945 6.953 1 93.62 52 LEU B O 1
ATOM 2590 N N . ASN B 1 53 ? -8.836 10.898 6.77 1 95.12 53 ASN B N 1
ATOM 2591 C CA . ASN B 1 53 ? -7.5 11.375 6.414 1 95.12 53 ASN B CA 1
ATOM 2592 C C . ASN B 1 53 ? -7.523 12.203 5.129 1 95.12 53 ASN B C 1
ATOM 2594 O O . ASN B 1 53 ? -6.922 13.273 5.062 1 95.12 53 ASN B O 1
ATOM 2598 N N . ASN B 1 54 ? -8.203 11.68 4.168 1 95.88 54 ASN B N 1
ATOM 2599 C CA . ASN B 1 54 ? -8.234 12.328 2.861 1 95.88 54 ASN B CA 1
ATOM 2600 C C . ASN B 1 54 ? -8.953 13.672 2.924 1 95.88 54 ASN B C 1
ATOM 2602 O O . ASN B 1 54 ? -8.562 14.617 2.236 1 95.88 54 ASN B O 1
ATOM 2606 N N . SER B 1 55 ? -9.969 13.703 3.703 1 93.81 55 SER B N 1
ATOM 2607 C CA . SER B 1 55 ? -10.664 14.969 3.902 1 93.81 55 SER B CA 1
ATOM 2608 C C . SER B 1 55 ? -9.734 16.031 4.496 1 93.81 55 SER B C 1
ATOM 2610 O O . SER B 1 55 ? -9.703 17.172 4.031 1 93.81 55 SER B O 1
ATOM 2612 N N . PHE B 1 56 ? -9.039 15.664 5.52 1 92.69 56 PHE B N 1
ATOM 2613 C CA . PHE B 1 56 ? -8.086 16.578 6.145 1 92.69 56 PHE B CA 1
ATOM 2614 C C . PHE B 1 56 ? -7.016 17 5.148 1 92.69 56 PHE B C 1
ATOM 2616 O O . PHE B 1 56 ? -6.672 18.188 5.07 1 92.69 56 PHE B O 1
ATOM 2623 N N . PHE B 1 57 ? -6.512 16.078 4.379 1 95.81 57 PHE B N 1
ATOM 2624 C CA . PHE B 1 57 ? -5.52 16.328 3.344 1 95.81 57 PHE B CA 1
ATOM 2625 C C . PHE B 1 57 ? -6.027 17.359 2.342 1 95.81 57 PHE B C 1
ATOM 2627 O O . PHE B 1 57 ? -5.332 18.328 2.035 1 95.81 57 PHE B O 1
ATOM 2634 N N . LEU B 1 58 ? -7.223 17.156 1.875 1 93.69 58 LEU B N 1
ATOM 2635 C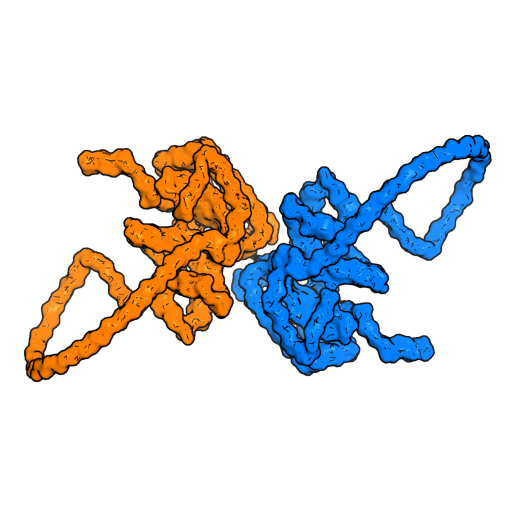 CA . LEU B 1 58 ? -7.797 18.047 0.862 1 93.69 58 LEU B CA 1
ATOM 2636 C C . LEU B 1 58 ? -8.008 19.453 1.416 1 93.69 58 LEU B C 1
ATOM 2638 O O . LEU B 1 58 ? -7.855 20.438 0.693 1 93.69 58 LEU B O 1
ATOM 2642 N N . ARG B 1 59 ? -8.289 19.516 2.701 1 91.69 59 ARG B N 1
ATOM 2643 C CA . ARG B 1 59 ? -8.5 20.812 3.338 1 91.69 59 ARG B CA 1
ATOM 2644 C C . ARG B 1 59 ? -7.188 21.578 3.453 1 91.69 59 ARG B C 1
ATOM 2646 O O . ARG B 1 59 ? -7.191 22.812 3.578 1 91.69 59 ARG B O 1
ATOM 2653 N N . CYS B 1 60 ? -6.129 20.859 3.418 1 94.88 60 CYS B N 1
ATOM 2654 C CA . CYS B 1 60 ? -4.82 21.484 3.584 1 94.88 60 CYS B CA 1
ATOM 2655 C C . CYS B 1 60 ? -4.23 21.875 2.236 1 94.88 60 CYS B C 1
ATOM 2657 O O . CYS B 1 60 ? -3.061 22.25 2.152 1 94.88 60 CYS B O 1
ATOM 2659 N N . LEU B 1 61 ? -5.027 21.828 1.196 1 95.69 61 LEU B N 1
ATOM 2660 C CA . LEU B 1 61 ? -4.562 22.203 -0.135 1 95.69 61 LEU B CA 1
ATOM 2661 C C . LEU B 1 61 ? -5.281 23.453 -0.628 1 95.69 61 LEU B C 1
ATOM 2663 O O . LEU B 1 61 ? -6.398 23.75 -0.195 1 95.69 61 LEU B O 1
ATOM 2667 N N . LYS B 1 62 ? -4.559 24.141 -1.458 1 95 62 LYS B N 1
ATOM 2668 C CA . LYS B 1 62 ? -5.043 25.344 -2.115 1 95 62 LYS B CA 1
ATOM 2669 C C . LYS B 1 62 ? -4.57 25.422 -3.564 1 95 62 LYS B C 1
ATOM 2671 O O . LYS B 1 62 ? -3.389 25.203 -3.848 1 95 62 LYS B O 1
ATOM 2676 N N . PRO B 1 63 ? -5.484 25.656 -4.461 1 92.56 63 PRO B N 1
ATOM 2677 C CA . PRO B 1 63 ? -5.082 25.719 -5.867 1 92.56 63 PRO B CA 1
ATOM 2678 C C . PRO B 1 63 ? -4.012 26.781 -6.133 1 92.56 63 PRO B C 1
ATOM 2680 O O . PRO B 1 63 ? -3.943 27.781 -5.418 1 92.56 63 PRO B O 1
ATOM 2683 N N . PRO B 1 64 ? -3.256 26.391 -7.152 1 91.69 64 PRO B N 1
ATOM 2684 C CA . PRO B 1 64 ? -2.236 27.391 -7.504 1 91.69 64 PRO B CA 1
ATOM 2685 C C . PRO B 1 64 ? -2.834 28.734 -7.887 1 91.69 64 PRO B C 1
ATOM 2687 O O . PRO B 1 64 ? -3.959 28.797 -8.391 1 91.69 64 PRO B O 1
ATOM 2690 N N . GLN B 1 65 ? -2.152 29.719 -7.488 1 89.5 65 GLN B N 1
ATOM 2691 C CA . GLN B 1 65 ? -2.518 31.078 -7.875 1 89.5 65 GLN B CA 1
ATOM 2692 C C . GLN B 1 65 ? -1.603 31.609 -8.977 1 89.5 65 GLN B C 1
ATOM 2694 O O . GLN B 1 65 ? -0.396 31.344 -8.969 1 89.5 65 GLN B O 1
ATOM 2699 N N . HIS B 1 66 ? -2.252 32.281 -9.883 1 88.75 66 HIS B N 1
ATOM 2700 C CA . HIS B 1 66 ? -1.518 32.781 -11.039 1 88.75 66 HIS B CA 1
ATOM 2701 C C . HIS B 1 66 ? -0.337 33.656 -10.609 1 88.75 66 HIS B C 1
ATOM 2703 O O . HIS B 1 66 ? -0.484 34.531 -9.758 1 88.75 66 HIS B O 1
ATOM 2709 N N . GLY B 1 67 ? 0.816 33.312 -11.133 1 89.75 67 GLY B N 1
ATOM 2710 C CA . GLY B 1 67 ? 2.002 34.125 -10.945 1 89.75 67 GLY B CA 1
ATOM 2711 C C . GLY B 1 67 ? 2.791 33.75 -9.703 1 89.75 67 GLY B C 1
ATOM 2712 O O . GLY B 1 67 ? 3.867 34.312 -9.453 1 89.75 67 GLY B O 1
ATOM 2713 N N . LEU B 1 68 ? 2.184 32.875 -8.859 1 89.56 68 LEU B N 1
ATOM 2714 C CA . LEU B 1 68 ? 2.902 32.5 -7.652 1 89.56 68 LEU B CA 1
ATOM 2715 C C . LEU B 1 68 ? 3.293 31.016 -7.699 1 89.56 68 LEU B C 1
ATOM 2717 O O . LEU B 1 68 ? 2.5 30.188 -8.133 1 89.56 68 LEU B O 1
ATOM 2721 N N . PRO B 1 69 ? 4.492 30.719 -7.27 1 93.06 69 PRO B N 1
ATOM 2722 C CA . PRO B 1 69 ? 4.957 29.328 -7.312 1 93.06 69 PRO B CA 1
ATOM 2723 C C . PRO B 1 69 ? 4.363 28.484 -6.188 1 93.06 69 PRO B C 1
ATOM 2725 O O . PRO B 1 69 ? 4.355 27.25 -6.281 1 93.06 69 PRO B O 1
ATOM 2728 N N . ASN B 1 70 ? 3.984 29.141 -5.168 1 96 70 ASN B N 1
ATOM 2729 C CA . ASN B 1 70 ? 3.426 28.469 -4 1 96 70 ASN B CA 1
ATOM 2730 C C . ASN B 1 70 ? 2.682 29.453 -3.094 1 96 70 ASN B C 1
ATOM 2732 O O . ASN B 1 70 ? 2.451 30.594 -3.473 1 96 70 ASN B O 1
ATOM 2736 N N . HIS B 1 71 ? 2.279 29.016 -1.862 1 97.5 71 HIS B N 1
ATOM 2737 C CA . HIS B 1 71 ? 1.506 29.859 -0.956 1 97.5 71 HIS B CA 1
ATOM 2738 C C . HIS B 1 71 ? 2.279 30.141 0.327 1 97.5 71 HIS B C 1
ATOM 2740 O O . HIS B 1 71 ? 1.684 30.297 1.396 1 97.5 71 HIS B O 1
ATOM 2746 N N . GLU B 1 72 ? 3.602 30.172 0.233 1 97.31 72 GLU B N 1
ATOM 2747 C CA . GLU B 1 72 ? 4.438 30.297 1.423 1 97.31 72 GLU B CA 1
ATOM 2748 C C . GLU B 1 72 ? 4.336 31.688 2.021 1 97.31 72 GLU B C 1
ATOM 2750 O O . GLU B 1 72 ? 4.621 31.891 3.205 1 97.31 72 GLU B O 1
ATOM 2755 N N . ASP B 1 73 ? 3.859 32.656 1.231 1 96.12 73 ASP B N 1
ATOM 2756 C CA . ASP B 1 73 ? 3.688 34.031 1.717 1 96.12 73 ASP B CA 1
ATOM 2757 C C . ASP B 1 73 ? 2.553 34.125 2.734 1 96.12 73 ASP B C 1
ATOM 2759 O O . ASP B 1 73 ? 2.438 35.094 3.465 1 96.12 73 ASP B O 1
ATOM 2763 N N . ASP B 1 74 ? 1.729 33.094 2.762 1 96.75 74 ASP B N 1
ATOM 2764 C CA . ASP B 1 74 ? 0.574 33.062 3.652 1 96.75 74 ASP B CA 1
ATOM 2765 C C . ASP B 1 74 ? 0.958 32.562 5.043 1 96.75 74 ASP B C 1
ATOM 2767 O O . ASP B 1 74 ? 0.129 32.562 5.953 1 96.75 74 ASP B O 1
ATOM 2771 N N . ILE B 1 75 ? 2.225 32.188 5.262 1 97.69 75 ILE B N 1
ATOM 2772 C CA . ILE B 1 75 ? 2.682 31.719 6.559 1 97.69 75 ILE B CA 1
ATOM 2773 C C . ILE B 1 75 ? 2.674 32.875 7.57 1 97.69 75 ILE B C 1
ATOM 2775 O O . ILE B 1 75 ? 3.217 33.938 7.305 1 97.69 75 ILE B O 1
ATOM 2779 N N . THR B 1 76 ? 2.018 32.594 8.742 1 96.81 76 THR B N 1
ATOM 2780 C CA . THR B 1 76 ? 1.986 33.625 9.781 1 96.81 76 THR B CA 1
ATOM 2781 C C . THR B 1 76 ? 3.33 33.719 10.492 1 96.81 76 THR B C 1
ATOM 2783 O O . THR B 1 76 ? 4.059 32.719 10.578 1 96.81 76 THR B O 1
ATOM 2786 N N . PRO B 1 77 ? 3.605 34.875 11.078 1 96.25 77 PRO B N 1
ATOM 2787 C CA . PRO B 1 77 ? 4.859 35 11.82 1 96.25 77 PRO B CA 1
ATOM 2788 C C . PRO B 1 77 ? 4.953 34.031 13 1 96.25 77 PRO B C 1
ATOM 2790 O O . PRO B 1 77 ? 6.035 33.531 13.305 1 96.25 77 PRO B O 1
ATOM 2793 N N . TYR B 1 78 ? 3.869 33.781 13.57 1 96.19 78 TYR B N 1
ATOM 2794 C CA . TYR B 1 78 ? 3.855 32.906 14.742 1 96.19 78 TYR B CA 1
ATOM 2795 C C . TYR B 1 78 ? 4.258 31.5 14.367 1 96.19 78 TYR B C 1
ATOM 2797 O O . TYR B 1 78 ? 5.145 30.906 14.992 1 96.19 78 TYR B O 1
ATOM 2805 N N . PHE B 1 79 ? 3.641 30.953 13.359 1 96.75 79 PHE B N 1
ATOM 2806 C CA . PHE B 1 79 ? 4.004 29.625 12.906 1 96.75 79 PHE B CA 1
ATOM 2807 C C . PHE B 1 79 ? 5.418 29.609 12.336 1 96.75 79 PHE B C 1
ATOM 2809 O O . PHE B 1 79 ? 6.156 28.641 12.516 1 96.75 79 PHE B O 1
ATOM 2816 N N . GLY B 1 80 ? 5.773 30.656 11.648 1 97.06 80 GLY B N 1
ATOM 2817 C CA . GLY B 1 80 ? 7.121 30.797 11.125 1 97.06 80 GLY B CA 1
ATOM 2818 C C . GLY B 1 80 ? 8.188 30.672 12.195 1 97.06 80 GLY B C 1
ATOM 2819 O O . GLY B 1 80 ? 9.211 30.016 11.992 1 97.06 80 GLY B O 1
ATOM 2820 N N . ALA B 1 81 ? 7.949 31.297 13.32 1 96.06 81 ALA B N 1
ATOM 2821 C CA . ALA B 1 81 ? 8.891 31.234 14.438 1 96.06 81 ALA B CA 1
ATOM 2822 C C . ALA B 1 81 ? 9.008 29.812 14.969 1 96.06 81 ALA B C 1
ATOM 2824 O O . ALA B 1 81 ? 10.094 29.375 15.352 1 96.06 81 ALA B O 1
ATOM 2825 N N . ALA B 1 82 ? 7.941 29.125 14.922 1 94.75 82 ALA B N 1
ATOM 2826 C CA . ALA B 1 82 ? 7.906 27.766 15.453 1 94.75 82 ALA B CA 1
ATOM 2827 C C . ALA B 1 82 ? 8.789 26.828 14.633 1 94.75 82 ALA B C 1
ATOM 2829 O O . ALA B 1 82 ? 9.609 26.094 15.188 1 94.75 82 ALA B O 1
ATOM 2830 N N . PHE B 1 83 ? 8.609 26.828 13.273 1 95 83 PHE B N 1
ATOM 2831 C CA . PHE B 1 83 ? 9.398 25.875 12.516 1 95 83 PHE B CA 1
ATOM 2832 C C . PHE B 1 83 ? 10.852 26.328 12.414 1 95 83 PHE B C 1
ATOM 2834 O O . PHE B 1 83 ? 11.742 25.516 12.164 1 95 83 PHE B O 1
ATOM 2841 N N . ARG B 1 84 ? 11.133 27.625 12.57 1 96.44 84 ARG B N 1
ATOM 2842 C CA . ARG B 1 84 ? 12.531 28.047 12.641 1 96.44 84 ARG B CA 1
ATOM 2843 C C . ARG B 1 84 ? 13.203 27.531 13.906 1 96.44 84 ARG B C 1
ATOM 2845 O O . ARG B 1 84 ? 14.375 27.156 13.883 1 96.44 84 ARG B O 1
ATOM 2852 N N . GLN B 1 85 ? 12.5 27.531 14.922 1 94.88 85 GLN B N 1
ATOM 2853 C CA . GLN B 1 85 ? 13.016 27.031 16.188 1 94.88 85 GLN B CA 1
ATOM 2854 C C . GLN B 1 85 ? 13.297 25.531 16.125 1 94.88 85 GLN B C 1
ATOM 2856 O O . GLN B 1 85 ? 14.367 25.078 16.531 1 94.88 85 GLN B O 1
ATOM 2861 N N . ASP B 1 86 ? 12.414 24.812 15.562 1 95 86 ASP B N 1
ATOM 2862 C CA . ASP B 1 86 ? 12.484 23.359 15.648 1 95 86 ASP B CA 1
ATOM 2863 C C . ASP B 1 86 ? 13.312 22.797 14.5 1 95 86 ASP B C 1
ATOM 2865 O O . ASP B 1 86 ? 13.969 21.766 14.656 1 95 86 ASP B O 1
ATOM 2869 N N . TYR B 1 87 ? 13.32 23.484 13.305 1 96.81 87 TYR B N 1
ATOM 2870 C CA . TYR B 1 87 ? 13.945 22.891 12.133 1 96.81 87 TYR B CA 1
ATOM 2871 C C . TYR B 1 87 ? 14.984 23.828 11.531 1 96.81 87 TYR B C 1
ATOM 2873 O O . TYR B 1 87 ? 15.727 23.453 10.625 1 96.81 87 TYR B O 1
ATOM 2881 N N . GLY B 1 88 ? 15.008 25.031 11.969 1 96.69 88 GLY B N 1
ATOM 2882 C CA . GLY B 1 88 ? 15.945 26.016 11.453 1 96.69 88 GLY B CA 1
ATOM 2883 C C . GLY B 1 88 ? 15.383 26.828 10.305 1 96.69 88 GLY B C 1
ATOM 2884 O O . GLY B 1 88 ? 15.539 28.047 10.258 1 96.69 88 GLY B O 1
ATOM 2885 N N . SER B 1 89 ? 14.742 26.141 9.297 1 97.25 89 SER B N 1
ATOM 2886 C CA . SER B 1 89 ? 14.148 26.812 8.148 1 97.25 89 SER B CA 1
ATOM 2887 C C . SER B 1 89 ? 12.984 26.016 7.582 1 97.25 89 SER B C 1
ATOM 2889 O O . SER B 1 89 ? 12.812 24.828 7.914 1 97.25 89 SER B O 1
ATOM 2891 N N . LEU B 1 90 ? 12.195 26.781 6.805 1 97.69 90 LEU B N 1
ATOM 2892 C CA . LEU B 1 90 ? 11.125 26.094 6.105 1 97.69 90 LEU B CA 1
ATOM 2893 C C . LEU B 1 90 ? 11.688 25.016 5.176 1 97.69 90 LEU B C 1
ATOM 2895 O O . LEU B 1 90 ? 11.109 23.938 5.039 1 97.69 90 LEU B O 1
ATOM 2899 N N . THR B 1 91 ? 12.805 25.344 4.531 1 97.69 91 THR B N 1
ATOM 2900 C CA . THR B 1 91 ? 13.461 24.406 3.625 1 97.69 91 THR B CA 1
ATOM 2901 C C . THR B 1 91 ? 13.836 23.125 4.355 1 97.69 91 THR B C 1
ATOM 2903 O O . THR B 1 91 ? 13.609 22.031 3.836 1 97.69 91 THR B O 1
ATOM 2906 N N . GLN B 1 92 ? 14.312 23.266 5.535 1 97.75 92 GLN B N 1
ATOM 2907 C CA . GLN B 1 92 ? 14.711 22.094 6.312 1 97.75 92 GLN B CA 1
ATOM 2908 C C . GLN B 1 92 ? 13.492 21.297 6.766 1 97.75 92 GLN B C 1
ATOM 2910 O O . GLN B 1 92 ? 13.516 20.062 6.777 1 97.75 92 GLN B O 1
ATOM 2915 N N . LEU B 1 93 ? 12.445 22 7.18 1 98 93 LEU B N 1
ATOM 2916 C CA . LEU B 1 93 ? 11.203 21.312 7.531 1 98 93 LEU B CA 1
ATOM 2917 C C . LEU B 1 93 ? 10.672 20.516 6.352 1 98 93 LEU B C 1
ATOM 2919 O O . LEU B 1 93 ? 10.367 19.328 6.496 1 98 93 LEU B O 1
ATOM 2923 N N . LYS B 1 94 ? 10.617 21.109 5.184 1 98.31 94 LYS B N 1
ATOM 2924 C CA . LYS B 1 94 ? 10.117 20.453 3.98 1 98.31 94 LYS B CA 1
ATOM 2925 C C . LYS B 1 94 ? 10.984 19.25 3.613 1 98.31 94 LYS B C 1
ATOM 2927 O O . LYS B 1 94 ? 10.477 18.219 3.174 1 98.31 94 LYS B O 1
ATOM 2932 N N . SER B 1 95 ? 12.273 19.438 3.789 1 97.94 95 SER B N 1
ATOM 2933 C CA . SER B 1 95 ? 13.203 18.359 3.484 1 97.94 95 SER B CA 1
ATOM 2934 C C . SER B 1 95 ? 12.961 17.141 4.387 1 97.94 95 SER B C 1
ATOM 2936 O O . SER B 1 95 ? 12.898 16.016 3.91 1 97.94 95 SER B O 1
ATOM 2938 N N . THR B 1 96 ? 12.805 17.375 5.668 1 97.81 96 THR B N 1
ATOM 2939 C CA . THR B 1 96 ? 12.531 16.297 6.621 1 97.81 96 THR B CA 1
ATOM 2940 C C . THR B 1 96 ? 11.211 15.617 6.297 1 97.81 96 THR B C 1
ATOM 2942 O O . THR B 1 96 ? 11.125 14.383 6.293 1 97.81 96 THR B O 1
ATOM 2945 N N . PHE B 1 97 ? 10.234 16.438 6.051 1 98.38 97 PHE B N 1
ATOM 2946 C CA . PHE B 1 97 ? 8.906 15.938 5.699 1 98.38 97 PHE B CA 1
ATOM 2947 C C . PHE B 1 97 ? 8.961 15.078 4.445 1 98.38 97 PHE B C 1
ATOM 2949 O O . PHE B 1 97 ? 8.453 13.961 4.43 1 98.38 97 PHE B O 1
ATOM 2956 N N . SER B 1 98 ? 9.641 15.547 3.422 1 98.25 98 SER B N 1
ATOM 2957 C CA . SER B 1 98 ? 9.742 14.844 2.148 1 98.25 98 SER B CA 1
ATOM 2958 C C . SER B 1 98 ? 10.555 13.555 2.291 1 98.25 98 SER B C 1
ATOM 2960 O O . SER B 1 98 ? 10.219 12.539 1.687 1 98.25 98 SER B O 1
ATOM 2962 N N . ALA B 1 99 ? 11.586 13.617 3.076 1 96.5 99 ALA B N 1
ATOM 2963 C CA . ALA B 1 99 ? 12.406 12.43 3.303 1 96.5 99 ALA B CA 1
ATOM 2964 C C . ALA B 1 99 ? 11.594 11.328 3.984 1 96.5 99 ALA B C 1
ATOM 2966 O O . ALA B 1 99 ? 11.727 10.148 3.652 1 96.5 99 ALA B O 1
ATOM 2967 N N . THR B 1 100 ? 10.773 11.734 4.922 1 96.56 100 THR B N 1
ATOM 2968 C CA . THR B 1 100 ? 9.906 10.773 5.602 1 96.56 100 THR B CA 1
ATOM 2969 C C . THR B 1 100 ? 8.945 10.117 4.617 1 96.56 100 THR B C 1
ATOM 2971 O O . THR B 1 100 ? 8.773 8.898 4.633 1 96.56 100 THR B O 1
ATOM 2974 N N . ALA B 1 101 ? 8.391 10.914 3.754 1 97.44 101 ALA B N 1
ATOM 2975 C CA . ALA B 1 101 ? 7.473 10.406 2.74 1 97.44 101 ALA B CA 1
ATOM 2976 C C . ALA B 1 101 ? 8.188 9.438 1.795 1 97.44 101 ALA B C 1
ATOM 2978 O O . ALA B 1 101 ? 7.672 8.359 1.497 1 97.44 101 ALA B O 1
ATOM 2979 N N . MET B 1 102 ? 9.375 9.844 1.415 1 93.69 102 MET B N 1
ATOM 2980 C CA . MET B 1 102 ? 10.133 9.039 0.463 1 93.69 102 MET B CA 1
ATOM 2981 C C . MET B 1 102 ? 10.578 7.723 1.093 1 93.69 102 MET B C 1
ATOM 2983 O O . MET B 1 102 ? 10.766 6.727 0.391 1 93.69 102 MET B O 1
ATOM 2987 N N . GLY B 1 103 ? 10.656 7.734 2.381 1 90.75 103 GLY B N 1
ATOM 2988 C CA . GLY B 1 103 ? 11.125 6.555 3.09 1 90.75 103 GLY B CA 1
ATOM 2989 C C . GLY B 1 103 ? 10.047 5.492 3.25 1 90.75 103 GLY B C 1
ATOM 2990 O O . GLY B 1 103 ? 10.352 4.34 3.561 1 90.75 103 GLY B O 1
ATOM 2991 N N . ILE B 1 104 ? 8.859 5.84 3.027 1 91.62 104 ILE B N 1
ATOM 2992 C CA . ILE B 1 104 ? 7.77 4.879 3.146 1 91.62 104 ILE B CA 1
ATOM 2993 C C . ILE B 1 104 ? 7.648 4.074 1.855 1 91.62 104 ILE B C 1
ATOM 2995 O O . ILE B 1 104 ? 7.316 4.625 0.802 1 91.62 104 ILE B O 1
ATOM 2999 N N . PHE B 1 105 ? 7.926 2.797 1.903 1 89.06 105 PHE B N 1
ATOM 3000 C CA . PHE B 1 105 ? 7.844 1.927 0.736 1 89.06 105 PHE B CA 1
ATOM 3001 C C . PHE B 1 105 ? 6.402 1.505 0.477 1 89.06 105 PHE B C 1
ATOM 3003 O O . PHE B 1 105 ? 5.973 1.418 -0.675 1 89.06 105 PHE B O 1
ATOM 3010 N N . GLY B 1 106 ? 5.652 1.271 1.475 1 87 106 GLY B N 1
ATOM 3011 C CA . GLY B 1 106 ? 4.254 0.895 1.362 1 87 106 GLY B CA 1
ATOM 3012 C C . GLY B 1 106 ? 3.316 2.088 1.316 1 87 106 GLY B C 1
ATOM 3013 O O . GLY B 1 106 ? 3.664 3.135 0.764 1 87 106 GLY B O 1
ATOM 3014 N N . SER B 1 107 ? 2.139 1.884 1.754 1 93.06 107 SER B N 1
ATOM 3015 C CA . SER B 1 107 ? 1.116 2.924 1.776 1 93.06 107 SER B CA 1
ATOM 3016 C C . SER B 1 107 ? 0.964 3.52 3.172 1 93.06 107 SER B C 1
ATOM 3018 O O . SER B 1 107 ? 1.219 2.846 4.172 1 93.06 107 SER B O 1
ATOM 3020 N N . GLY B 1 108 ? 0.562 4.77 3.156 1 95.69 108 GLY B N 1
ATOM 3021 C CA . GLY B 1 108 ? 0.333 5.445 4.426 1 95.69 108 GLY B CA 1
ATOM 3022 C C . GLY B 1 108 ? 0.224 6.953 4.289 1 95.69 108 GLY B C 1
ATOM 3023 O O . GLY B 1 108 ? -0.235 7.457 3.264 1 95.69 108 GLY B O 1
ATOM 3024 N N . TRP B 1 109 ? 0.576 7.594 5.422 1 96.88 109 TRP B N 1
ATOM 3025 C CA . TRP B 1 109 ? 0.464 9.047 5.516 1 96.88 109 TRP B CA 1
ATOM 3026 C C . TRP B 1 109 ? 1.659 9.633 6.258 1 96.88 109 TRP B C 1
ATOM 3028 O O . TRP B 1 109 ? 2.244 8.984 7.125 1 96.88 109 TRP B O 1
ATOM 3038 N N . VAL B 1 110 ? 2.023 10.82 5.879 1 98.19 110 VAL B N 1
ATOM 3039 C CA . VAL B 1 110 ? 3.004 11.602 6.629 1 98.19 110 VAL B CA 1
ATOM 3040 C C . VAL B 1 110 ? 2.344 12.859 7.188 1 98.19 110 VAL B C 1
ATOM 3042 O O . VAL B 1 110 ? 1.617 13.555 6.473 1 98.19 110 VAL B O 1
ATOM 3045 N N . TRP B 1 111 ? 2.66 13.109 8.461 1 96.75 111 TRP B N 1
ATOM 3046 C CA . TRP B 1 111 ? 1.992 14.195 9.172 1 96.75 111 TRP B CA 1
ATOM 3047 C C . TRP B 1 111 ? 3.008 15.195 9.719 1 96.75 111 TRP B C 1
ATOM 3049 O O . TRP B 1 111 ? 4.043 14.805 10.266 1 96.75 111 TRP B O 1
ATOM 3059 N N . LEU B 1 112 ? 2.725 16.484 9.523 1 97.69 112 LEU B N 1
ATOM 3060 C CA . LEU B 1 112 ? 3.285 17.516 10.391 1 97.69 112 LEU B CA 1
ATOM 3061 C C . LEU B 1 112 ? 2.404 17.734 11.617 1 97.69 112 LEU B C 1
ATOM 3063 O O . LEU B 1 112 ? 1.208 18.016 11.484 1 97.69 112 LEU B O 1
ATOM 3067 N N . VAL B 1 113 ? 3.002 17.562 12.766 1 94.88 113 VAL B N 1
ATOM 3068 C CA . VAL B 1 113 ? 2.221 17.672 13.992 1 94.88 113 VAL B CA 1
ATOM 3069 C C . VAL B 1 113 ? 2.891 18.641 14.953 1 94.88 113 VAL B C 1
ATOM 3071 O O . VAL B 1 113 ? 4.043 19.031 14.75 1 94.88 113 VAL B O 1
ATOM 3074 N N . CYS B 1 114 ? 2.139 19.094 15.867 1 93 114 CYS B N 1
ATOM 3075 C CA . CYS B 1 114 ? 2.699 19.766 17.031 1 93 114 CYS B CA 1
ATOM 3076 C C . CYS B 1 114 ? 2.152 19.188 18.328 1 93 114 CYS B C 1
ATOM 3078 O O . CYS B 1 114 ? 1.107 18.531 18.328 1 93 114 CYS B O 1
ATOM 3080 N N . ASP B 1 115 ? 2.961 19.328 19.344 1 87.75 115 ASP B N 1
ATOM 3081 C CA . ASP B 1 115 ? 2.449 18.922 20.656 1 87.75 115 ASP B CA 1
ATOM 3082 C C . ASP B 1 115 ? 1.908 20.109 21.438 1 87.75 115 ASP B C 1
ATOM 3084 O O . ASP B 1 115 ? 1.759 21.203 20.875 1 87.75 115 ASP B O 1
ATOM 3088 N N . GLN B 1 116 ? 1.564 19.906 22.656 1 82.38 116 GLN B N 1
ATOM 3089 C CA . GLN B 1 116 ? 0.919 20.922 23.469 1 82.38 116 GLN B CA 1
ATOM 3090 C C . GLN B 1 116 ? 1.862 22.109 23.719 1 82.38 116 GLN B C 1
ATOM 3092 O O . GLN B 1 116 ? 1.415 23.219 24.016 1 82.38 116 GLN B O 1
ATOM 3097 N N . THR B 1 117 ? 3.18 21.859 23.594 1 87.06 117 THR B N 1
ATOM 3098 C CA . THR B 1 117 ? 4.156 22.906 23.844 1 87.06 117 THR B CA 1
ATOM 3099 C C . THR B 1 117 ? 4.465 23.672 22.562 1 87.06 117 THR B C 1
ATOM 3101 O O . THR B 1 117 ? 5.176 24.688 22.578 1 87.06 117 THR B O 1
ATOM 3104 N N . GLY B 1 118 ? 3.912 23.156 21.516 1 91.81 118 GLY B N 1
ATOM 3105 C CA . GLY B 1 118 ? 4.141 23.812 20.234 1 91.81 118 GLY B CA 1
ATOM 3106 C C . GLY B 1 118 ? 5.305 23.219 19.453 1 91.81 118 GLY B C 1
ATOM 3107 O O . GLY B 1 118 ? 5.598 23.656 18.344 1 91.81 118 GLY B O 1
ATOM 3108 N N . GLN B 1 119 ? 5.887 22.234 20.016 1 93.44 119 GLN B N 1
ATOM 3109 C CA . GLN B 1 119 ? 6.984 21.578 19.312 1 93.44 119 GLN B CA 1
ATOM 3110 C C . GLN B 1 119 ? 6.48 20.812 18.094 1 93.44 119 GLN B C 1
ATOM 3112 O O . GLN B 1 119 ? 5.469 20.109 18.172 1 93.44 119 GLN B O 1
ATOM 3117 N N . LEU B 1 120 ? 7.211 21.016 17.016 1 96.38 120 LEU B N 1
ATOM 3118 C CA . LEU B 1 120 ? 6.809 20.391 15.766 1 96.38 120 LEU B CA 1
ATOM 3119 C C . LEU B 1 120 ? 7.516 19.047 15.578 1 96.38 120 LEU B C 1
ATOM 3121 O O . LEU B 1 120 ? 8.625 18.859 16.078 1 96.38 120 LEU B O 1
ATOM 3125 N N . ALA B 1 121 ? 6.828 18.156 14.875 1 95.88 121 ALA B N 1
ATOM 3126 C CA . ALA B 1 121 ? 7.418 16.875 14.5 1 95.88 121 ALA B CA 1
ATOM 3127 C C . ALA B 1 121 ? 6.793 16.328 13.219 1 95.88 121 ALA B C 1
ATOM 3129 O O . ALA B 1 121 ? 5.691 16.75 12.836 1 95.88 121 ALA B O 1
ATOM 3130 N N . VAL B 1 122 ? 7.504 15.539 12.539 1 97.06 122 VAL B N 1
ATOM 3131 C CA . VAL B 1 122 ? 7.012 14.797 11.383 1 97.06 122 VAL B CA 1
ATOM 3132 C C . VAL B 1 122 ? 6.824 13.328 11.75 1 97.06 122 VAL B C 1
ATOM 3134 O O . VAL B 1 122 ? 7.758 12.68 12.227 1 97.06 122 VAL B O 1
ATOM 3137 N N . VAL B 1 123 ? 5.586 12.867 11.508 1 94.88 123 VAL B N 1
ATOM 3138 C CA . VAL B 1 123 ? 5.234 11.523 11.961 1 94.88 123 VAL B CA 1
ATOM 3139 C C . VAL B 1 123 ? 4.562 10.75 10.82 1 94.88 123 VAL B C 1
ATOM 3141 O O . VAL B 1 123 ? 3.668 11.273 10.156 1 94.88 123 VAL B O 1
ATOM 3144 N N . PRO B 1 124 ? 5.043 9.492 10.617 1 95 124 PRO B N 1
ATOM 3145 C CA . PRO B 1 124 ? 4.355 8.656 9.625 1 95 124 PRO B CA 1
ATOM 3146 C C . PRO B 1 124 ? 3.285 7.762 10.25 1 95 124 PRO B C 1
ATOM 3148 O O . PRO B 1 124 ? 3.379 7.41 11.43 1 95 124 PRO B O 1
ATOM 3151 N N . THR B 1 125 ? 2.217 7.508 9.578 1 93.19 125 THR B N 1
ATOM 3152 C CA . THR B 1 125 ? 1.301 6.406 9.836 1 93.19 125 THR B CA 1
ATOM 3153 C C . THR B 1 125 ? 1.213 5.477 8.633 1 93.19 125 THR B C 1
ATOM 3155 O O . THR B 1 125 ? 1.338 5.926 7.488 1 93.19 125 THR B O 1
ATOM 3158 N N . PHE B 1 126 ? 1.008 4.215 8.875 1 91.5 126 PHE B N 1
ATOM 3159 C CA . PHE B 1 126 ? 1.021 3.242 7.789 1 91.5 126 PHE B CA 1
ATOM 3160 C C . PHE B 1 126 ? -0.391 2.764 7.473 1 91.5 126 PHE B C 1
ATOM 3162 O O . PHE B 1 126 ? -1.265 2.773 8.344 1 91.5 126 PHE B O 1
ATOM 3169 N N . GLY B 1 127 ? -0.561 2.396 6.234 1 92.62 127 GLY B N 1
ATOM 3170 C CA . GLY B 1 127 ? -1.898 2.006 5.82 1 92.62 127 GLY B CA 1
ATOM 3171 C C . GLY B 1 127 ? -2.939 3.08 6.074 1 92.62 127 GLY B C 1
ATOM 3172 O O . GLY B 1 127 ? -2.75 4.234 5.691 1 92.62 127 GLY B O 1
ATOM 3173 N N . ALA B 1 128 ? -4.012 2.645 6.785 1 94.06 128 ALA B N 1
ATOM 3174 C CA . ALA B 1 128 ? -5.117 3.561 7.055 1 94.06 128 ALA B CA 1
ATOM 3175 C C . ALA B 1 128 ? -4.969 4.215 8.43 1 94.06 128 ALA B C 1
ATOM 3177 O O . ALA B 1 128 ? -5.926 4.773 8.961 1 94.06 128 ALA B O 1
ATOM 3178 N N . GLY B 1 129 ? -3.762 4.18 8.969 1 92.94 129 GLY B N 1
ATOM 3179 C CA . GLY B 1 129 ? -3.539 4.805 10.266 1 92.94 129 GLY B CA 1
ATOM 3180 C C . GLY B 1 129 ? -3.842 6.289 10.266 1 92.94 129 GLY B C 1
ATOM 3181 O O . GLY B 1 129 ? -3.578 6.988 9.289 1 92.94 129 GLY B O 1
ATOM 3182 N N . THR B 1 130 ? -4.367 6.777 11.461 1 92.94 130 THR B N 1
ATOM 3183 C CA . THR B 1 130 ? -4.773 8.18 11.516 1 92.94 130 THR B CA 1
ATOM 3184 C C . THR B 1 130 ? -4.371 8.805 12.852 1 92.94 130 THR B C 1
ATOM 3186 O O . THR B 1 130 ? -4.242 8.102 13.859 1 92.94 130 THR B O 1
ATOM 3189 N N . LEU B 1 131 ? -4.156 10.078 12.805 1 90.12 131 LEU B N 1
ATOM 3190 C CA . LEU B 1 131 ? -3.879 10.844 14.016 1 90.12 131 LEU B CA 1
ATOM 3191 C C . LEU B 1 131 ? -5.066 11.734 14.383 1 90.12 131 LEU B C 1
ATOM 3193 O O . LEU B 1 131 ? -5.016 12.477 15.359 1 90.12 131 LEU B O 1
ATOM 3197 N N . LEU B 1 132 ? -6.145 11.648 13.641 1 87.62 132 LEU B N 1
ATOM 3198 C CA . LEU B 1 132 ? -7.203 12.648 13.695 1 87.62 132 LEU B CA 1
ATOM 3199 C C . LEU B 1 132 ? -8.234 12.289 14.758 1 87.62 132 LEU B C 1
ATOM 3201 O O . LEU B 1 132 ? -9.016 13.141 15.188 1 87.62 132 LEU B O 1
ATOM 3205 N N . VAL B 1 133 ? -8.328 11.109 15.172 1 80.19 133 VAL B N 1
ATOM 3206 C CA . VAL B 1 133 ? -9.328 10.727 16.172 1 80.19 133 VAL B CA 1
ATOM 3207 C C . VAL B 1 133 ? -8.844 11.141 17.562 1 80.19 133 VAL B C 1
ATOM 3209 O O . VAL B 1 133 ? -9.602 11.734 18.344 1 80.19 133 VAL B O 1
ATOM 3212 N N . ARG B 1 134 ? -7.668 10.914 17.812 1 66.94 134 ARG B N 1
ATOM 3213 C CA . ARG B 1 134 ? -7.137 11.266 19.125 1 66.94 134 ARG B CA 1
ATOM 3214 C C . ARG B 1 134 ? -7.094 12.781 19.312 1 66.94 134 ARG B C 1
ATOM 3216 O O . ARG B 1 134 ? -7.391 13.289 20.391 1 66.94 134 ARG B O 1
ATOM 3223 N N . SER B 1 135 ? -6.805 13.344 18.266 1 61 135 SER B N 1
ATOM 3224 C CA . SER B 1 135 ? -6.66 14.797 18.297 1 61 135 SER B CA 1
ATOM 3225 C C . SER B 1 135 ? -8.023 15.484 18.359 1 61 135 SER B C 1
ATOM 3227 O O . SER B 1 135 ? -8.18 16.484 19.047 1 61 135 SER B O 1
ATOM 3229 N N . GLN B 1 136 ? -8.906 14.961 17.594 1 58.06 136 GLN B N 1
ATOM 3230 C CA . GLN B 1 136 ? -10.227 15.578 17.5 1 58.06 136 GLN B CA 1
ATOM 3231 C C . GLN B 1 136 ? -10.938 15.562 18.844 1 58.06 136 GLN B C 1
ATOM 3233 O O . GLN B 1 136 ? -11.594 16.531 19.219 1 58.06 136 GLN B O 1
ATOM 3238 N N . GLU B 1 137 ? -10.891 14.445 19.406 1 57.44 137 GLU B N 1
ATOM 3239 C CA . GLU B 1 137 ? -11.539 14.398 20.719 1 57.44 137 GLU B CA 1
ATOM 3240 C C . GLU B 1 137 ? -11.062 15.539 21.609 1 57.44 137 GLU B C 1
ATOM 3242 O O . GLU B 1 137 ? -11.859 16.172 22.312 1 57.44 137 GLU B O 1
ATOM 3247 N N . ARG B 1 138 ? -9.891 15.75 21.406 1 53.75 138 ARG B N 1
ATOM 3248 C CA . ARG B 1 138 ? -9.328 16.781 22.266 1 53.75 138 ARG B CA 1
ATOM 3249 C C . ARG B 1 138 ? -9.641 18.172 21.734 1 53.75 138 ARG B C 1
ATOM 3251 O O . ARG B 1 138 ? -9.906 19.109 22.5 1 53.75 138 ARG B O 1
ATOM 3258 N N . LEU B 1 139 ? -9.5 18.141 20.375 1 55.22 139 LEU B N 1
ATOM 3259 C CA . LEU B 1 139 ? -9.773 19.422 19.734 1 55.22 139 LEU B CA 1
ATOM 3260 C C . LEU B 1 139 ? -11.234 19.812 19.922 1 55.22 139 LEU B C 1
ATOM 3262 O O . LEU B 1 139 ? -11.539 20.984 20.172 1 55.22 139 LEU B O 1
ATOM 3266 N N . GLN B 1 140 ? -12.07 18.812 19.469 1 54 140 GLN B N 1
ATOM 3267 C CA . GLN B 1 140 ? -13.484 19.109 19.656 1 54 140 GLN B CA 1
ATOM 3268 C C . GLN B 1 140 ? -13.742 19.625 21.078 1 54 140 GLN B C 1
ATOM 3270 O O . GLN B 1 140 ? -14.555 20.531 21.266 1 54 140 GLN B O 1
ATOM 3275 N N . ALA B 1 141 ? -13.039 18.984 21.906 1 48.81 141 ALA B N 1
ATOM 3276 C CA . ALA B 1 141 ? -13.211 19.438 23.281 1 48.81 141 ALA B CA 1
ATOM 3277 C C . ALA B 1 141 ? -12.719 20.875 23.438 1 48.81 141 ALA B C 1
ATOM 3279 O O . ALA B 1 141 ? -13.266 21.641 24.25 1 48.81 141 ALA B O 1
ATOM 3280 N N . ARG B 1 142 ? -11.758 21.109 22.562 1 47.5 142 ARG B N 1
ATOM 3281 C CA . ARG B 1 142 ? -11.172 22.422 22.781 1 47.5 142 ARG B CA 1
ATOM 3282 C C . ARG B 1 142 ? -11.695 23.438 21.766 1 47.5 142 ARG B C 1
ATOM 3284 O O . ARG B 1 142 ? -11.992 24.578 22.109 1 47.5 142 ARG B O 1
ATOM 3291 N N . LEU B 1 143 ? -11.641 23.094 20.406 1 47.97 143 LEU B N 1
ATOM 3292 C CA . LEU B 1 143 ? -11.758 24.172 19.422 1 47.97 143 LEU B CA 1
ATOM 3293 C C . LEU B 1 143 ? -13 23.984 18.562 1 47.97 143 LEU B C 1
ATOM 3295 O O . LEU B 1 143 ? -13.352 24.859 17.766 1 47.97 143 LEU B O 1
ATOM 3299 N N . LYS B 1 144 ? -14 23.422 18.922 1 44.28 144 LYS B N 1
ATOM 3300 C CA . LYS B 1 144 ? -15.203 23.219 18.125 1 44.28 144 LYS B CA 1
ATOM 3301 C C . LYS B 1 144 ? -14.859 23.031 16.641 1 44.28 144 LYS B C 1
ATOM 3303 O O . LYS B 1 144 ? -15.492 23.625 15.773 1 44.28 144 LYS B O 1
ATOM 3308 N N . ILE B 1 145 ? -13.688 22.562 16.156 1 49.38 145 ILE B N 1
ATOM 3309 C CA . ILE B 1 145 ? -13.328 22.391 14.758 1 49.38 145 ILE B CA 1
ATOM 3310 C C . ILE B 1 145 ? -14.242 21.344 14.117 1 49.38 145 ILE B C 1
ATOM 3312 O O . ILE B 1 145 ? -14.531 20.312 14.719 1 49.38 145 ILE B O 1
ATOM 3316 N N . SER B 1 146 ? -14.859 21.875 12.969 1 52.03 146 SER B N 1
ATOM 3317 C CA . SER B 1 146 ? -15.828 21.078 12.227 1 52.03 146 SER B CA 1
ATOM 3318 C C . SER B 1 146 ? -15.297 19.672 11.945 1 52.03 146 SER B C 1
ATOM 3320 O O . SER B 1 146 ? -14.148 19.516 11.516 1 52.03 146 SER B O 1
ATOM 3322 N N . ASP B 1 147 ? -15.797 18.719 12.508 1 59.88 147 ASP B N 1
ATOM 3323 C CA . ASP B 1 147 ? -15.594 17.297 12.258 1 59.88 147 ASP B CA 1
ATOM 3324 C C . ASP B 1 147 ? -16.109 16.906 10.867 1 59.88 147 ASP B C 1
ATOM 3326 O O . ASP B 1 147 ? -16.312 15.727 10.594 1 59.88 147 ASP B O 1
ATOM 3330 N N . ALA B 1 148 ? -16.172 17.953 10.07 1 73.25 148 ALA B N 1
ATOM 3331 C CA . ALA B 1 148 ? -16.844 17.641 8.805 1 73.25 148 ALA B CA 1
ATOM 3332 C C . ALA B 1 148 ? -15.883 16.906 7.855 1 73.25 148 ALA B C 1
ATOM 3334 O O . ALA B 1 148 ? -14.742 17.344 7.668 1 73.25 148 ALA B O 1
ATOM 3335 N N . VAL B 1 149 ? -16.297 15.812 7.445 1 84 149 VAL B N 1
ATOM 3336 C CA . VAL B 1 149 ? -15.594 15.023 6.434 1 84 149 VAL B CA 1
ATOM 3337 C C . VAL B 1 149 ? -16.156 15.344 5.051 1 84 149 VAL B C 1
ATOM 3339 O O . VAL B 1 149 ? -17.375 15.258 4.836 1 84 149 VAL B O 1
ATOM 3342 N N . ILE B 1 150 ? -15.336 15.773 4.188 1 81.06 150 ILE B N 1
ATOM 3343 C CA . ILE B 1 150 ? -15.742 16.172 2.844 1 81.06 150 ILE B CA 1
ATOM 3344 C C . ILE B 1 150 ? -16.562 15.062 2.199 1 81.06 150 ILE B C 1
ATOM 3346 O O . ILE B 1 150 ? -16.141 13.906 2.17 1 81.06 150 ILE B O 1
ATOM 3350 N N . GLY B 1 151 ? -17.812 15.344 1.718 1 79.5 151 GLY B N 1
ATOM 3351 C CA . GLY B 1 151 ? -18.672 14.406 1.014 1 79.5 151 GLY B CA 1
ATOM 3352 C C . GLY B 1 151 ? -19.609 13.648 1.936 1 79.5 151 GLY B C 1
ATOM 3353 O O . GLY B 1 151 ? -20.484 12.922 1.472 1 79.5 151 GLY B O 1
ATOM 3354 N N . GLU B 1 152 ? -19.344 13.789 3.293 1 84.12 152 GLU B N 1
ATOM 3355 C CA . GLU B 1 152 ? -20.203 13.086 4.246 1 84.12 152 GLU B CA 1
ATOM 3356 C C . GLU B 1 152 ? -21.594 13.703 4.285 1 84.12 152 GLU B C 1
ATOM 3358 O O . GLU B 1 152 ? -21.75 14.922 4.363 1 84.12 152 GLU B O 1
ATOM 3363 N N . ALA B 1 153 ? -22.625 12.812 4.059 1 73.38 153 ALA B N 1
ATOM 3364 C CA . ALA B 1 153 ? -24 13.297 4.148 1 73.38 153 ALA B CA 1
ATOM 3365 C C . ALA B 1 153 ? -24.328 13.766 5.562 1 73.38 153 ALA B C 1
ATOM 3367 O O . ALA B 1 153 ? -23.828 13.195 6.539 1 73.38 153 ALA B O 1
ATOM 3368 N N . PRO B 1 154 ? -25.078 14.992 5.594 1 63.84 154 PRO B N 1
ATOM 3369 C CA . PRO B 1 154 ? -25.469 15.477 6.918 1 63.84 154 PRO B CA 1
ATOM 3370 C C . PRO B 1 154 ? -26.281 14.453 7.707 1 63.84 154 PRO B C 1
ATOM 3372 O O . PRO B 1 154 ? -27.047 13.695 7.125 1 63.84 154 PRO B O 1
ATOM 3375 N N . ILE B 1 155 ? -25.844 14.008 8.805 1 53.03 155 ILE B N 1
ATOM 3376 C CA . ILE B 1 155 ? -26.609 13.086 9.648 1 53.03 155 ILE B CA 1
ATOM 3377 C C . ILE B 1 155 ? -27.984 13.672 9.945 1 53.03 155 ILE B C 1
ATOM 3379 O O . ILE B 1 155 ? -28.094 14.789 10.461 1 53.03 155 ILE B O 1
ATOM 3383 N N . VAL B 1 156 ?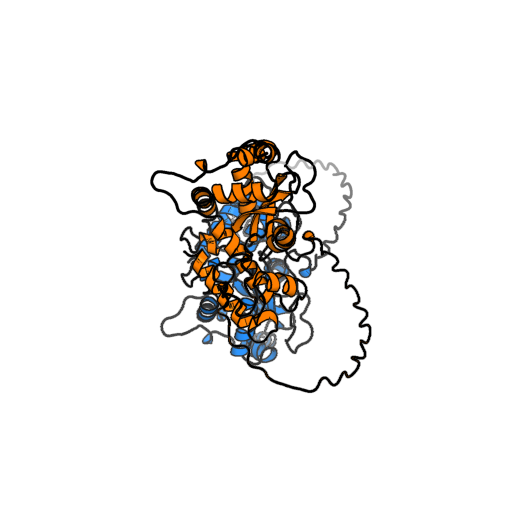 -29.031 13.336 9.281 1 43.81 156 VAL B N 1
ATOM 3384 C CA . VAL B 1 156 ? -30.438 13.688 9.414 1 43.81 156 VAL B CA 1
ATOM 3385 C C . VAL B 1 156 ? -30.922 13.367 10.836 1 43.81 156 VAL B C 1
ATOM 3387 O O . VAL B 1 156 ? -30.781 12.234 11.305 1 43.81 156 VAL B O 1
ATOM 3390 N N . GLY B 1 157 ? -30.562 13.898 12.008 1 41.41 157 GLY B N 1
ATOM 3391 C CA . GLY B 1 157 ? -31.141 13.961 13.344 1 41.41 157 GLY B CA 1
ATOM 3392 C C . GLY B 1 157 ? -30.312 14.773 14.32 1 41.41 157 GLY B C 1
ATOM 3393 O O . GLY B 1 157 ? -30.609 14.82 15.508 1 41.41 157 GLY B O 1
ATOM 3394 N N . ARG B 1 158 ? -29.016 14.859 14.078 1 38.53 158 ARG B N 1
ATOM 3395 C CA . ARG B 1 158 ? -28.391 15.695 15.102 1 38.53 158 ARG B CA 1
ATOM 3396 C C . ARG B 1 158 ? -28.766 17.156 14.906 1 38.53 158 ARG B C 1
ATOM 3398 O O . ARG B 1 158 ? -28.531 17.734 13.836 1 38.53 158 ARG B O 1
ATOM 3405 N N . PRO B 1 159 ? -29.656 17.766 15.594 1 32.38 159 PRO B N 1
ATOM 3406 C CA . PRO B 1 159 ? -29.922 19.203 15.531 1 32.38 159 PRO B CA 1
ATOM 3407 C C . PRO B 1 159 ? -28.641 20.031 15.547 1 32.38 159 PRO B C 1
ATOM 3409 O O . PRO B 1 159 ? -27.781 19.828 16.406 1 32.38 159 PRO B O 1
ATOM 3412 N N . ARG B 1 160 ? -28.094 20.266 14.414 1 35.53 160 ARG B N 1
ATOM 3413 C CA . ARG B 1 160 ? -27.078 21.312 14.5 1 35.53 160 ARG B CA 1
ATOM 3414 C C . ARG B 1 160 ? -27.547 22.453 15.398 1 35.53 160 ARG B C 1
ATOM 3416 O O . ARG B 1 160 ? -28.453 23.203 15.039 1 35.53 160 ARG B O 1
ATOM 3423 N N . THR B 1 161 ? -27.469 22.375 16.703 1 31.58 161 THR B N 1
ATOM 3424 C CA . THR B 1 161 ? -27.734 23.547 17.531 1 31.58 161 THR B CA 1
ATOM 3425 C C . THR B 1 161 ? -26.797 24.703 17.156 1 31.58 161 THR B C 1
ATOM 3427 O O . THR B 1 161 ? -25.578 24.609 17.344 1 31.58 161 THR B O 1
ATOM 3430 N N . ILE B 1 162 ? -26.812 25.156 15.938 1 28.42 162 ILE B N 1
ATOM 3431 C CA . ILE B 1 162 ? -26.234 26.484 15.836 1 28.42 162 ILE B CA 1
ATOM 3432 C C . ILE B 1 162 ? -26.766 27.359 16.969 1 28.42 162 ILE B C 1
ATOM 3434 O O . ILE B 1 162 ? -27.984 27.484 17.141 1 28.42 162 ILE B O 1
ATOM 3438 N N . PRO B 1 163 ? -25.891 27.75 17.922 1 28.47 163 PRO B N 1
ATOM 3439 C CA . PRO B 1 163 ? -26.531 28.469 19.031 1 28.47 163 PRO B CA 1
ATOM 3440 C C . PRO B 1 163 ? -27.547 29.516 18.562 1 28.47 163 PRO B C 1
ATOM 3442 O O . PRO B 1 163 ? -28.578 29.703 19.203 1 28.47 163 PRO B O 1
ATOM 3445 N N . GLY B 1 164 ? -26.984 30.422 17.812 1 27.36 164 GLY B N 1
ATOM 3446 C CA . GLY B 1 164 ? -27.547 31.75 17.938 1 27.36 164 GLY B CA 1
ATOM 3447 C C . GLY B 1 164 ? -28.953 31.859 17.391 1 27.36 164 GLY B C 1
ATOM 3448 O O . GLY B 1 164 ? -29.703 32.781 17.734 1 27.36 164 GLY B O 1
ATOM 3449 N N . VAL B 1 165 ? -29.016 31.531 16.047 1 22.47 165 VAL B N 1
ATOM 3450 C CA . VAL B 1 165 ? -30.141 32.281 15.477 1 22.47 165 VAL B CA 1
ATOM 3451 C C . VAL B 1 165 ? -31.453 31.594 15.883 1 22.47 165 VAL B C 1
ATOM 3453 O O . VAL B 1 165 ? -31.641 30.406 15.641 1 22.47 165 VAL B O 1
ATOM 3456 N N . LYS B 1 166 ? -31.938 32.125 16.953 1 26.05 166 LYS B N 1
ATOM 3457 C CA . LYS B 1 166 ? -33.219 31.75 17.516 1 26.05 166 LYS B CA 1
ATOM 3458 C C . LYS B 1 166 ? -34.25 31.547 16.422 1 26.05 166 LYS B C 1
ATOM 3460 O O . LYS B 1 166 ? -34.531 32.469 15.617 1 26.05 166 LYS B O 1
ATOM 3465 N N . PRO B 1 167 ? -34.25 30.234 15.797 1 24.27 167 PRO B N 1
ATOM 3466 C CA . PRO B 1 167 ? -35.344 30.203 14.836 1 24.27 167 PRO B CA 1
ATOM 3467 C C . PRO B 1 167 ? -36.594 30.938 15.344 1 24.27 167 PRO B C 1
ATOM 3469 O O . PRO B 1 167 ? -36.906 30.891 16.547 1 24.27 167 PRO B O 1
ATOM 3472 N N . SER B 1 168 ? -36.844 32.094 14.789 1 24.33 168 SER B N 1
ATOM 3473 C CA . SER B 1 168 ? -38.031 32.812 15.203 1 24.33 168 SER B CA 1
ATOM 3474 C C . SER B 1 168 ? -39.25 31.875 15.234 1 24.33 168 SER B C 1
ATOM 3476 O O . SER B 1 168 ? -39.656 31.344 14.203 1 24.33 168 SER B O 1
ATOM 3478 N N . GLY B 1 169 ? -39.281 30.984 16.312 1 24.81 169 GLY B N 1
ATOM 3479 C CA . GLY B 1 169 ? -40.281 30 16.688 1 24.81 169 GLY B CA 1
ATOM 3480 C C . GLY B 1 169 ? -41.688 30.5 16.516 1 24.81 169 GLY B C 1
ATOM 3481 O O . GLY B 1 169 ? -42.094 31.453 17.156 1 24.81 169 GLY B O 1
ATOM 3482 N N . GLN B 1 170 ? -42.031 30.531 15.25 1 23.38 170 GLN B N 1
ATOM 3483 C CA . GLN B 1 170 ? -43.438 30.969 15.18 1 23.38 170 GLN B CA 1
ATOM 3484 C C . GLN B 1 170 ? -44.281 30.281 16.234 1 23.38 170 GLN B C 1
ATOM 3486 O O . GLN B 1 170 ? -44.094 29.094 16.5 1 23.38 170 GLN B O 1
ATOM 3491 N N . PRO B 1 171 ? -45.094 31.078 16.984 1 23.23 171 PRO B N 1
ATOM 3492 C CA . PRO B 1 171 ? -45.938 30.797 18.156 1 23.23 171 PRO B CA 1
ATOM 3493 C C . PRO B 1 171 ? -46.906 29.625 17.938 1 23.23 171 PRO B C 1
ATOM 3495 O O . PRO B 1 171 ? -47.781 29.719 17.094 1 23.23 171 PRO B O 1
ATOM 3498 N N . ALA B 1 172 ? -46.344 28.484 17.562 1 22.72 172 ALA B N 1
ATOM 3499 C CA . ALA B 1 172 ? -47.438 27.578 17.203 1 22.72 172 ALA B CA 1
ATOM 3500 C C . ALA B 1 172 ? -48.469 27.531 18.328 1 22.72 172 ALA B C 1
ATOM 3502 O O . ALA B 1 172 ? -48.156 27.719 19.5 1 22.72 172 ALA B O 1
ATOM 3503 N N . PRO B 1 173 ? -49.75 27.344 17.891 1 20.23 173 PRO B N 1
ATOM 3504 C CA . PRO B 1 173 ? -50.969 27.5 18.672 1 20.23 173 PRO B CA 1
ATOM 3505 C C . PRO B 1 173 ? -51.094 26.469 19.781 1 20.23 173 PRO B C 1
ATOM 3507 O O . PRO B 1 173 ? -50.469 25.406 19.719 1 20.23 173 PRO B O 1
ATOM 3510 N N . SER B 1 174 ? -51.531 26.891 20.984 1 20.45 174 SER B N 1
ATOM 3511 C CA . SER B 1 174 ? -51.719 26.5 22.375 1 20.45 174 SER B CA 1
ATOM 3512 C C . SER B 1 174 ? -52.656 25.297 22.484 1 20.45 174 SER B C 1
ATOM 3514 O O . SER B 1 174 ? -53 24.891 23.594 1 20.45 174 SER B O 1
ATOM 3516 N N . SER B 1 175 ? -52.656 24.344 21.422 1 19.22 175 SER B N 1
ATOM 3517 C CA . SER B 1 175 ? -53.906 23.703 21.734 1 19.22 175 SER B CA 1
ATOM 3518 C C . SER B 1 175 ? -53.875 23.062 23.109 1 19.22 175 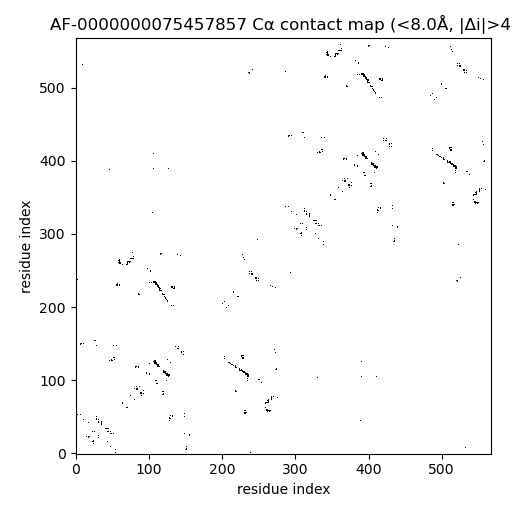SER B C 1
ATOM 3520 O O . SER B 1 175 ? -52.844 22.609 23.578 1 19.22 175 SER B O 1
ATOM 3522 N N . PRO B 1 176 ? -55 22.969 23.812 1 19.05 176 PRO B N 1
ATOM 3523 C CA . PRO B 1 176 ? -55.438 22.859 25.203 1 19.05 176 PRO B CA 1
ATOM 3524 C C . PRO B 1 176 ? -55.312 21.438 25.75 1 19.05 176 PRO B C 1
ATOM 3526 O O . PRO B 1 176 ? -55.688 21.172 26.891 1 19.05 176 PRO B O 1
ATOM 3529 N N . ALA B 1 177 ? -54.781 20.516 24.969 1 18.94 177 ALA B N 1
ATOM 3530 C CA . ALA B 1 177 ? -55.438 19.266 25.344 1 18.94 177 ALA B CA 1
ATOM 3531 C C . ALA B 1 177 ? -55.156 18.922 26.812 1 18.94 177 ALA B C 1
ATOM 3533 O O . ALA B 1 177 ? -54.125 19.281 27.359 1 18.94 177 ALA B O 1
ATOM 3534 N N . SER B 1 178 ? -56.094 18.156 27.375 1 18.08 178 SER B N 1
ATOM 3535 C CA . SER B 1 178 ? -56.625 17.859 28.703 1 18.08 178 SER B CA 1
ATOM 3536 C C . SER B 1 178 ? -55.625 17.047 29.531 1 18.08 178 SER B C 1
ATOM 3538 O O . SER B 1 178 ? -54.594 16.625 29.031 1 18.08 178 SER B O 1
ATOM 3540 N N . GLY B 1 179 ? -56.094 15.828 29.984 1 17.58 179 GLY B N 1
ATOM 3541 C CA . GLY B 1 179 ? -56.375 15.422 31.359 1 17.58 179 GLY B CA 1
ATOM 3542 C C . GLY B 1 179 ? -55.156 14.766 32.031 1 17.58 179 GLY B C 1
ATOM 3543 O O . GLY B 1 179 ? -54.312 15.453 32.594 1 17.58 179 GLY B O 1
ATOM 3544 N N . VAL B 1 180 ? -55.312 13.359 32.344 1 20.62 180 VAL B N 1
ATOM 3545 C CA . VAL B 1 180 ? -55.25 12.758 33.688 1 20.62 180 VAL B CA 1
ATOM 3546 C C . VAL B 1 180 ? -53.844 12.305 33.969 1 20.62 180 VAL B C 1
ATOM 3548 O O . VAL B 1 180 ? -53.125 11.891 33.062 1 20.62 180 VAL B O 1
ATOM 3551 N N . SER B 1 181 ? -53.312 12.742 35.031 1 19.36 181 SER B N 1
ATOM 3552 C CA . SER B 1 181 ? -52.031 12.844 35.688 1 19.36 181 SER B CA 1
ATOM 3553 C C . SER B 1 181 ? -51.531 11.477 36.188 1 19.36 181 SER B C 1
ATOM 3555 O O . SER B 1 181 ? -50.531 11.375 36.875 1 19.36 181 SER B O 1
ATOM 3557 N N . SER B 1 182 ? -52.094 10.266 35.781 1 21.05 182 SER B N 1
ATOM 3558 C CA . SER B 1 182 ? -51.844 9.375 36.906 1 21.05 182 SER B CA 1
ATOM 3559 C C . SER B 1 182 ? -50.344 9.125 37.062 1 21.05 182 SER B C 1
ATOM 3561 O O . SER B 1 182 ? -49.594 9.086 36.062 1 21.05 182 SER B O 1
ATOM 3563 N N . GLN B 1 183 ? -49.875 9.375 38.219 1 19.39 183 GLN B N 1
ATOM 3564 C CA . GLN B 1 183 ? -48.562 9.508 38.844 1 19.39 183 GLN B CA 1
ATOM 3565 C C . GLN B 1 183 ? -47.812 8.172 38.875 1 19.39 183 GLN B C 1
ATOM 3567 O O . GLN B 1 183 ? -46.781 8.047 39.531 1 19.39 183 GLN B O 1
ATOM 3572 N N . GLN B 1 184 ? -47.969 7.23 37.938 1 21.62 184 GLN B N 1
ATOM 3573 C CA . GLN B 1 184 ? -47.406 6.02 38.531 1 21.62 184 GLN B CA 1
ATOM 3574 C C . GLN B 1 184 ? -45.906 6.191 38.781 1 21.62 184 GLN B C 1
ATOM 3576 O O . GLN B 1 184 ? -45.219 6.906 38.062 1 21.62 184 GLN B O 1
ATOM 3581 N N . PRO B 1 185 ? -45.469 5.836 40 1 23.06 185 PRO B N 1
ATOM 3582 C CA . PRO B 1 185 ? -44.156 6.027 40.625 1 23.06 185 PRO B CA 1
ATOM 3583 C C . PRO B 1 185 ? -43.031 5.273 39.906 1 23.06 185 PRO B C 1
ATOM 3585 O O . PRO B 1 185 ? -43.219 4.102 39.562 1 23.06 185 PRO B O 1
ATOM 3588 N N . PRO B 1 186 ? -42.312 5.934 39.031 1 21.61 186 PRO B N 1
ATOM 3589 C CA . PRO B 1 186 ? -41.312 5.207 38.219 1 21.61 186 PRO B CA 1
ATOM 3590 C C . PRO B 1 186 ? -40.219 4.566 39.062 1 21.61 186 PRO B C 1
ATOM 3592 O O . PRO B 1 186 ? -39.781 5.148 40.062 1 21.61 186 PRO B O 1
ATOM 3595 N N . VAL B 1 187 ? -40.344 3.316 39.438 1 23.44 187 VAL B N 1
ATOM 3596 C CA . VAL B 1 187 ? -39.344 2.486 40.125 1 23.44 187 VAL B CA 1
ATOM 3597 C C . VAL B 1 187 ? -38 2.621 39.469 1 23.44 187 VAL B C 1
ATOM 3599 O O . VAL B 1 187 ? -37.844 2.369 38.281 1 23.44 187 VAL B O 1
ATOM 3602 N N . HIS B 1 188 ? -37.219 3.635 39.812 1 22.19 188 HIS B N 1
ATOM 3603 C CA . HIS B 1 188 ? -35.938 4.004 39.219 1 22.19 188 HIS B CA 1
ATOM 3604 C C . HIS B 1 188 ? -34.875 2.939 39.5 1 22.19 188 HIS B C 1
ATOM 3606 O O . HIS B 1 188 ? -34.531 2.676 40.656 1 22.19 188 HIS B O 1
ATOM 3612 N N . PRO B 1 189 ? -34.969 1.687 39.031 1 24.28 189 PRO B N 1
ATOM 3613 C CA . PRO B 1 189 ? -33.844 0.858 39.469 1 24.28 189 PRO B CA 1
ATOM 3614 C C . PRO B 1 189 ? -32.5 1.488 39.156 1 24.28 189 PRO B C 1
ATOM 3616 O O . PRO B 1 189 ? -32.375 2.256 38.188 1 24.28 189 PRO B O 1
ATOM 3619 N N . PRO B 1 190 ? -31.656 1.709 40.188 1 22.44 190 PRO B N 1
ATOM 3620 C CA . PRO B 1 190 ? -30.344 2.352 40.094 1 22.44 190 PRO B CA 1
ATOM 3621 C C . PRO B 1 190 ? -29.406 1.633 39.125 1 22.44 190 PRO B C 1
ATOM 3623 O O . PRO B 1 190 ? -29.188 0.426 39.25 1 22.44 190 PRO B O 1
ATOM 3626 N N . THR B 1 191 ? -29.609 1.743 37.844 1 23.48 191 THR B N 1
ATOM 3627 C CA . THR B 1 191 ? -28.672 1.106 36.938 1 23.48 191 THR B CA 1
ATOM 3628 C C . THR B 1 191 ? -27.234 1.563 37.219 1 23.48 191 THR B C 1
ATOM 3630 O O . THR B 1 191 ? -26.953 2.762 37.219 1 23.48 191 THR B O 1
ATOM 3633 N N . GLN B 1 192 ? -26.531 0.858 38.094 1 22.36 192 GLN B N 1
ATOM 3634 C CA . GLN B 1 192 ? -25.109 1.062 38.312 1 22.36 192 GLN B CA 1
ATOM 3635 C C . GLN B 1 192 ? -24.344 1.12 37 1 22.36 192 GLN B C 1
ATOM 3637 O O . GLN B 1 192 ? -24.375 0.169 36.188 1 22.36 192 GLN B O 1
ATOM 3642 N N . THR B 1 193 ? -24.219 2.283 36.469 1 22.92 193 THR B N 1
ATOM 3643 C CA . THR B 1 193 ? -23.406 2.543 35.281 1 22.92 193 THR B CA 1
ATOM 3644 C C . THR B 1 193 ? -21.953 2.117 35.531 1 22.92 193 THR B C 1
ATOM 3646 O O . THR B 1 193 ? -21.297 2.609 36.438 1 22.92 193 THR B O 1
ATOM 3649 N N . ARG B 1 194 ? -21.625 0.798 35.375 1 24.77 194 ARG B N 1
ATOM 3650 C CA . ARG B 1 194 ? -20.203 0.465 35.281 1 24.77 194 ARG B CA 1
ATOM 3651 C C . ARG B 1 194 ? -19.453 1.456 34.406 1 24.77 194 ARG B C 1
ATOM 3653 O O . ARG B 1 194 ? -19.828 1.645 33.25 1 24.77 194 ARG B O 1
ATOM 3660 N N . GLN B 1 195 ? -18.859 2.416 35.031 1 23 195 GLN B N 1
ATOM 3661 C CA . GLN B 1 195 ? -17.906 3.318 34.375 1 23 195 GLN B CA 1
ATOM 3662 C C . GLN B 1 195 ? -16.875 2.541 33.594 1 23 195 GLN B C 1
ATOM 3664 O O . GLN B 1 195 ? -16.094 1.775 34.156 1 23 195 GLN B O 1
ATOM 3669 N N . LEU B 1 196 ? -17.25 1.98 32.469 1 23.11 196 LEU B N 1
ATOM 3670 C CA . LEU B 1 196 ? -16.203 1.504 31.578 1 23.11 196 LEU B CA 1
ATOM 3671 C C . LEU B 1 196 ? -15.086 2.541 31.453 1 23.11 196 LEU B C 1
ATOM 3673 O O . LEU B 1 196 ? -15.336 3.682 31.047 1 23.11 196 LEU B O 1
ATOM 3677 N N . SER B 1 197 ? -14.141 2.508 32.344 1 25.36 197 SER B N 1
ATOM 3678 C CA . SER B 1 197 ? -12.883 3.219 32.188 1 25.36 197 SER B CA 1
ATOM 3679 C C . SER B 1 197 ? -12.352 3.068 30.75 1 25.36 197 SER B C 1
ATOM 3681 O O . SER B 1 197 ? -12.188 1.949 30.266 1 25.36 197 SER B O 1
ATOM 3683 N N . SER B 1 198 ? -12.812 3.904 29.906 1 27.38 198 SER B N 1
ATOM 3684 C CA . SER B 1 198 ? -12.219 4.074 28.578 1 27.38 198 SER B CA 1
ATOM 3685 C C . SER B 1 198 ? -10.703 4.188 28.656 1 27.38 198 SER B C 1
ATOM 3687 O O . SER B 1 198 ? -10.172 5.176 29.188 1 27.38 198 SER B O 1
ATOM 3689 N N . SER B 1 199 ? -10.031 3.174 29.156 1 28.02 199 SER B N 1
ATOM 3690 C CA . SER B 1 199 ? -8.586 3.213 28.953 1 28.02 199 SER B CA 1
ATOM 3691 C C . SER B 1 199 ? -8.242 3.752 27.562 1 28.02 199 SER B C 1
ATOM 3693 O O . SER B 1 199 ? -8.742 3.242 26.562 1 28.02 199 SER B O 1
ATOM 3695 N N . ALA B 1 200 ? -7.938 5.051 27.531 1 28.66 200 ALA B N 1
ATOM 3696 C CA . ALA B 1 200 ? -7.352 5.711 26.359 1 28.66 200 ALA B CA 1
ATOM 3697 C C . ALA B 1 200 ? -6.277 4.836 25.719 1 28.66 200 ALA B C 1
ATOM 3699 O O . ALA B 1 200 ? -5.246 4.555 26.344 1 28.66 200 ALA B O 1
ATOM 3700 N N . LEU B 1 201 ? -6.664 3.869 25.031 1 30.12 201 LEU B N 1
ATOM 3701 C CA . LEU B 1 201 ? -5.672 3.188 24.203 1 30.12 201 LEU B CA 1
ATOM 3702 C C . LEU B 1 201 ? -4.668 4.18 23.625 1 30.12 201 LEU B C 1
ATOM 3704 O O . LEU B 1 201 ? -5.059 5.211 23.078 1 30.12 201 LEU B O 1
ATOM 3708 N N . SER B 1 202 ? -3.506 4.238 24.156 1 32.38 202 SER B N 1
ATOM 3709 C CA . SER B 1 202 ? -2.387 5.02 23.641 1 32.38 202 SER B CA 1
ATOM 3710 C C . SER B 1 202 ? -2.316 4.941 22.109 1 32.38 202 SER B C 1
ATOM 3712 O O . SER B 1 202 ? -2.604 3.895 21.531 1 32.38 202 SER B O 1
ATOM 3714 N N . ALA B 1 203 ? -2.434 6.109 21.484 1 36.72 203 ALA B N 1
ATOM 3715 C CA . ALA B 1 203 ? -2.346 6.309 20.047 1 36.72 203 ALA B CA 1
ATOM 3716 C C . ALA B 1 203 ? -1.391 5.305 19.406 1 36.72 203 ALA B C 1
ATOM 3718 O O . ALA B 1 203 ? -1.586 4.895 18.266 1 36.72 203 ALA B O 1
ATOM 3719 N N . PHE B 1 204 ? -0.366 4.875 20.188 1 38.47 204 PHE B N 1
ATOM 3720 C CA . PHE B 1 204 ? 0.68 3.955 19.75 1 38.47 204 PHE B CA 1
ATOM 3721 C C . PHE B 1 204 ? 0.143 2.533 19.656 1 38.47 204 PHE B C 1
ATOM 3723 O O . PHE B 1 204 ? 0.816 1.644 19.125 1 38.47 204 PHE B O 1
ATOM 3730 N N . ASP B 1 205 ? -1.093 2.391 20.156 1 38.38 205 ASP B N 1
ATOM 3731 C CA . ASP B 1 205 ? -1.591 1.021 20.25 1 38.38 205 ASP B CA 1
ATOM 3732 C C . ASP B 1 205 ? -2.494 0.685 19.062 1 38.38 205 ASP B C 1
ATOM 3734 O O . ASP B 1 205 ? -3.08 -0.398 19.016 1 38.38 205 ASP B O 1
ATOM 3738 N N . LEU B 1 206 ? -2.672 1.672 18.297 1 38.19 206 LEU B N 1
ATOM 3739 C CA . LEU B 1 206 ? -3.551 1.328 17.188 1 38.19 206 LEU B CA 1
ATOM 3740 C C . LEU B 1 206 ? -2.811 0.492 16.141 1 38.19 206 LEU B C 1
ATOM 3742 O O . LEU B 1 206 ? -1.632 0.73 15.875 1 38.19 206 LEU B O 1
ATOM 3746 N N . PRO B 1 207 ? -3.242 -0.428 15.688 1 36.59 207 PRO B N 1
ATOM 3747 C CA . PRO B 1 207 ? -2.641 -1.222 14.617 1 36.59 207 PRO B CA 1
ATOM 3748 C C . PRO B 1 207 ? -2.242 -0.375 13.406 1 36.59 207 PRO B C 1
ATOM 3750 O O . PRO B 1 207 ? -3.006 0.495 12.984 1 36.59 207 PRO B O 1
ATOM 3753 N N . GLY B 1 208 ? -0.854 -0.369 12.977 1 40.41 208 GLY B N 1
ATOM 3754 C CA . GLY B 1 208 ? -0.252 0.403 11.906 1 40.41 208 GLY B CA 1
ATOM 3755 C C . GLY B 1 208 ? 0.601 1.555 12.398 1 40.41 208 GLY B C 1
ATOM 3756 O O . GLY B 1 208 ? 1.194 2.285 11.602 1 40.41 208 GLY B O 1
ATOM 3757 N N . PHE B 1 209 ? 0.284 1.897 13.664 1 36.47 209 PHE B N 1
ATOM 3758 C CA . PHE B 1 209 ? 1.218 2.887 14.195 1 36.47 209 PHE B CA 1
ATOM 3759 C C . PHE B 1 209 ? 2.508 2.221 14.656 1 36.47 209 PHE B C 1
ATOM 3761 O O . PHE B 1 209 ? 2.521 1.529 15.68 1 36.47 209 PHE B O 1
ATOM 3768 N N . LYS B 1 210 ? 3.34 1.768 13.859 1 37.19 210 LYS B N 1
ATOM 3769 C CA . LYS B 1 210 ? 4.68 1.562 14.398 1 37.19 210 LYS B CA 1
ATOM 3770 C C . LYS B 1 210 ? 5.426 2.887 14.539 1 37.19 210 LYS B C 1
ATOM 3772 O O . LYS B 1 210 ? 5.695 3.561 13.547 1 37.19 210 LYS B O 1
ATOM 3777 N N . ALA B 1 211 ? 5.453 3.568 15.742 1 33.25 211 ALA B N 1
ATOM 3778 C CA . ALA B 1 211 ? 6.289 4.723 16.062 1 33.25 211 ALA B CA 1
ATOM 3779 C C . ALA B 1 211 ? 7.754 4.445 15.742 1 33.25 211 ALA B C 1
ATOM 3781 O O . ALA B 1 211 ? 8.539 4.113 16.641 1 33.25 211 ALA B O 1
ATOM 3782 N N . ALA B 1 212 ? 8.109 3.629 14.898 1 36.78 212 ALA B N 1
ATOM 3783 C CA . ALA B 1 212 ? 9.555 3.389 14.883 1 36.78 212 ALA B CA 1
ATOM 3784 C C . ALA B 1 212 ? 10.328 4.703 14.93 1 36.78 212 ALA B C 1
ATOM 3786 O O . ALA B 1 212 ? 11.344 4.809 15.625 1 36.78 212 ALA B O 1
ATOM 3787 N N . GLY B 1 213 ? 10.273 5.527 13.844 1 36.88 213 GLY B N 1
ATOM 3788 C CA . GLY B 1 213 ? 11.211 6.594 13.539 1 36.88 213 GLY B CA 1
ATOM 3789 C C . GLY B 1 213 ? 10.828 7.926 14.156 1 36.88 213 GLY B C 1
ATOM 3790 O O . GLY B 1 213 ? 10.969 8.977 13.516 1 36.88 213 GLY B O 1
ATOM 3791 N N . LEU B 1 214 ? 10.047 7.945 15.07 1 40.16 214 LEU B N 1
ATOM 3792 C CA . LEU B 1 214 ? 9.977 9.305 15.602 1 40.16 214 LEU B CA 1
ATOM 3793 C C . LEU B 1 214 ? 11.367 9.836 15.922 1 40.16 214 LEU B C 1
ATOM 3795 O O . LEU B 1 214 ? 11.977 9.43 16.922 1 40.16 214 LEU B O 1
ATOM 3799 N N . ASN B 1 215 ? 12.156 10.008 14.945 1 37.41 215 ASN B N 1
ATOM 3800 C CA . ASN B 1 215 ? 13.336 10.82 15.211 1 37.41 215 ASN B CA 1
ATOM 3801 C C . ASN B 1 215 ? 12.961 12.164 15.828 1 37.41 215 ASN B C 1
ATOM 3803 O O . ASN B 1 215 ? 12.273 12.969 15.195 1 37.41 215 ASN B O 1
ATOM 3807 N N . ASP B 1 216 ? 12.664 12.156 16.984 1 37.06 216 ASP B N 1
ATOM 3808 C CA . ASP B 1 216 ? 12.641 13.422 17.734 1 37.06 216 ASP B CA 1
ATOM 3809 C C . ASP B 1 216 ? 13.875 14.266 17.406 1 37.06 216 ASP B C 1
ATOM 3811 O O . ASP B 1 216 ? 14.836 14.289 18.172 1 37.06 216 ASP B O 1
ATOM 3815 N N . LYS B 1 217 ? 14.172 14.367 16.188 1 39.78 217 LYS B N 1
ATOM 3816 C CA . LYS B 1 217 ? 15.336 15.234 16.047 1 39.78 217 LYS B CA 1
ATOM 3817 C C . LYS B 1 217 ? 15.016 16.672 16.469 1 39.78 217 LYS B C 1
ATOM 3819 O O . LYS B 1 217 ? 15.828 17.578 16.266 1 39.78 217 LYS B O 1
ATOM 3824 N N . GLY B 1 218 ? 13.648 16.906 16.703 1 38.88 218 GLY B N 1
ATOM 3825 C CA . GLY B 1 218 ? 13.586 18.25 17.25 1 38.88 218 GLY B CA 1
ATOM 3826 C C . GLY B 1 218 ? 14.273 18.391 18.594 1 38.88 218 GLY B C 1
ATOM 3827 O O . GLY B 1 218 ? 14.461 17.391 19.297 1 38.88 218 GLY B O 1
ATOM 3828 N N . GLY B 1 219 ? 15.305 19.172 18.422 1 44.09 219 GLY B N 1
ATOM 3829 C CA . GLY B 1 219 ? 16.156 19.531 19.547 1 44.09 219 GLY B CA 1
ATOM 3830 C C . GLY B 1 219 ? 15.398 19.672 20.844 1 44.09 219 GLY B C 1
ATOM 3831 O O . GLY B 1 219 ? 15.992 19.891 21.906 1 44.09 219 GLY B O 1
ATOM 3832 N N . ARG B 1 220 ? 14.078 19.859 20.625 1 50.19 220 ARG B N 1
ATOM 3833 C CA . ARG B 1 220 ? 13.422 20.109 21.906 1 50.19 220 ARG B CA 1
ATOM 3834 C C . ARG B 1 220 ? 12.922 18.812 22.531 1 50.19 220 ARG B C 1
ATOM 3836 O O . ARG B 1 220 ? 12.539 17.875 21.812 1 50.19 220 ARG B O 1
ATOM 3843 N N . GLY B 1 221 ? 13.297 18.453 23.484 1 50.41 221 GLY B N 1
ATOM 3844 C CA . GLY B 1 221 ? 12.906 17.359 24.359 1 50.41 221 GLY B CA 1
ATOM 3845 C C . GLY B 1 221 ? 11.859 16.453 23.734 1 50.41 221 GLY B C 1
ATOM 3846 O O . GLY B 1 221 ? 11.477 16.641 22.578 1 50.41 221 GLY B O 1
ATOM 3847 N N . PRO B 1 222 ? 11.352 15.453 24.406 1 52.5 222 PRO B N 1
ATOM 3848 C CA . PRO B 1 222 ? 10.414 14.438 23.922 1 52.5 222 PRO B CA 1
ATOM 3849 C C . PRO B 1 222 ? 9.039 15.016 23.578 1 52.5 222 PRO B C 1
ATOM 3851 O O . PRO B 1 222 ? 8.594 15.969 24.219 1 52.5 222 PRO B O 1
ATOM 3854 N N . LEU B 1 223 ? 8.508 14.703 22.375 1 62.12 223 LEU B N 1
ATOM 3855 C CA . LEU B 1 223 ? 7.164 15.094 21.953 1 62.12 223 LEU B CA 1
ATOM 3856 C C . LEU B 1 223 ? 6.129 14.703 23 1 62.12 223 LEU B C 1
ATOM 3858 O O . LEU B 1 223 ? 6.23 13.641 23.625 1 62.12 223 LEU B O 1
ATOM 3862 N N . GLY B 1 224 ? 5.258 15.641 23.328 1 58.41 224 GLY B N 1
ATOM 3863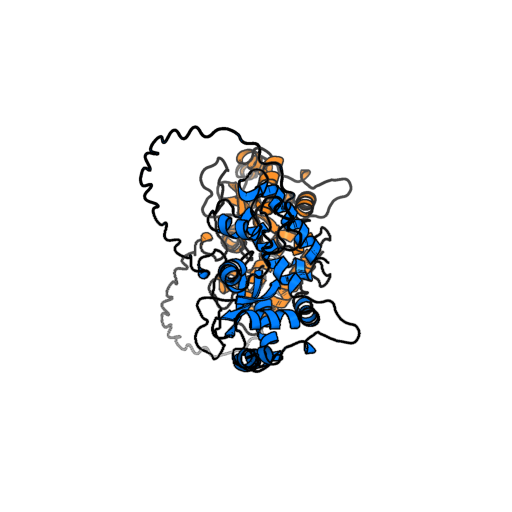 C CA . GLY B 1 224 ? 4.176 15.359 24.266 1 58.41 224 GLY B CA 1
ATOM 3864 C C . GLY B 1 224 ? 3.295 14.203 23.828 1 58.41 224 GLY B C 1
ATOM 3865 O O . GLY B 1 224 ? 3.428 13.703 22.703 1 58.41 224 GLY B O 1
ATOM 3866 N N . ASP B 1 225 ? 2.496 13.797 24.688 1 67.06 225 ASP B N 1
ATOM 3867 C CA . ASP B 1 225 ? 1.674 12.594 24.547 1 67.06 225 ASP B CA 1
ATOM 3868 C C . ASP B 1 225 ? 0.589 12.789 23.5 1 67.06 225 ASP B C 1
ATOM 3870 O O . ASP B 1 225 ? 0.123 11.812 22.891 1 67.06 225 ASP B O 1
ATOM 3874 N N . VAL B 1 226 ? 0.233 14.156 23.375 1 77.69 226 VAL B N 1
ATOM 3875 C CA . VAL B 1 226 ? -0.849 14.414 22.422 1 77.69 226 VAL B CA 1
ATOM 3876 C C . VAL B 1 226 ? -0.305 15.156 21.203 1 77.69 226 VAL B C 1
ATOM 3878 O O . VAL B 1 226 ? 0.368 16.172 21.344 1 77.69 226 VAL B O 1
ATOM 3881 N N . LEU B 1 227 ? -0.547 14.578 20.047 1 87.88 227 LEU B N 1
ATOM 3882 C CA . LEU B 1 227 ? -0.083 15.18 18.812 1 87.88 227 LEU B CA 1
ATOM 3883 C C . LEU B 1 227 ? -1.25 15.766 18.016 1 87.88 227 LEU B C 1
ATOM 3885 O O . LEU B 1 227 ? -2.293 15.125 17.875 1 87.88 227 LEU B O 1
ATOM 3889 N N . PHE B 1 228 ? -1.043 16.984 17.609 1 88.5 228 PHE B N 1
ATOM 3890 C CA . PHE B 1 228 ? -2.049 17.688 16.812 1 88.5 228 PHE B CA 1
ATOM 3891 C C . PHE B 1 228 ? -1.609 17.797 15.359 1 88.5 228 PHE B C 1
ATOM 3893 O O . PHE B 1 228 ? -0.609 18.438 15.055 1 88.5 228 PHE B O 1
ATOM 3900 N N . PRO B 1 229 ? -2.395 17.234 14.492 1 93.62 229 PRO B N 1
ATOM 3901 C CA . PRO B 1 229 ? -2.023 17.297 13.078 1 93.62 229 PRO B CA 1
ATOM 3902 C C . PRO B 1 229 ? -2.193 18.688 12.484 1 93.62 229 PRO B C 1
ATOM 3904 O O . PRO B 1 229 ? -3.217 19.344 12.711 1 93.62 229 PRO B O 1
ATOM 3907 N N . LEU B 1 230 ? -1.21 19.125 11.727 1 95.38 230 LEU B N 1
ATOM 3908 C CA . LEU B 1 230 ? -1.236 20.438 11.07 1 95.38 230 LEU B CA 1
ATOM 3909 C C . LEU B 1 230 ? -1.376 20.281 9.562 1 95.38 230 LEU B C 1
ATOM 3911 O O . LEU B 1 230 ? -2.037 21.078 8.906 1 95.38 230 LEU B O 1
ATOM 3915 N N . LEU B 1 231 ? -0.753 19.281 9.055 1 96.88 231 LEU B N 1
ATOM 3916 C CA . LEU B 1 231 ? -0.653 18.969 7.633 1 96.88 231 LEU B CA 1
ATOM 3917 C C . LEU B 1 231 ? -0.428 17.469 7.418 1 96.88 231 LEU B C 1
ATOM 3919 O O . LEU B 1 231 ? 0.171 16.797 8.258 1 96.88 231 LEU B O 1
ATOM 3923 N N . CYS B 1 232 ? -0.959 16.938 6.316 1 97.19 232 CYS B N 1
ATOM 3924 C CA . CYS B 1 232 ? -0.594 15.562 5.977 1 97.19 232 CYS B CA 1
ATOM 3925 C C . CYS B 1 232 ? -0.544 15.367 4.465 1 97.19 232 CYS B C 1
ATOM 3927 O O . CYS B 1 232 ? -1.037 16.203 3.711 1 97.19 232 CYS B O 1
ATOM 3929 N N . ILE B 1 233 ? 0.095 14.32 4.051 1 98.12 233 ILE B N 1
ATOM 3930 C CA . ILE B 1 233 ? 0.125 13.93 2.648 1 98.12 233 ILE B CA 1
ATOM 3931 C C . ILE B 1 233 ? -0.072 12.422 2.527 1 98.12 233 ILE B C 1
ATOM 3933 O O . ILE B 1 233 ? 0.4 11.656 3.375 1 98.12 233 ILE B O 1
ATOM 3937 N N . SER B 1 234 ? -0.848 12.094 1.521 1 96.94 234 SER B N 1
ATOM 3938 C CA . SER B 1 234 ? -1.028 10.68 1.207 1 96.94 234 SER B CA 1
ATOM 3939 C C . SER B 1 234 ? 0.188 10.117 0.482 1 96.94 234 SER B C 1
ATOM 3941 O O . SER B 1 234 ? 0.677 10.711 -0.48 1 96.94 234 SER B O 1
ATOM 3943 N N . VAL B 1 235 ? 0.667 8.953 0.908 1 96.5 235 VAL B N 1
ATOM 3944 C CA . VAL B 1 235 ? 1.714 8.266 0.16 1 96.5 235 VAL B CA 1
ATOM 3945 C C . VAL B 1 235 ? 1.197 6.918 -0.332 1 96.5 235 VAL B C 1
ATOM 3947 O O . VAL B 1 235 ? 1.915 5.914 -0.284 1 96.5 235 VAL B O 1
ATOM 3950 N N . HIS B 1 236 ? -0.015 6.934 -0.68 1 95.56 236 HIS B N 1
ATOM 3951 C CA . HIS B 1 236 ? -0.571 5.852 -1.485 1 95.56 236 HIS B CA 1
ATOM 3952 C C . HIS B 1 236 ? -0.223 6.027 -2.959 1 95.56 236 HIS B C 1
ATOM 3954 O O . HIS B 1 236 ? -0.258 7.145 -3.48 1 95.56 236 HIS B O 1
ATOM 3960 N N . GLU B 1 237 ? -0.047 4.941 -3.664 1 94.62 237 GLU B N 1
ATOM 3961 C CA . GLU B 1 237 ? 0.461 5.016 -5.031 1 94.62 237 GLU B CA 1
ATOM 3962 C C . GLU B 1 237 ? -0.523 5.734 -5.945 1 94.62 237 GLU B C 1
ATOM 3964 O O . GLU B 1 237 ? -0.118 6.391 -6.91 1 94.62 237 GLU B O 1
ATOM 3969 N N . HIS B 1 238 ? -1.792 5.66 -5.656 1 94.19 238 HIS B N 1
ATOM 3970 C CA . HIS B 1 238 ? -2.752 6.309 -6.543 1 94.19 238 HIS B CA 1
ATOM 3971 C C . HIS B 1 238 ? -2.578 7.82 -6.535 1 94.19 238 HIS B C 1
ATOM 3973 O O . HIS B 1 238 ? -3.053 8.508 -7.438 1 94.19 238 HIS B O 1
ATOM 3979 N N . ALA B 1 239 ? -1.964 8.352 -5.508 1 94.62 239 ALA B N 1
ATOM 3980 C CA . ALA B 1 239 ? -1.801 9.797 -5.395 1 94.62 239 ALA B CA 1
ATOM 3981 C C . ALA B 1 239 ? -0.957 10.344 -6.543 1 94.62 239 ALA B C 1
ATOM 3983 O O . ALA B 1 239 ? -1.229 11.43 -7.059 1 94.62 239 ALA B O 1
ATOM 3984 N N . TRP B 1 240 ? 0.048 9.57 -7.059 1 94.69 240 TRP B N 1
ATOM 3985 C CA . TRP B 1 240 ? 0.877 10.109 -8.133 1 94.69 240 TRP B CA 1
ATOM 3986 C C . TRP B 1 240 ? 0.663 9.336 -9.43 1 94.69 240 TRP B C 1
ATOM 3988 O O . TRP B 1 240 ? 0.791 9.898 -10.516 1 94.69 240 TRP B O 1
ATOM 3998 N N . VAL B 1 241 ? 0.243 8.125 -9.297 1 92.88 241 VAL B N 1
ATOM 3999 C CA . VAL B 1 241 ? 0.043 7.344 -10.508 1 92.88 241 VAL B CA 1
ATOM 4000 C C . VAL B 1 241 ? -1.179 7.867 -11.266 1 92.88 241 VAL B C 1
ATOM 4002 O O . VAL B 1 241 ? -1.133 8.047 -12.484 1 92.88 241 VAL B O 1
ATOM 4005 N N . SER B 1 242 ? -2.24 8.148 -10.516 1 90.88 242 SER B N 1
ATOM 4006 C CA . SER B 1 242 ? -3.457 8.641 -11.148 1 90.88 242 SER B CA 1
ATOM 4007 C C . SER B 1 242 ? -3.258 10.047 -11.703 1 90.88 242 SER B C 1
ATOM 4009 O O . SER B 1 242 ? -3.998 10.484 -12.594 1 90.88 242 SER B O 1
ATOM 4011 N N . ALA B 1 243 ? -2.264 10.727 -11.156 1 89.75 243 ALA B N 1
ATOM 4012 C CA . ALA B 1 243 ? -1.967 12.078 -11.625 1 89.75 243 ALA B CA 1
ATOM 4013 C C . ALA B 1 243 ? -1.098 12.047 -12.883 1 89.75 243 ALA B C 1
ATOM 4015 O O . ALA B 1 243 ? -0.801 13.094 -13.469 1 89.75 243 ALA B O 1
ATOM 4016 N N . GLY B 1 244 ? -0.665 10.867 -13.242 1 89.06 244 GLY B N 1
ATOM 4017 C CA . GLY B 1 244 ? 0.082 10.719 -14.484 1 89.06 244 GLY B CA 1
ATOM 4018 C C . GLY B 1 244 ? 1.582 10.836 -14.289 1 89.06 244 GLY B C 1
ATOM 4019 O O . GLY B 1 244 ? 2.324 11.008 -15.258 1 89.06 244 GLY B O 1
ATOM 4020 N N . TYR B 1 245 ? 2.072 10.773 -13.07 1 92.25 245 TYR B N 1
ATOM 4021 C CA . TYR B 1 245 ? 3.502 10.938 -12.828 1 92.25 245 TYR B CA 1
ATOM 4022 C C . TYR B 1 245 ? 4.242 9.617 -12.992 1 92.25 245 TYR B C 1
ATOM 4024 O O . TYR B 1 245 ? 5.477 9.586 -12.992 1 92.25 245 TYR B O 1
ATOM 4032 N N . GLY B 1 246 ? 3.486 8.516 -13.141 1 90.94 246 GLY B N 1
ATOM 4033 C CA . GLY B 1 246 ? 4.102 7.207 -13.297 1 90.94 246 GLY B CA 1
ATOM 4034 C C . GLY B 1 246 ? 4.328 6.492 -11.977 1 90.94 246 GLY B C 1
ATOM 4035 O O . GLY B 1 246 ? 4.207 7.094 -10.914 1 90.94 246 GLY B O 1
ATOM 4036 N N . VAL B 1 247 ? 4.68 5.191 -12.039 1 91.88 247 VAL B N 1
ATOM 4037 C CA . VAL B 1 247 ? 4.828 4.348 -10.859 1 91.88 247 VAL B CA 1
ATOM 4038 C C . VAL B 1 247 ? 5.977 4.863 -10 1 91.88 247 VAL B C 1
ATOM 4040 O O . VAL B 1 247 ? 5.938 4.762 -8.773 1 91.88 247 VAL B O 1
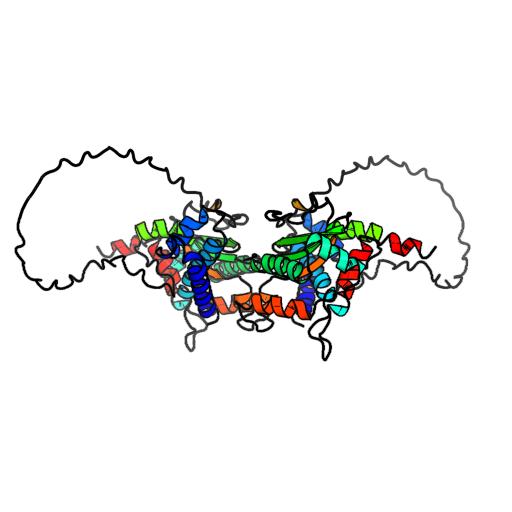ATOM 4043 N N . TRP B 1 248 ? 6.945 5.527 -10.656 1 93.31 248 TRP B N 1
ATOM 4044 C CA . TRP B 1 248 ? 8.109 6.039 -9.938 1 93.31 248 TRP B CA 1
ATOM 4045 C C . TRP B 1 248 ? 8.039 7.559 -9.797 1 93.31 248 TRP B C 1
ATOM 4047 O O . TRP B 1 248 ? 9.07 8.227 -9.719 1 93.31 248 TRP B O 1
ATOM 4057 N N . GLY B 1 249 ? 6.844 8.109 -9.82 1 95.25 249 GLY B N 1
ATOM 4058 C CA . GLY B 1 249 ? 6.648 9.555 -9.828 1 95.25 249 GLY B CA 1
ATOM 4059 C C . GLY B 1 249 ? 6.465 10.133 -8.438 1 95.25 249 GLY B C 1
ATOM 4060 O O . GLY B 1 249 ? 5.957 11.25 -8.289 1 95.25 249 GLY B O 1
ATOM 4061 N N . LYS B 1 250 ? 6.852 9.461 -7.43 1 95.12 250 LYS B N 1
ATOM 4062 C CA . LYS B 1 250 ? 6.664 9.906 -6.051 1 95.12 250 LYS B CA 1
ATOM 4063 C C . LYS B 1 250 ? 7.43 11.195 -5.781 1 95.12 250 LYS B C 1
ATOM 4065 O O . LYS B 1 250 ? 6.918 12.102 -5.117 1 95.12 250 LYS B O 1
ATOM 4070 N N . GLU B 1 251 ? 8.633 11.289 -6.289 1 96 251 GLU B N 1
ATOM 4071 C CA . GLU B 1 251 ? 9.43 12.492 -6.09 1 96 251 GLU B CA 1
ATOM 4072 C C . GLU B 1 251 ? 8.773 13.703 -6.742 1 96 251 GLU B C 1
ATOM 4074 O O . GLU B 1 251 ? 8.695 14.773 -6.137 1 96 251 GLU B O 1
ATOM 4079 N N . GLU B 1 252 ? 8.336 13.531 -7.949 1 96.94 252 GLU B N 1
ATOM 4080 C CA . GLU B 1 252 ? 7.633 14.602 -8.648 1 96.94 252 GLU B CA 1
ATOM 4081 C C . GLU B 1 252 ? 6.367 15.016 -7.898 1 96.94 252 GLU B C 1
ATOM 4083 O O . GLU B 1 252 ? 6.074 16.203 -7.77 1 96.94 252 GLU B O 1
ATOM 4088 N N . TYR B 1 253 ? 5.645 14.055 -7.418 1 96.75 253 TYR B N 1
ATOM 4089 C CA . TYR B 1 253 ? 4.445 14.266 -6.613 1 96.75 253 TYR B CA 1
ATOM 4090 C C . TYR B 1 253 ? 4.758 15.117 -5.387 1 96.75 253 TYR B C 1
ATOM 4092 O O . TYR B 1 253 ? 4.039 16.078 -5.09 1 96.75 253 TYR B O 1
ATOM 4100 N N . MET B 1 254 ? 5.875 14.82 -4.699 1 97 254 MET B N 1
ATOM 4101 C CA . MET B 1 254 ? 6.273 15.562 -3.508 1 97 254 MET B CA 1
ATOM 4102 C C . MET B 1 254 ? 6.617 17.016 -3.859 1 97 254 MET B C 1
ATOM 4104 O O . MET B 1 254 ? 6.246 17.938 -3.133 1 97 254 MET B O 1
ATOM 4108 N N . LYS B 1 255 ? 7.289 17.156 -4.941 1 95.81 255 LYS B N 1
ATOM 4109 C CA . LYS B 1 255 ? 7.66 18.5 -5.387 1 95.81 255 LYS B CA 1
ATOM 4110 C C . LYS B 1 255 ? 6.422 19.344 -5.668 1 95.81 255 LYS B C 1
ATOM 4112 O O . LYS B 1 255 ? 6.344 20.5 -5.234 1 95.81 255 LYS B O 1
ATOM 4117 N N . ARG B 1 256 ? 5.492 18.781 -6.336 1 95.5 256 ARG B N 1
ATOM 4118 C CA . ARG B 1 256 ? 4.277 19.5 -6.703 1 95.5 256 ARG B CA 1
ATOM 4119 C C . ARG B 1 256 ? 3.402 19.766 -5.48 1 95.5 256 ARG B C 1
ATOM 4121 O O . ARG B 1 256 ? 2.695 20.766 -5.414 1 95.5 256 ARG B O 1
ATOM 4128 N N . PHE B 1 257 ? 3.439 18.859 -4.586 1 97.31 257 PHE B N 1
ATOM 4129 C CA . PHE B 1 257 ? 2.693 19 -3.342 1 97.31 257 PHE B CA 1
ATOM 4130 C C . PHE B 1 257 ? 3.014 20.328 -2.658 1 97.31 257 PHE B C 1
ATOM 4132 O O . PHE B 1 257 ? 2.109 21.047 -2.232 1 97.31 257 PHE B O 1
ATOM 4139 N N . TRP B 1 258 ? 4.266 20.688 -2.6 1 97.75 258 TRP B N 1
ATOM 4140 C CA . TRP B 1 258 ? 4.684 21.875 -1.859 1 97.75 258 TRP B CA 1
ATOM 4141 C C . TRP B 1 258 ? 4.176 23.156 -2.535 1 97.75 258 TRP B C 1
ATOM 4143 O O . TRP B 1 258 ? 4.078 24.203 -1.899 1 97.75 258 TRP B O 1
ATOM 4153 N N . SER B 1 259 ? 3.781 23.062 -3.805 1 96.56 259 SER B N 1
ATOM 4154 C CA . SER B 1 259 ? 3.287 24.234 -4.52 1 96.56 259 SER B CA 1
ATOM 4155 C C . SER B 1 259 ? 1.818 24.5 -4.207 1 96.56 259 SER B C 1
ATOM 4157 O O . SER B 1 259 ? 1.304 25.578 -4.477 1 96.56 259 SER B O 1
ATOM 4159 N N . VAL B 1 260 ? 1.163 23.516 -3.615 1 96.94 260 VAL B N 1
ATOM 4160 C CA . VAL B 1 260 ? -0.279 23.672 -3.465 1 96.94 260 VAL B CA 1
ATOM 4161 C C . VAL B 1 260 ? -0.658 23.594 -1.988 1 96.94 260 VAL B C 1
ATOM 4163 O O . VAL B 1 260 ? -1.843 23.547 -1.646 1 96.94 260 VAL B O 1
ATOM 4166 N N . VAL B 1 261 ? 0.287 23.562 -1.082 1 98.06 261 VAL B N 1
ATOM 4167 C CA . VAL B 1 261 ? -0.018 23.531 0.344 1 98.06 261 VAL B CA 1
ATOM 4168 C C . VAL B 1 261 ? -0.673 24.844 0.768 1 98.06 261 VAL B C 1
ATOM 4170 O O . VAL B 1 261 ? -0.172 25.922 0.45 1 98.06 261 VAL B O 1
ATOM 4173 N N . ASN B 1 262 ? -1.784 24.703 1.494 1 97.38 262 ASN B N 1
ATOM 4174 C CA . ASN B 1 262 ? -2.459 25.859 2.08 1 97.38 262 ASN B CA 1
ATOM 4175 C C . ASN B 1 262 ? -1.812 26.281 3.398 1 97.38 262 ASN B C 1
ATOM 4177 O O . ASN B 1 262 ? -2.328 25.969 4.473 1 97.38 262 ASN B O 1
ATOM 4181 N N . TRP B 1 263 ? -0.817 27.109 3.283 1 97.88 263 TRP B N 1
ATOM 4182 C CA . TRP B 1 263 ? -0.02 27.453 4.453 1 97.88 263 TRP B CA 1
ATOM 4183 C C . TRP B 1 263 ? -0.822 28.328 5.418 1 97.88 263 TRP B C 1
ATOM 4185 O O . TRP B 1 263 ? -0.532 28.359 6.617 1 97.88 263 TRP B O 1
ATOM 4195 N N . LYS B 1 264 ? -1.815 29.031 4.887 1 96.38 264 LYS B N 1
ATOM 4196 C CA . LYS B 1 264 ? -2.717 29.75 5.777 1 96.38 264 LYS B CA 1
ATOM 4197 C C . LYS B 1 264 ? -3.449 28.797 6.719 1 96.38 264 LYS B C 1
ATOM 4199 O O . LYS B 1 264 ? -3.492 29.031 7.93 1 96.38 264 LYS B O 1
ATOM 4204 N N . GLN B 1 265 ? -3.957 27.766 6.121 1 94.56 265 GLN B N 1
ATOM 4205 C CA . GLN B 1 265 ? -4.676 26.781 6.91 1 94.56 265 GLN B CA 1
ATOM 4206 C C . GLN B 1 265 ? -3.744 26.078 7.898 1 94.56 265 GLN B C 1
ATOM 4208 O O . GLN B 1 265 ? -4.121 25.844 9.047 1 94.56 265 GLN B O 1
ATOM 4213 N N . VAL B 1 266 ? -2.564 25.734 7.516 1 96.44 266 VAL B N 1
ATOM 4214 C CA . VAL B 1 266 ? -1.587 25.078 8.375 1 96.44 266 VAL B CA 1
ATOM 4215 C C . VAL B 1 266 ? -1.245 25.984 9.555 1 96.44 266 VAL B C 1
ATOM 4217 O O . VAL B 1 266 ? -1.193 25.516 10.703 1 96.44 266 VAL B O 1
ATOM 4220 N N . SER B 1 267 ? -1.071 27.25 9.273 1 96.31 267 SER B N 1
ATOM 4221 C CA . SER B 1 267 ? -0.788 28.234 10.32 1 96.31 267 SER B CA 1
ATOM 4222 C C . SER B 1 267 ? -1.944 28.328 11.312 1 96.31 267 SER B C 1
ATOM 4224 O O . SER B 1 267 ? -1.728 28.391 12.523 1 96.31 267 SER B O 1
ATOM 4226 N N . GLU B 1 268 ? -3.135 28.312 10.734 1 92.19 268 GLU B N 1
ATOM 4227 C CA . GLU B 1 268 ? -4.32 28.406 11.578 1 92.19 268 GLU B CA 1
ATOM 4228 C C . GLU B 1 268 ? -4.453 27.172 12.469 1 92.19 268 GLU B C 1
ATOM 4230 O O . GLU B 1 268 ? -4.859 27.281 13.633 1 92.19 268 GLU B O 1
ATOM 4235 N N . HIS B 1 269 ? -4.141 26.031 11.961 1 90.94 269 HIS B N 1
ATOM 4236 C CA . HIS B 1 269 ? -4.129 24.828 12.781 1 90.94 269 HIS B CA 1
ATOM 4237 C C . HIS B 1 269 ? -3.199 24.984 13.977 1 90.94 269 HIS B C 1
ATOM 4239 O O . HIS B 1 269 ? -3.588 24.703 15.109 1 90.94 269 HIS B O 1
ATOM 4245 N N . TYR B 1 270 ? -2.006 25.406 13.719 1 92.94 270 TYR B N 1
ATOM 4246 C CA . TYR B 1 270 ? -1.013 25.562 14.773 1 92.94 270 TYR B CA 1
ATOM 4247 C C . TYR B 1 270 ? -1.502 26.547 15.836 1 92.94 270 TYR B C 1
ATOM 4249 O O . TYR B 1 270 ? -1.415 26.266 17.031 1 92.94 270 TYR B O 1
ATOM 4257 N N . GLU B 1 271 ? -2.076 27.672 15.422 1 90.94 271 GLU B N 1
ATOM 4258 C CA . GLU B 1 271 ? -2.51 28.734 16.328 1 90.94 271 GLU B CA 1
ATOM 4259 C C . GLU B 1 271 ? -3.729 28.297 17.141 1 90.94 271 GLU B C 1
ATOM 4261 O O . GLU B 1 271 ? -3.949 28.797 18.234 1 90.94 271 GLU B O 1
ATOM 4266 N N . THR B 1 272 ? -4.449 27.453 16.516 1 84.75 272 THR B N 1
ATOM 4267 C CA . THR B 1 272 ? -5.605 26.922 17.234 1 84.75 272 THR B CA 1
ATOM 4268 C C . THR B 1 272 ? -5.164 26.031 18.391 1 84.75 272 THR B C 1
ATOM 4270 O O . THR B 1 272 ? -5.734 26.078 19.469 1 84.75 272 THR B O 1
ATOM 4273 N N . TYR B 1 273 ? -4.109 25.344 18.156 1 83.44 273 TYR B N 1
ATOM 4274 C CA . TYR B 1 273 ? -3.66 24.391 19.156 1 83.44 273 TYR B CA 1
ATOM 4275 C C . TYR B 1 273 ? -2.689 25.047 20.141 1 83.44 273 TYR B C 1
ATOM 4277 O O . TYR B 1 273 ? -2.609 24.641 21.297 1 83.44 273 TYR B O 1
ATOM 4285 N N . VAL B 1 274 ? -1.96 25.938 19.641 1 86.38 274 VAL B N 1
ATOM 4286 C CA . VAL B 1 274 ? -1.003 26.688 20.453 1 86.38 274 VAL B CA 1
ATOM 4287 C C . VAL B 1 274 ? -1.282 28.188 20.344 1 86.38 274 VAL B C 1
ATOM 4289 O O . VAL B 1 274 ? -0.591 28.891 19.609 1 86.38 274 VAL B O 1
ATOM 4292 N N . PRO B 1 275 ? -2.301 28.562 21.125 1 81.5 275 PRO B N 1
ATOM 4293 C CA . PRO B 1 275 ? -2.658 29.969 21 1 81.5 275 PRO B CA 1
ATOM 4294 C C . PRO B 1 275 ? -1.511 30.906 21.375 1 81.5 275 PRO B C 1
ATOM 4296 O O . PRO B 1 275 ? -0.736 30.609 22.297 1 81.5 275 PRO B O 1
ATOM 4299 N N . ASN B 1 276 ? -1.378 31.859 20.516 1 73.94 276 ASN B N 1
ATOM 4300 C CA . ASN B 1 276 ? -0.37 32.875 20.766 1 73.94 276 ASN B CA 1
ATOM 4301 C C . ASN B 1 276 ? -0.741 33.781 21.953 1 73.94 276 ASN B C 1
ATOM 4303 O O . ASN B 1 276 ? -1.699 34.531 21.891 1 73.94 276 ASN B O 1
ATOM 4307 N N . THR B 1 277 ? -0.574 33.312 23.172 1 61.5 277 THR B N 1
ATOM 4308 C CA . THR B 1 277 ? -0.936 34.094 24.344 1 61.5 277 THR B CA 1
ATOM 4309 C C . THR B 1 277 ? -0.382 35.531 24.234 1 61.5 277 THR B C 1
ATOM 4311 O O . THR B 1 277 ? -0.885 36.438 24.875 1 61.5 277 THR B O 1
ATOM 4314 N N . LEU B 1 278 ? 0.647 35.781 23.703 1 48.66 278 LEU B N 1
ATOM 4315 C CA . LEU B 1 278 ? 1.104 37.156 23.609 1 48.66 278 LEU B CA 1
ATOM 4316 C C . LEU B 1 278 ? 0.156 38 22.766 1 48.66 278 LEU B C 1
ATOM 4318 O O . LEU B 1 278 ? -0.074 39.156 23.047 1 48.66 278 LEU B O 1
ATOM 4322 N N . ALA B 1 279 ? -0.414 37.531 21.734 1 46.91 279 ALA B N 1
ATOM 4323 C CA . ALA B 1 279 ? -1.354 38.375 20.984 1 46.91 279 ALA B CA 1
ATOM 4324 C C . ALA B 1 279 ? -2.691 38.469 21.703 1 46.91 279 ALA B C 1
ATOM 4326 O O . ALA B 1 279 ? -3.484 39.375 21.422 1 46.91 279 ALA B O 1
ATOM 4327 N N . SER B 1 280 ? -3.172 37.469 22.375 1 43.38 280 SER B N 1
ATOM 4328 C CA . SER B 1 280 ? -4.449 37.594 23.078 1 43.38 280 SER B CA 1
ATOM 4329 C C . SER B 1 280 ? -4.402 38.688 24.141 1 43.38 280 SER B C 1
ATOM 4331 O O . SER B 1 280 ? -5.441 39.062 24.688 1 43.38 280 SER B O 1
ATOM 4333 N N . LEU B 1 281 ? -3.301 38.906 24.672 1 38.91 281 LEU B N 1
ATOM 4334 C CA . LEU B 1 281 ? -3.262 39.969 25.672 1 38.91 281 LEU B CA 1
ATOM 4335 C C . LEU B 1 281 ? -3.479 41.344 25.031 1 38.91 281 LEU B C 1
ATOM 4337 O O . LEU B 1 281 ? -3.764 42.312 25.719 1 38.91 281 LEU B O 1
ATOM 4341 N N . GLU B 1 282 ? -3.213 41.406 23.75 1 36.97 282 GLU B N 1
ATOM 4342 C CA . GLU B 1 282 ? -3.422 42.781 23.281 1 36.97 282 GLU B CA 1
ATOM 4343 C C . GLU B 1 282 ? -4.906 43.094 23.125 1 36.97 282 GLU B C 1
ATOM 4345 O O . GLU B 1 282 ? -5.285 44.25 22.859 1 36.97 282 GLU B O 1
ATOM 4350 N N . GLY B 1 283 ? -5.746 42.094 23.031 1 33.06 283 GLY B N 1
ATOM 4351 C CA . GLY B 1 283 ? -7.137 42.531 22.969 1 33.06 283 GLY B CA 1
ATOM 4352 C C . GLY B 1 283 ? -7.684 42.969 24.312 1 33.06 283 GLY B C 1
ATOM 4353 O O . GLY B 1 283 ? -8.867 43.281 24.438 1 33.06 283 GLY B O 1
ATOM 4354 N N . PHE B 1 284 ? -6.977 42.656 25.391 1 30.38 284 PHE B N 1
ATOM 4355 C CA . PHE B 1 284 ? -7.52 43.375 26.531 1 30.38 284 PHE B CA 1
ATOM 4356 C C . PHE B 1 284 ? -6.973 44.781 26.578 1 30.38 284 PHE B C 1
ATOM 4358 O O . PHE B 1 284 ? -5.836 45.031 26.172 1 30.38 284 PHE B O 1
#

Sequence (568 aa):
MIAEDYQQGLLDRLNEGIKDTPQRTKSVTQTVIEAAQDPSKVLMFNYASEALNNSFFLRCLKPPQHGLPNHEDDITPYFGAAFRQDYGSLTQLKSTFSATAMGIFGSGWVWLVCDQTGQLAVVPTFGAGTLLVRSQERLQARLKISDAVIGEAPIVGRPRTIPGVKPSGQPAPSSPASGVSSQQPPVHPPTQTRQLSSSALSAFDLPGFKAAGLNDKGGRGPLGDVLFPLLCISVHEHAWVSAGYGVWGKEEYMKRFWSVVNWKQVSEHYETYVPNTLASLEGFMIAEDYQQGLLDRLNEGIKDTPQRTKSVTQTVIEAAQDPSKVLMFNYASEALNNSFFLRCLKPPQHGLPNHEDDITPYFGAAFRQDYGSLTQLKSTFSATAMGIFGSGWVWLVCDQTGQLAVVPTFGAGTLLVRSQERLQARLKISDAVIGEAPIVGRPRTIPGVKPSGQPAPSSPASGVSSQQPPVHPPTQTRQLSSSALSAFDLPGFKAAGLNDKGGRGPLGDVLFPLLCISVHEHAWVSAGYGVWGKEEYMKRFWSVVNWKQVSEHYETYVPNTLASLEGF

Solvent-accessible surface area (backbone atoms only — not comparable to full-atom values): 33018 Å² total; per-residue (Å²): 102,76,68,53,55,49,37,52,51,27,50,53,52,35,50,66,72,23,64,90,42,87,55,58,79,46,53,56,68,55,41,27,61,58,24,71,75,32,81,92,30,48,67,57,20,40,28,26,30,40,33,48,54,49,30,56,32,57,66,36,44,38,79,74,47,90,96,44,81,46,35,70,85,48,49,40,72,69,51,51,51,44,44,33,70,50,47,63,31,71,68,48,43,51,48,53,50,48,49,55,53,68,65,51,84,59,43,21,33,35,30,38,28,26,22,77,86,49,53,57,48,62,46,69,28,29,52,51,37,78,61,60,63,73,29,37,63,51,34,48,69,66,62,70,59,79,84,74,40,72,88,61,75,81,66,83,77,64,73,75,73,62,80,71,77,64,70,82,68,71,79,70,81,73,76,76,79,83,72,86,67,83,68,79,77,76,80,72,73,80,73,78,72,74,74,70,71,74,70,73,69,52,78,66,66,42,82,48,38,67,77,74,70,67,67,68,67,31,81,60,68,82,79,54,93,54,55,38,74,43,42,54,45,74,47,36,56,54,66,22,27,68,70,67,52,39,90,82,11,59,64,60,42,56,58,54,46,64,29,24,38,25,32,47,54,31,31,48,42,47,41,70,68,40,62,58,63,76,63,60,53,64,75,102,101,75,67,53,55,50,37,51,51,28,50,52,52,34,49,64,72,23,64,91,41,86,55,57,78,47,53,54,70,54,40,27,60,58,24,69,77,32,81,92,31,48,69,58,19,37,29,26,28,41,33,48,50,47,31,54,33,57,65,36,44,38,78,76,49,92,97,44,80,46,36,70,86,48,49,39,70,69,50,50,52,45,44,33,70,49,48,64,30,71,68,47,44,51,49,54,48,50,51,55,51,68,65,50,84,57,44,22,33,37,30,38,28,26,23,76,87,49,52,58,49,62,45,69,27,30,52,50,38,77,61,59,65,73,27,37,60,52,34,47,70,66,62,68,60,79,83,72,41,72,90,62,74,78,65,93,74,66,76,77,74,62,80,70,74,65,70,81,67,70,81,69,80,74,78,74,79,83,82,87,70,83,68,77,77,76,79,71,73,80,73,78,73,75,75,72,73,72,71,74,71,54,77,69,65,42,82,48,37,66,77,72,71,66,63,68,66,33,81,58,69,82,79,54,94,54,53,39,75,41,43,55,46,76,47,37,57,52,66,22,28,69,71,67,52,39,90,83,12,58,65,61,42,55,58,53,47,63,29,24,38,24,31,46,53,31,32,48,42,47,40,70,67,40,61,58,61,75,63,60,54,65,76,100

Nearest PDB structures (foldseek):
  8avk-assembly1_B  TM=8.568E-01  e=1.118E-08  Candidatus Wolfebacteria bacterium GW2011_GWB1_47_1
  8avn-assembly1_B  TM=8.600E-01  e=1.466E-08  Candidatus Wolfebacteria bacterium GW2011_GWB1_47_1
  2goj-assembly1_A  TM=8.615E-01  e=2.259E-08  Plasmodium falciparum HB3
  7azr-assembly1_E  TM=8.361E-01  e=4.819E-08  Rhodobacter capsulatus
  4yio-assembly1_B  TM=8.281E-01  e=7.429E-08  Streptococcus thermophilus

Organism: Phanerochaete carnosa (strain HHB-10118-sp) (NCBI:txid650164)

InterPro domains:
  IPR019832 Manganese/iron superoxide dismutase, C-terminal [PF02777] (81-134)
  IPR019832 Manganese/iron superoxide dismutase, C-terminal [PF02777] (228-268)
  IPR036314 Manganese/iron superoxide dismutase, C-terminal domain superfamily [G3DSA:3.55.40.20] (71-282)
  IPR036314 Manganese/iron superoxide dismutase, C-terminal domain superfamily [SSF54719] (72-274)
  IPR036324 Manganese/iron superoxide dismutase, N-terminal domain superfamily [SSF46609] (5-63)

pLDDT: mean 73.76, std 28.08, range [17.58, 98.38]

Secondary structure (DSSP, 8-state):
-HHHHHHHHHHHHHHHHHTTSGGGGS-HHHHHHHHTT-GGGHHHHHHHHHHHHHHHHHHTB-PPPTT-S-SGGG--HHHHHHHHHHHSSHHHHHHHHHHHHHH--SSEEEEEEE-TT--EEEEEEETT--SHHHHHHHHHHHH----PPTTPPP-TTS----SS--------------------------------------GGGSTT---------SSSSSPPS--EEEEEEE-STHHHHTTTS-TT-HHHHHHHHHHHB-HHHHHHHHHHHS--HHHHTTT-/-HHHHHHHHHHHHHHHHHTTSGGGGS-HHHHHHHHTT-GGGHHHHHHHHHHHHHHHHHHTB-PPPTT-S-SGGG--HHHHHHHHHHHSSHHHHHHHHHHHHHH--SSEEEEEEE-TT--EEEEEEETT--SHHHHHHHHHHHH----PPTTPPP-TTS----SS--------------------------------------GGGSTT---------SSSSSPPS--EEEEEEE-STHHHHTTTS-TT-HHHHHHHHHHHB-HHHHHHHHHHHS--HHHHTTT-

Foldseek 3Di:
DLLVVVLQVLVVVLCVVCVPDPCNLPDLLVQLVVLLVPPVSVSNNQSSLQLLVSQQQVVQWADFDPPDQADCVLADPVLQVQCCQQQVHPVRVLVVQLVVLVPDPAWWKWFWKAALVLHTFIAIFHRSQDQCNLQCVVLCVPPVPPSDRPPDDPSVPDPPPPPDDPPPPDPPDPPDDDDDPPCDPPPPPPPPPPPPPPPPPQSCNGPRNPRPPRPCVRPPDDGDSRIFTLHMDTSHQCQVVVVPCDSPNSVVSSVSSRRTGNSNSSNVSSCSSHPPVVVVVVVD/DLLVVVLQVLVVVLCVVCVPHPCNLPDLLVQLVVLLVPPVSVSNNQSSLQLLVSQQQVVQWADFDPPDQADCVLADPVLQVQCCQQQVHPVRVLVVQLVVLVPDPAWWKWFWKAALVLHTFIAIFHRSQDQCNLQCVVLCVPPVPPSDRPPDDDSVPDPPCPPDDPPPPDPPDDPDDDDDDPCPPPPPPPPPPPPPPPPPPQSCNGPRNPRPPRVCVRPDDDGDSRIFTLHMDTSHQCQVVVVPCDSPNSVVSSVSSRRTGNSNSSNVSSCSSHPPVVVVVVVD

Radius of gyration: 30.6 Å; Cα contacts (8 Å, |Δi|>4): 712; chains: 2; bounding box: 117×91×72 Å